Protein AF-A0A1R4HNB0-F1 (afdb_monomer_lite)

pLDDT: mean 75.81, std 29.23, range [21.28, 98.75]

Organism: NCBI:txid2742612

Structure (mmCIF, N/CA/C/O backbone):
data_AF-A0A1R4HNB0-F1
#
_entry.id   AF-A0A1R4HNB0-F1
#
loop_
_atom_site.group_PDB
_atom_site.id
_atom_site.type_symbol
_atom_site.label_atom_id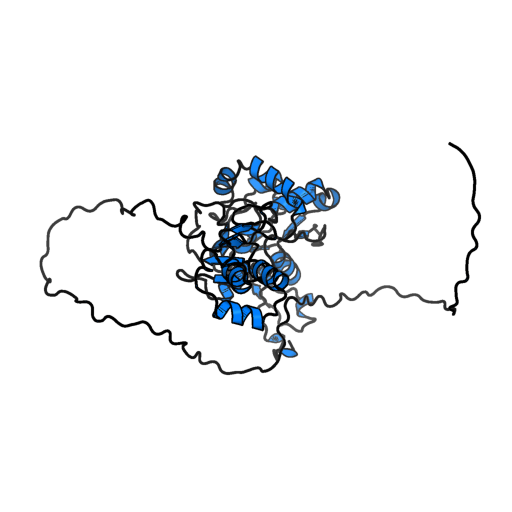
_atom_site.label_alt_id
_atom_site.label_comp_id
_atom_site.label_asym_id
_atom_site.label_entity_id
_atom_site.label_seq_id
_atom_site.pdbx_PDB_ins_code
_atom_site.Cartn_x
_atom_site.Cartn_y
_atom_site.Cartn_z
_atom_site.occupancy
_atom_site.B_iso_or_equiv
_atom_site.auth_seq_id
_atom_site.auth_comp_id
_atom_site.auth_asym_id
_atom_site.auth_atom_id
_atom_site.pdbx_PDB_model_num
ATOM 1 N N . MET A 1 1 ? 11.120 3.839 24.751 1.00 61.69 1 MET A N 1
ATOM 2 C CA . MET A 1 1 ? 10.822 5.078 25.508 1.00 61.69 1 MET A CA 1
ATOM 3 C C . MET A 1 1 ? 11.984 5.432 26.417 1.00 61.69 1 MET A C 1
ATOM 5 O O . MET A 1 1 ? 12.473 6.545 26.306 1.00 61.69 1 MET A O 1
ATOM 9 N N . THR A 1 2 ? 12.509 4.471 27.183 1.00 67.50 2 THR A N 1
ATOM 10 C CA . THR A 1 2 ? 13.744 4.619 27.975 1.00 67.50 2 THR A CA 1
ATOM 11 C C . THR A 1 2 ? 14.937 5.088 27.136 1.00 67.50 2 THR A C 1
ATOM 13 O O . THR A 1 2 ? 15.547 6.092 27.473 1.00 67.50 2 THR A O 1
ATOM 16 N N . ASP A 1 3 ? 15.181 4.464 25.978 1.00 80.00 3 ASP A N 1
ATOM 17 C CA . ASP A 1 3 ? 16.282 4.857 25.077 1.00 80.00 3 ASP A CA 1
ATOM 18 C C . ASP A 1 3 ? 16.096 6.244 24.438 1.00 80.00 3 ASP A C 1
ATOM 20 O O . ASP A 1 3 ? 17.059 6.867 24.006 1.00 80.00 3 ASP A O 1
ATOM 24 N N . ALA A 1 4 ? 14.851 6.726 24.369 1.00 82.12 4 ALA A N 1
ATOM 25 C CA . ALA A 1 4 ? 14.519 8.047 23.840 1.00 82.12 4 ALA A CA 1
ATOM 26 C C . ALA A 1 4 ? 14.456 9.122 24.940 1.00 82.12 4 ALA A C 1
ATOM 28 O O . ALA A 1 4 ? 14.233 10.285 24.620 1.00 82.12 4 ALA A O 1
ATOM 29 N N . CYS A 1 5 ? 14.618 8.745 26.216 1.00 88.38 5 CYS A N 1
ATOM 30 C CA . CYS A 1 5 ? 14.458 9.621 27.380 1.00 88.38 5 CYS A CA 1
ATOM 31 C C . CYS A 1 5 ? 13.115 10.381 27.405 1.00 88.38 5 CYS A C 1
ATOM 33 O O . CYS A 1 5 ? 13.056 11.530 27.839 1.00 88.38 5 CYS A O 1
ATOM 35 N N . ILE A 1 6 ? 12.034 9.749 26.928 1.00 89.19 6 ILE A N 1
ATOM 36 C CA . ILE A 1 6 ? 10.679 10.320 26.934 1.00 89.19 6 ILE A CA 1
ATOM 37 C C . ILE A 1 6 ? 9.827 9.574 27.956 1.00 89.19 6 ILE A C 1
ATOM 39 O O . ILE A 1 6 ? 9.675 8.353 27.870 1.00 89.19 6 ILE A O 1
ATOM 43 N N . GLU A 1 7 ? 9.230 10.328 28.879 1.00 92.44 7 GLU A N 1
ATOM 44 C CA . GLU A 1 7 ? 8.215 9.828 29.805 1.00 92.44 7 GLU A CA 1
ATOM 45 C C . GLU A 1 7 ? 7.006 9.288 29.022 1.00 92.44 7 GLU A C 1
ATOM 47 O O . GLU A 1 7 ? 6.399 10.046 28.259 1.00 92.44 7 GLU A O 1
ATOM 52 N N . PRO A 1 8 ? 6.591 8.021 29.207 1.00 92.62 8 PRO A N 1
ATOM 53 C CA . PRO A 1 8 ? 5.463 7.449 28.466 1.00 92.62 8 PRO A CA 1
ATOM 54 C C . PRO A 1 8 ? 4.173 8.272 28.574 1.00 92.62 8 PRO A C 1
ATOM 56 O O . PRO A 1 8 ? 3.439 8.431 27.601 1.00 92.62 8 PRO A O 1
ATOM 59 N N . ARG A 1 9 ? 3.932 8.881 29.741 1.00 93.94 9 ARG A N 1
ATOM 60 C CA . ARG A 1 9 ? 2.780 9.763 29.997 1.00 93.94 9 ARG A CA 1
ATOM 61 C C . ARG A 1 9 ? 2.804 11.074 29.206 1.00 93.94 9 ARG A C 1
ATOM 63 O O . ARG A 1 9 ? 1.772 11.732 29.104 1.00 93.94 9 ARG A O 1
ATOM 70 N N . ALA A 1 10 ? 3.955 11.476 28.669 1.00 94.50 10 ALA A N 1
ATOM 71 C CA . ALA A 1 10 ? 4.073 12.669 27.836 1.00 94.50 10 ALA A CA 1
ATOM 72 C C . ALA A 1 10 ? 3.599 12.429 26.392 1.00 94.50 10 ALA A C 1
ATOM 74 O O . ALA A 1 10 ? 3.344 13.388 25.664 1.00 94.50 10 ALA A O 1
ATOM 75 N N . ILE A 1 11 ? 3.453 11.170 25.969 1.00 95.12 11 ILE A N 1
ATOM 76 C CA . ILE A 1 11 ? 2.958 10.828 24.635 1.00 95.12 11 ILE A CA 1
ATOM 77 C C . ILE A 1 11 ? 1.474 11.185 24.558 1.00 95.12 11 ILE A C 1
ATOM 79 O O . ILE A 1 11 ? 0.675 10.738 25.375 1.00 95.12 11 ILE A O 1
ATOM 83 N N . ARG A 1 12 ? 1.111 12.009 23.569 1.00 95.94 12 ARG A N 1
ATOM 84 C CA . ARG A 1 12 ? -0.274 12.453 23.324 1.00 95.94 12 ARG A CA 1
ATOM 85 C C . ARG A 1 12 ? -0.925 11.770 22.131 1.00 95.94 12 ARG A C 1
ATOM 87 O O . ARG A 1 12 ? -2.146 11.653 22.099 1.00 95.94 12 ARG A O 1
ATOM 94 N N . ALA A 1 13 ? -0.119 11.325 21.172 1.00 97.19 13 ALA A N 1
ATOM 95 C CA . ALA A 1 13 ? -0.605 10.666 19.977 1.00 97.19 13 ALA A CA 1
ATOM 96 C C . ALA A 1 13 ? 0.380 9.617 19.450 1.00 97.19 13 ALA A C 1
ATOM 98 O O . ALA A 1 13 ? 1.585 9.701 19.699 1.00 97.19 13 ALA A O 1
ATOM 99 N N . ILE A 1 14 ? -0.149 8.657 18.698 1.00 97.62 14 ILE A N 1
ATOM 100 C CA . ILE A 1 14 ? 0.594 7.643 17.948 1.00 97.62 14 ILE A CA 1
ATOM 101 C C . ILE A 1 14 ? 0.168 7.735 16.482 1.00 97.62 14 ILE A C 1
ATOM 103 O O . ILE A 1 14 ? -1.021 7.831 16.185 1.00 97.62 14 ILE A O 1
ATOM 107 N N . GLY A 1 15 ? 1.137 7.698 15.568 1.00 97.38 15 GLY A N 1
ATOM 108 C CA . GLY A 1 15 ? 0.893 7.553 14.135 1.00 97.38 15 GLY A CA 1
ATOM 109 C C . GLY A 1 15 ? 1.533 6.273 13.618 1.00 97.38 15 GLY A C 1
ATOM 110 O O . GLY A 1 15 ? 2.655 5.943 14.006 1.00 97.38 15 GLY A O 1
ATOM 111 N N . VAL A 1 16 ? 0.819 5.555 12.754 1.00 98.06 16 VAL A N 1
ATOM 112 C CA . VAL A 1 16 ? 1.284 4.297 12.167 1.00 98.06 16 VAL A CA 1
ATOM 113 C C . VAL A 1 16 ? 1.514 4.486 10.674 1.00 98.06 16 VAL A C 1
ATOM 115 O O . VAL A 1 16 ? 0.615 4.911 9.955 1.00 98.06 16 VAL A O 1
ATOM 118 N N . SER A 1 17 ? 2.719 4.132 10.224 1.00 97.81 17 SER A N 1
ATOM 119 C CA . SER A 1 17 ? 3.034 3.937 8.810 1.00 97.81 17 SER A CA 1
ATOM 120 C C . SER A 1 17 ? 3.172 2.454 8.513 1.00 97.81 17 SER A C 1
ATOM 122 O O . SER A 1 17 ? 3.839 1.735 9.261 1.00 97.81 17 SER A O 1
ATOM 124 N N . GLY A 1 18 ? 2.541 1.994 7.436 1.00 95.62 18 GLY A N 1
ATOM 125 C CA . GLY A 1 18 ? 2.620 0.607 6.990 1.00 95.62 18 GLY A CA 1
ATOM 126 C C . GLY A 1 18 ? 2.824 0.496 5.486 1.00 95.62 18 GLY A C 1
ATOM 127 O O . GLY A 1 18 ? 2.590 1.434 4.739 1.00 95.62 18 GLY A O 1
ATOM 128 N N . GLN A 1 19 ? 3.265 -0.673 5.033 1.00 94.44 19 GLN A N 1
ATOM 129 C CA . GLN A 1 19 ? 3.355 -0.950 3.598 1.00 94.44 19 GLN A CA 1
ATOM 130 C C . GLN A 1 19 ? 1.966 -0.880 2.933 1.00 94.44 19 GLN A C 1
ATOM 132 O O . GLN A 1 19 ? 0.991 -1.387 3.500 1.00 94.44 19 GLN A O 1
ATOM 137 N N . GLN A 1 20 ? 1.903 -0.348 1.708 1.00 93.00 20 GLN A N 1
ATOM 138 C CA . GLN A 1 20 ? 0.659 -0.296 0.927 1.00 93.00 20 GLN A CA 1
ATOM 139 C C . GLN A 1 20 ? 0.127 -1.698 0.572 1.00 93.00 20 GLN A C 1
ATOM 141 O O . GLN A 1 20 ? 0.850 -2.700 0.609 1.00 93.00 20 GLN A O 1
ATOM 146 N N . HIS A 1 21 ? -1.127 -1.758 0.118 1.00 96.31 21 HIS A N 1
ATOM 147 C CA . HIS A 1 21 ? -1.740 -2.873 -0.629 1.00 96.31 21 HIS A CA 1
ATOM 148 C C . HIS A 1 21 ? -1.897 -4.217 0.101 1.00 96.31 21 HIS A C 1
ATOM 150 O O . HIS A 1 21 ? -2.462 -5.159 -0.464 1.00 96.31 21 HIS A O 1
ATOM 156 N N . GLY A 1 22 ? -1.338 -4.389 1.299 1.00 97.19 22 GLY A N 1
ATOM 157 C CA . GLY A 1 22 ? -1.426 -5.651 2.032 1.00 97.19 22 GLY A CA 1
ATOM 158 C C . GLY A 1 22 ? -2.880 -6.030 2.323 1.00 97.19 22 GLY A C 1
ATOM 159 O O . GLY A 1 22 ? -3.684 -5.171 2.657 1.00 97.19 22 GLY A O 1
ATOM 160 N N . LEU A 1 23 ? -3.222 -7.313 2.210 1.00 98.38 23 LEU A N 1
ATOM 161 C CA . LEU A 1 23 ? -4.549 -7.803 2.590 1.00 98.38 23 LEU A CA 1
ATOM 162 C C . LEU A 1 23 ? -4.498 -8.374 4.007 1.00 98.38 23 LEU A C 1
ATOM 164 O O . LEU A 1 23 ? -3.900 -9.434 4.206 1.00 98.38 23 LEU A O 1
ATOM 168 N N . VAL A 1 24 ? -5.158 -7.710 4.958 1.00 98.56 24 VAL A N 1
ATOM 169 C CA . VAL A 1 24 ? -5.474 -8.266 6.278 1.00 98.56 24 VAL A CA 1
ATOM 170 C C . VAL A 1 24 ? -6.984 -8.466 6.359 1.00 98.56 24 VAL A C 1
ATOM 172 O O . VAL A 1 24 ? -7.748 -7.513 6.476 1.00 98.56 24 VAL A O 1
ATOM 175 N N . ALA A 1 25 ? -7.424 -9.717 6.254 1.00 98.56 25 ALA A N 1
ATOM 176 C CA . ALA A 1 25 ? -8.832 -10.073 6.365 1.00 98.56 25 ALA A CA 1
ATOM 177 C C . ALA A 1 25 ? -9.106 -10.631 7.765 1.00 98.56 25 ALA A C 1
ATOM 179 O O . ALA A 1 25 ? -8.431 -11.569 8.197 1.00 98.56 25 ALA A O 1
ATOM 180 N N . LEU A 1 26 ? -10.068 -10.041 8.466 1.00 98.75 26 LEU A N 1
ATOM 181 C CA . LEU A 1 26 ? -10.419 -10.374 9.844 1.00 98.75 26 LEU A CA 1
ATOM 182 C C . LEU A 1 26 ? -11.778 -11.061 9.907 1.00 98.75 26 LEU A C 1
ATOM 184 O O . LEU A 1 26 ? -12.659 -10.762 9.099 1.00 98.75 26 LEU A O 1
ATOM 188 N N . ASP A 1 27 ? -11.952 -11.940 10.887 1.00 98.62 27 ASP A N 1
ATOM 189 C CA . ASP A 1 27 ? -13.269 -12.436 11.272 1.00 98.62 27 ASP A CA 1
ATOM 190 C C . ASP A 1 27 ? -13.988 -11.497 12.255 1.00 98.62 27 ASP A C 1
ATOM 192 O O . ASP A 1 27 ? -13.482 -10.437 12.636 1.00 98.62 27 ASP A O 1
ATOM 196 N N . ALA A 1 28 ? -15.194 -11.894 12.667 1.00 97.62 28 ALA A N 1
ATOM 197 C CA . ALA A 1 28 ? -16.034 -11.118 13.577 1.00 97.62 28 ALA A CA 1
ATOM 198 C C . ALA A 1 28 ? -15.385 -10.881 14.956 1.00 97.62 28 ALA A C 1
ATOM 200 O O . ALA A 1 28 ? -15.684 -9.883 15.613 1.00 97.62 28 ALA A O 1
ATOM 201 N N . ALA A 1 29 ? -14.466 -11.754 15.387 1.00 97.88 29 ALA A N 1
ATOM 202 C CA . ALA A 1 29 ? -13.709 -11.576 16.625 1.00 97.88 29 ALA A CA 1
ATOM 203 C C . ALA A 1 29 ? -12.527 -10.602 16.461 1.00 97.88 29 ALA A C 1
ATOM 205 O O . ALA A 1 29 ? -11.929 -10.191 17.454 1.00 97.88 29 ALA A O 1
ATOM 206 N N . GLY A 1 30 ? -12.221 -10.181 15.230 1.00 97.75 30 GLY A N 1
ATOM 207 C CA . GLY A 1 30 ? -11.072 -9.337 14.913 1.00 97.75 30 GLY A CA 1
ATOM 208 C C . GLY A 1 30 ? -9.782 -10.124 14.690 1.00 97.75 30 GLY A C 1
ATOM 209 O O . GLY A 1 30 ? -8.714 -9.515 14.649 1.00 97.75 30 GLY A O 1
ATOM 210 N N . GLU A 1 31 ? -9.863 -11.448 14.531 1.00 98.31 31 GLU A N 1
ATOM 211 C CA . GLU A 1 31 ? -8.701 -12.304 14.313 1.00 98.31 31 GLU A CA 1
ATOM 212 C C . GLU A 1 31 ? -8.437 -12.500 12.810 1.00 98.31 31 GLU A C 1
ATOM 214 O O . GLU A 1 31 ? -9.381 -12.711 12.037 1.00 98.31 31 GLU A O 1
ATOM 219 N N . PRO A 1 32 ? -7.170 -12.459 12.351 1.00 98.31 32 PRO A N 1
ATOM 220 C CA . PRO A 1 32 ? -6.842 -12.734 10.958 1.00 98.31 32 PRO A CA 1
ATOM 221 C C . PRO A 1 32 ? -7.292 -14.131 10.510 1.00 98.31 32 PRO A C 1
ATOM 223 O O . PRO A 1 32 ? -6.900 -15.146 11.087 1.00 98.31 32 PRO A O 1
ATOM 226 N N . VAL A 1 33 ? -8.061 -14.208 9.420 1.00 98.44 33 VAL A N 1
ATOM 227 C CA . VAL A 1 33 ? -8.538 -15.496 8.868 1.00 98.44 33 VAL A CA 1
ATOM 228 C C . VAL A 1 33 ? -7.461 -16.239 8.076 1.00 98.44 33 VAL A C 1
ATOM 230 O O . VAL A 1 33 ? -7.586 -17.433 7.805 1.00 98.44 33 VAL A O 1
ATOM 233 N N . HIS A 1 34 ? -6.412 -15.523 7.672 1.00 98.12 34 HIS A N 1
ATOM 234 C CA . HIS A 1 34 ? -5.297 -16.017 6.875 1.00 98.12 34 HIS A CA 1
ATOM 235 C C . HIS A 1 34 ? -4.069 -15.108 7.079 1.00 98.12 34 HIS A C 1
ATOM 237 O O . HIS A 1 34 ? -4.248 -13.905 7.290 1.00 98.12 34 HIS A O 1
ATOM 243 N N . PRO A 1 35 ? -2.825 -15.623 6.972 1.00 98.06 35 PRO A N 1
ATOM 244 C CA . PRO A 1 35 ? -1.634 -14.776 6.916 1.00 98.06 35 PRO A CA 1
ATOM 245 C C . PRO A 1 35 ? -1.753 -13.670 5.861 1.00 98.06 35 PRO A C 1
ATOM 247 O O . PRO A 1 35 ? -2.224 -13.909 4.745 1.00 98.06 35 PRO A O 1
ATOM 250 N N . ALA A 1 36 ? -1.313 -12.460 6.199 1.00 96.56 36 ALA A N 1
ATOM 251 C CA . ALA A 1 36 ? -1.445 -11.317 5.306 1.00 96.56 36 ALA A CA 1
ATOM 252 C C . ALA A 1 36 ? -0.669 -11.530 3.995 1.00 96.56 36 ALA A C 1
ATOM 254 O O . ALA A 1 36 ? 0.520 -11.856 4.014 1.00 96.56 36 ALA A O 1
ATOM 255 N N . LYS A 1 37 ? -1.320 -11.292 2.849 1.00 95.44 37 LYS A N 1
ATOM 256 C CA . LYS A 1 37 ? -0.637 -11.256 1.544 1.00 95.44 37 LYS A CA 1
ATOM 257 C C . LYS A 1 37 ? -0.089 -9.853 1.300 1.00 95.44 37 LYS A C 1
ATOM 259 O O . LYS A 1 37 ? -0.845 -8.884 1.194 1.00 95.44 37 LYS A O 1
ATOM 264 N N . LEU A 1 38 ? 1.235 -9.736 1.232 1.00 94.19 38 LEU A N 1
ATOM 265 C CA . LEU A 1 38 ? 1.944 -8.452 1.158 1.00 94.19 38 LEU A CA 1
ATOM 266 C C . LEU A 1 38 ? 1.923 -7.872 -0.265 1.00 94.19 38 LEU A C 1
ATOM 268 O O . LEU A 1 38 ? 1.497 -8.532 -1.208 1.00 94.19 38 LEU A O 1
ATOM 272 N N . TRP A 1 39 ? 2.344 -6.619 -0.438 1.00 90.56 39 TRP A N 1
ATOM 273 C CA . TRP A 1 39 ? 2.370 -5.931 -1.743 1.00 90.56 39 TRP A CA 1
ATOM 274 C C . TRP A 1 39 ? 3.256 -6.611 -2.795 1.00 90.56 39 TRP A C 1
ATOM 276 O O . TRP A 1 39 ? 3.005 -6.480 -3.989 1.00 90.56 39 TRP A O 1
ATOM 286 N N . CYS A 1 40 ? 4.299 -7.320 -2.359 1.00 85.69 40 CYS A N 1
ATOM 287 C CA . CYS A 1 40 ? 5.243 -8.016 -3.229 1.00 85.69 40 CYS A CA 1
ATOM 288 C C . CYS A 1 40 ? 4.773 -9.420 -3.640 1.00 85.69 40 CYS A C 1
ATOM 290 O O . CYS A 1 40 ? 5.471 -10.102 -4.388 1.00 85.69 40 CYS A O 1
ATOM 292 N N . ASP A 1 41 ? 3.605 -9.857 -3.163 1.00 86.19 41 ASP A N 1
ATOM 293 C CA . ASP A 1 41 ? 3.020 -11.145 -3.517 1.00 86.19 41 ASP A CA 1
ATOM 294 C C . ASP A 1 41 ? 2.434 -11.104 -4.938 1.00 86.19 41 ASP A C 1
ATOM 296 O O . ASP A 1 41 ? 1.479 -10.374 -5.223 1.00 86.19 41 ASP A O 1
ATOM 300 N N . THR A 1 42 ? 3.022 -11.897 -5.835 1.00 89.00 42 THR A N 1
ATOM 301 C CA . THR A 1 42 ? 2.675 -11.943 -7.265 1.00 89.00 42 THR A CA 1
ATOM 302 C C . THR A 1 42 ? 1.871 -13.177 -7.667 1.00 89.00 42 THR A C 1
ATOM 304 O O . THR A 1 42 ? 1.450 -13.276 -8.818 1.00 89.00 42 THR A O 1
ATOM 307 N N . GLU A 1 43 ? 1.562 -14.078 -6.729 1.00 90.56 43 GLU A N 1
ATOM 308 C CA . GLU A 1 43 ? 0.758 -15.290 -6.972 1.00 90.56 43 GLU A CA 1
ATOM 309 C C . GLU A 1 43 ? -0.640 -14.951 -7.524 1.00 90.56 43 GLU A C 1
ATOM 311 O O . GLU A 1 43 ? -1.300 -15.733 -8.205 1.00 90.56 43 GLU A O 1
ATOM 316 N N . THR A 1 44 ? -1.087 -13.726 -7.258 1.00 93.88 44 THR A N 1
ATOM 317 C CA . THR A 1 44 ? -2.403 -13.210 -7.629 1.00 93.88 44 THR A CA 1
ATOM 318 C C . THR A 1 44 ? -2.472 -12.645 -9.052 1.00 93.88 44 THR A C 1
ATOM 320 O O . THR A 1 44 ? -3.507 -12.097 -9.424 1.00 93.88 44 THR A O 1
ATOM 323 N N . ALA A 1 45 ? -1.417 -12.787 -9.867 1.00 93.00 45 ALA A N 1
ATOM 324 C CA . ALA A 1 45 ? -1.338 -12.210 -11.213 1.00 93.00 45 ALA A CA 1
ATOM 325 C C . ALA A 1 45 ? -2.530 -12.587 -12.108 1.00 93.00 45 ALA A C 1
ATOM 327 O O . ALA A 1 45 ? -3.186 -11.702 -12.651 1.00 93.00 45 ALA A O 1
ATOM 328 N N . ASN A 1 46 ? -2.881 -13.875 -12.182 1.00 95.75 46 ASN A N 1
ATOM 329 C CA . ASN A 1 46 ? -4.014 -14.335 -12.997 1.00 95.75 46 ASN A CA 1
ATOM 330 C C . ASN A 1 46 ? -5.356 -13.759 -12.507 1.00 95.75 46 ASN A C 1
ATOM 332 O O . ASN A 1 46 ? -6.221 -13.422 -13.313 1.00 95.75 46 ASN A O 1
ATOM 336 N N . HIS A 1 47 ? -5.514 -13.595 -11.189 1.00 97.50 47 HIS A N 1
ATOM 337 C CA . HIS A 1 47 ? -6.708 -12.988 -10.598 1.00 97.50 47 HIS A CA 1
ATOM 338 C C . HIS A 1 47 ? -6.786 -11.489 -10.917 1.00 97.50 47 HIS A C 1
ATOM 340 O O . HIS A 1 47 ? -7.878 -10.980 -11.171 1.00 97.50 47 HIS A O 1
ATOM 346 N N . ASN A 1 48 ? -5.640 -10.793 -10.938 1.00 95.88 48 ASN A N 1
ATOM 347 C CA . ASN A 1 48 ? -5.561 -9.395 -11.356 1.00 95.88 48 ASN A CA 1
ATOM 348 C C . ASN A 1 48 ? -5.950 -9.237 -12.829 1.00 95.88 48 ASN A C 1
ATOM 350 O O . ASN A 1 48 ? -6.824 -8.432 -13.123 1.00 95.88 48 ASN A O 1
ATOM 354 N N . THR A 1 4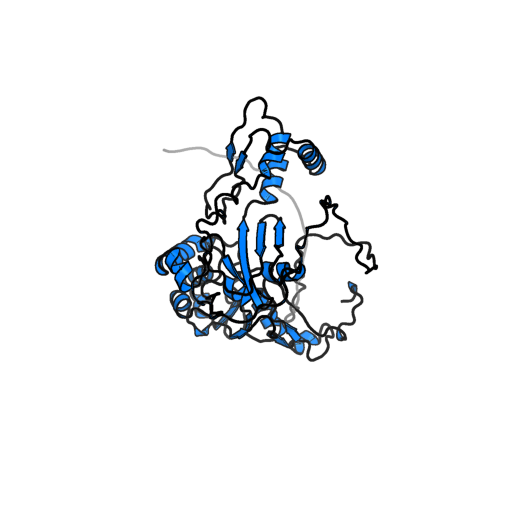9 ? -5.363 -10.034 -13.731 1.00 95.75 49 THR A N 1
ATOM 355 C CA . THR A 1 49 ? -5.699 -10.013 -15.165 1.00 95.75 49 THR A CA 1
ATOM 356 C C . THR A 1 49 ? -7.193 -10.226 -15.381 1.00 95.75 49 THR A C 1
ATOM 358 O O . THR A 1 49 ? -7.846 -9.383 -15.985 1.00 95.75 49 THR A O 1
ATOM 361 N N . ALA A 1 50 ? -7.769 -11.272 -14.781 1.00 97.31 50 ALA A N 1
ATOM 362 C CA . ALA A 1 50 ? -9.194 -11.551 -14.922 1.00 97.31 50 ALA A CA 1
ATOM 363 C C . ALA A 1 50 ? -10.087 -10.422 -14.371 1.00 97.31 50 ALA A C 1
ATOM 365 O O . ALA A 1 50 ? -11.170 -10.179 -14.897 1.00 97.31 50 ALA A O 1
ATOM 366 N N . LEU A 1 51 ? -9.665 -9.738 -13.300 1.00 96.88 51 LEU A N 1
ATOM 367 C CA . LEU A 1 51 ? -10.402 -8.597 -12.755 1.00 96.88 51 LEU A CA 1
ATOM 368 C C . LEU A 1 51 ? -10.301 -7.366 -13.664 1.00 96.88 51 LEU A C 1
ATOM 370 O O . LEU A 1 51 ? -11.317 -6.728 -13.913 1.00 96.88 51 LEU A O 1
ATOM 374 N N . VAL A 1 52 ? -9.114 -7.062 -14.191 1.00 96.25 52 VAL A N 1
ATOM 375 C CA . VAL A 1 52 ? -8.907 -5.980 -15.167 1.00 96.25 52 VAL A CA 1
ATOM 376 C C . VAL A 1 52 ? -9.759 -6.213 -16.417 1.00 96.25 52 VAL A C 1
ATOM 378 O O . VAL A 1 52 ? -10.462 -5.301 -16.848 1.00 96.25 52 VAL A O 1
ATOM 381 N N . ASP A 1 53 ? -9.794 -7.440 -16.941 1.00 97.31 53 ASP A N 1
ATOM 382 C CA . ASP A 1 53 ? -10.614 -7.792 -18.105 1.00 97.31 53 ASP A CA 1
ATOM 383 C C . ASP A 1 53 ? -12.108 -7.562 -17.833 1.00 97.31 53 ASP A C 1
ATOM 385 O O . ASP A 1 53 ? -12.783 -6.885 -18.610 1.00 97.31 53 ASP A O 1
ATOM 389 N N . ARG A 1 54 ? -12.621 -8.025 -16.680 1.00 96.88 54 ARG A N 1
ATOM 390 C CA . ARG A 1 54 ? -14.014 -7.771 -16.255 1.00 96.88 54 ARG A CA 1
ATOM 391 C C . ARG A 1 54 ? -14.325 -6.285 -16.084 1.00 96.88 54 ARG A C 1
ATOM 393 O O . ARG A 1 54 ? -15.451 -5.853 -16.325 1.00 96.88 54 ARG A O 1
ATOM 400 N N . LEU A 1 55 ? -13.342 -5.480 -15.681 1.00 96.12 55 LEU A N 1
ATOM 401 C CA . LEU A 1 55 ? -13.518 -4.037 -15.554 1.00 96.12 55 LEU A CA 1
ATOM 402 C C . LEU A 1 55 ? -13.554 -3.314 -16.904 1.00 96.12 55 LEU A C 1
ATOM 404 O O . LEU A 1 55 ? -14.021 -2.175 -16.923 1.00 96.12 55 LEU A O 1
ATOM 408 N N . GLY A 1 56 ? -13.191 -3.971 -18.008 1.00 96.19 56 GLY A N 1
ATOM 409 C CA . GLY A 1 56 ? -13.120 -3.380 -19.346 1.00 96.19 56 GLY A CA 1
ATOM 410 C C . GLY A 1 56 ? -11.693 -3.022 -19.767 1.00 96.19 56 GLY A C 1
ATOM 411 O O . GLY A 1 56 ? -11.493 -2.056 -20.503 1.00 96.19 56 GLY A O 1
ATOM 412 N N . GLY A 1 57 ? -10.699 -3.759 -19.267 1.00 94.44 57 GLY A N 1
ATOM 413 C CA . GLY A 1 57 ? -9.289 -3.515 -19.544 1.00 94.44 57 GLY A CA 1
ATOM 414 C C . GLY A 1 57 ? -8.771 -2.221 -18.912 1.00 94.44 57 GLY A C 1
ATOM 415 O O . GLY A 1 57 ? -9.349 -1.679 -17.969 1.00 94.44 57 GLY A O 1
ATOM 416 N N . GLU A 1 58 ? -7.671 -1.707 -19.462 1.00 91.69 58 GLU A N 1
ATOM 417 C CA . GLU A 1 58 ? -7.004 -0.492 -18.980 1.00 91.69 58 GLU A CA 1
ATOM 418 C C . GLU A 1 58 ? -7.951 0.717 -18.917 1.00 91.69 58 GLU A C 1
ATOM 420 O O . GLU A 1 58 ? -8.044 1.379 -17.884 1.00 91.69 58 GLU A O 1
ATOM 425 N N . THR A 1 59 ? -8.706 0.963 -19.993 1.00 92.25 59 THR A N 1
ATOM 426 C CA . THR A 1 59 ? -9.681 2.060 -20.075 1.00 92.25 59 THR A CA 1
ATOM 427 C C . THR A 1 59 ? -10.759 1.922 -19.008 1.00 92.25 59 THR A C 1
ATOM 429 O O . THR A 1 59 ? -11.019 2.870 -18.276 1.00 92.25 59 THR A O 1
ATOM 432 N N . GLY A 1 60 ? -11.323 0.723 -18.839 1.00 93.94 60 GLY A N 1
ATOM 433 C CA . GLY A 1 60 ? -12.326 0.472 -17.809 1.00 93.94 60 GLY A CA 1
ATOM 434 C C . GLY A 1 60 ? -11.810 0.710 -16.387 1.00 93.94 60 GLY A C 1
ATOM 435 O O . GLY A 1 60 ? -12.538 1.235 -15.543 1.00 93.94 60 GLY A O 1
ATOM 436 N N . CYS A 1 61 ? -10.543 0.388 -16.114 1.00 93.62 61 CYS A N 1
ATOM 437 C CA . CYS A 1 61 ? -9.903 0.698 -14.837 1.00 93.62 61 CYS A CA 1
ATOM 438 C C . CYS A 1 61 ? -9.666 2.212 -14.639 1.00 93.62 61 CYS A C 1
ATOM 440 O O . CYS A 1 61 ? -9.910 2.753 -13.560 1.00 93.62 61 CYS A O 1
ATOM 442 N N . LEU A 1 62 ? -9.247 2.939 -15.674 1.00 91.81 62 LEU A N 1
ATOM 443 C CA . LEU A 1 62 ? -9.111 4.398 -15.588 1.00 91.81 62 LEU A CA 1
ATOM 444 C C . LEU A 1 62 ? -10.473 5.092 -15.410 1.00 91.81 62 LEU A C 1
ATOM 446 O O . LEU A 1 62 ? -10.582 6.059 -14.655 1.00 91.81 62 LEU A O 1
ATOM 450 N N . ASP A 1 63 ? -11.526 4.567 -16.031 1.00 91.06 63 ASP A N 1
ATOM 451 C CA . ASP A 1 63 ? -12.869 5.140 -15.957 1.00 91.06 63 ASP A CA 1
ATOM 452 C C . ASP A 1 63 ? -13.557 4.848 -14.623 1.00 91.06 63 ASP A C 1
ATOM 454 O O . ASP A 1 63 ? -14.198 5.737 -14.053 1.00 91.06 63 ASP A O 1
ATOM 458 N N . LYS A 1 64 ? -13.427 3.622 -14.098 1.00 92.12 64 LYS A N 1
ATOM 459 C CA . LYS A 1 64 ? -14.154 3.175 -12.903 1.00 92.12 64 LYS A CA 1
ATOM 460 C C . LYS A 1 64 ? -13.402 3.541 -11.605 1.00 92.12 64 LYS A C 1
ATOM 462 O O . LYS A 1 64 ? -13.826 4.489 -10.954 1.00 92.12 64 LYS A O 1
ATOM 467 N N . PRO A 1 65 ? -12.316 2.868 -11.185 1.00 91.88 65 PRO A N 1
ATOM 468 C CA . PRO A 1 65 ? -11.581 3.245 -9.972 1.00 91.88 65 PRO A CA 1
ATOM 469 C C . PRO A 1 65 ? -10.609 4.428 -10.147 1.00 91.88 65 PRO A C 1
ATOM 471 O O . PRO A 1 65 ? -10.048 4.895 -9.159 1.00 91.88 65 PRO A O 1
ATOM 474 N N . GLY A 1 66 ? -10.386 4.938 -11.365 1.00 91.06 66 GLY A N 1
ATOM 475 C CA . GLY A 1 66 ? -9.485 6.080 -11.581 1.00 91.06 66 GLY A CA 1
ATOM 476 C C . GLY A 1 66 ? -8.000 5.711 -11.649 1.00 91.06 66 GLY A C 1
ATOM 477 O O . GLY A 1 66 ? -7.148 6.598 -11.614 1.00 91.06 66 GLY A O 1
ATOM 478 N N . LEU A 1 67 ? -7.682 4.416 -11.725 1.00 92.62 67 LEU A N 1
ATOM 479 C CA . LEU A 1 67 ? -6.325 3.881 -11.834 1.00 92.62 67 LEU A CA 1
ATOM 480 C C . LEU A 1 67 ? -6.352 2.467 -12.414 1.00 92.62 67 LEU A C 1
ATOM 482 O O . LEU A 1 67 ? -7.365 1.778 -12.338 1.00 92.62 67 LEU A O 1
ATOM 486 N N . VAL A 1 68 ? -5.225 2.007 -12.951 1.00 92.00 68 VAL A N 1
ATOM 487 C CA . VAL A 1 68 ? -5.091 0.642 -13.477 1.00 92.00 68 VAL A CA 1
ATOM 488 C C . VAL A 1 68 ? -4.671 -0.307 -12.365 1.00 92.00 68 VAL A C 1
ATOM 490 O O . VAL A 1 68 ? -3.639 -0.098 -11.728 1.00 92.00 68 VAL A O 1
ATOM 493 N N . LEU A 1 69 ? -5.463 -1.357 -12.134 1.00 92.56 69 LEU A N 1
ATOM 494 C CA . LEU A 1 69 ? -5.169 -2.358 -11.111 1.00 92.56 69 LEU A CA 1
ATOM 495 C C . LEU A 1 69 ? -3.890 -3.124 -11.465 1.00 92.56 69 LEU A C 1
ATOM 497 O O . LEU A 1 69 ? -3.754 -3.685 -12.554 1.00 92.56 69 LEU A O 1
ATOM 501 N N . GLN A 1 70 ? -2.966 -3.176 -10.511 1.00 90.94 70 GLN A N 1
ATOM 502 C CA . GLN A 1 70 ? -1.699 -3.884 -10.651 1.00 90.94 70 GLN A CA 1
ATOM 503 C C . GLN A 1 70 ? -1.686 -5.145 -9.790 1.00 90.94 70 GLN A C 1
ATOM 505 O O . GLN A 1 70 ? -2.223 -5.173 -8.679 1.00 90.94 70 GLN A O 1
ATOM 510 N N . THR A 1 71 ? -0.983 -6.176 -10.264 1.00 89.69 71 THR A N 1
ATOM 511 C CA . THR A 1 71 ? -0.672 -7.348 -9.441 1.00 89.69 71 THR A CA 1
ATOM 512 C C . THR A 1 71 ? 0.017 -6.903 -8.151 1.00 89.69 71 THR A C 1
ATOM 514 O O . THR A 1 71 ? 1.006 -6.169 -8.183 1.00 89.69 71 THR A O 1
ATOM 517 N N . GLY A 1 72 ? -0.508 -7.364 -7.016 1.00 89.25 72 GLY A N 1
ATOM 518 C CA . GLY A 1 72 ? -0.046 -6.963 -5.689 1.00 89.25 72 GLY A CA 1
ATOM 519 C C . GLY A 1 72 ? -0.968 -5.962 -4.992 1.00 89.25 72 GLY A C 1
ATOM 520 O O . GLY A 1 72 ? -0.772 -5.734 -3.799 1.00 89.25 72 GLY A O 1
ATOM 521 N N . TYR A 1 73 ? -1.991 -5.425 -5.669 1.00 95.62 73 TYR A N 1
ATOM 522 C CA . TYR A 1 73 ? -3.075 -4.668 -5.028 1.00 95.62 73 TYR A CA 1
ATOM 523 C C . TYR A 1 73 ? -3.992 -5.584 -4.206 1.00 95.62 73 TYR A C 1
ATOM 525 O O . TYR A 1 73 ? -3.998 -6.808 -4.369 1.00 95.62 73 TYR A O 1
ATOM 533 N N . THR A 1 74 ? -4.761 -4.998 -3.287 1.00 98.12 74 THR A N 1
ATOM 534 C CA . THR A 1 74 ? -5.610 -5.748 -2.347 1.00 98.12 74 THR A CA 1
ATOM 535 C C . THR A 1 74 ? -6.691 -6.564 -3.065 1.00 98.12 74 THR A C 1
ATOM 537 O O . THR A 1 74 ? -6.933 -7.717 -2.705 1.00 98.12 74 THR A O 1
ATOM 540 N N . ALA A 1 75 ? -7.291 -6.010 -4.123 1.00 97.75 75 ALA A N 1
ATOM 541 C CA . ALA A 1 75 ? -8.383 -6.624 -4.876 1.00 97.75 75 ALA A CA 1
ATOM 542 C C . ALA A 1 75 ? -8.046 -8.025 -5.424 1.00 97.75 75 ALA A C 1
ATOM 544 O O . ALA A 1 75 ? -8.808 -8.973 -5.222 1.00 97.75 75 ALA A O 1
ATOM 545 N N . SER A 1 76 ? -6.883 -8.198 -6.064 1.00 96.81 76 SER A N 1
ATOM 546 C CA . SER A 1 76 ? -6.493 -9.497 -6.636 1.00 96.81 76 SER A CA 1
ATOM 547 C C . SER A 1 76 ? -6.213 -10.549 -5.558 1.00 96.81 76 SER A C 1
ATOM 549 O O . SER A 1 76 ? -6.467 -11.735 -5.768 1.00 96.81 76 SER A O 1
ATOM 551 N N . LYS A 1 77 ? -5.739 -10.131 -4.378 1.00 98.25 77 LYS A N 1
ATOM 552 C CA . LYS A 1 77 ? -5.507 -11.017 -3.223 1.00 98.25 77 LYS A CA 1
ATOM 553 C C . LYS A 1 77 ? -6.802 -11.517 -2.617 1.00 98.25 77 LYS A C 1
ATOM 555 O O . LYS A 1 77 ? -6.851 -12.656 -2.167 1.00 98.25 77 LYS A O 1
ATOM 560 N N . LEU A 1 78 ? -7.836 -10.685 -2.621 1.00 98.06 78 LEU A N 1
ATOM 561 C CA . LEU A 1 78 ? -9.146 -11.067 -2.121 1.00 98.06 78 LEU A CA 1
ATOM 562 C C . LEU A 1 78 ? -9.824 -12.074 -3.056 1.00 98.06 78 LEU A C 1
ATOM 564 O O . LEU A 1 78 ? -10.352 -13.076 -2.580 1.00 98.06 78 LEU A O 1
ATOM 568 N N . ALA A 1 79 ? -9.712 -11.867 -4.373 1.00 97.81 79 ALA A N 1
ATOM 569 C CA . ALA A 1 79 ? -10.126 -12.856 -5.369 1.00 97.81 79 ALA A CA 1
ATOM 570 C C . ALA A 1 79 ? -9.365 -14.184 -5.204 1.00 97.81 79 ALA A C 1
ATOM 572 O O . ALA A 1 79 ? -9.981 -15.243 -5.146 1.00 97.81 79 ALA A O 1
ATOM 573 N N . TRP A 1 80 ? -8.041 -14.133 -5.025 1.00 98.25 80 TRP A N 1
ATOM 574 C CA . TRP A 1 80 ? -7.247 -15.330 -4.732 1.00 98.25 80 TRP A CA 1
ATOM 575 C C . TRP A 1 80 ? -7.688 -16.022 -3.441 1.00 98.25 80 TRP A C 1
ATOM 577 O O . TRP A 1 80 ? -7.766 -17.247 -3.404 1.00 98.25 80 TRP A O 1
ATOM 587 N N . LEU A 1 81 ? -7.997 -15.268 -2.380 1.00 98.12 81 LEU A N 1
ATOM 588 C CA . LEU A 1 81 ? -8.409 -15.840 -1.098 1.00 98.12 81 LEU A CA 1
ATOM 589 C C . LEU A 1 81 ? -9.750 -16.571 -1.228 1.00 98.12 81 LEU A C 1
ATOM 591 O O . LEU A 1 81 ? -9.890 -17.661 -0.676 1.00 98.12 81 LEU A O 1
ATOM 595 N N . ARG A 1 82 ? -10.694 -16.010 -1.995 1.00 97.81 82 ARG A N 1
ATOM 596 C CA . ARG A 1 82 ? -11.968 -16.655 -2.343 1.00 97.81 82 ARG A CA 1
ATOM 597 C C . ARG A 1 82 ? -11.749 -18.009 -3.009 1.00 97.81 82 ARG A C 1
ATOM 599 O O . ARG A 1 82 ? -12.336 -18.997 -2.577 1.00 97.81 82 ARG A O 1
ATOM 606 N N . ASP A 1 83 ? -10.887 -18.041 -4.021 1.00 97.69 83 ASP A N 1
ATOM 607 C CA . ASP A 1 83 ? -10.742 -19.199 -4.906 1.00 97.69 83 ASP A CA 1
ATOM 608 C C . ASP A 1 83 ? -9.806 -20.266 -4.306 1.00 97.69 83 ASP A C 1
ATOM 610 O O . ASP A 1 83 ? -10.035 -21.464 -4.453 1.00 97.69 83 ASP A O 1
ATOM 614 N N . SER A 1 84 ? -8.777 -19.841 -3.567 1.00 97.94 84 SER A N 1
ATOM 615 C CA . SER A 1 84 ? -7.729 -20.725 -3.038 1.00 97.94 84 SER A CA 1
ATOM 616 C C . SER A 1 84 ? -7.942 -21.130 -1.580 1.00 97.94 84 SER A C 1
ATOM 618 O O . SER A 1 84 ? -7.406 -22.149 -1.148 1.00 97.94 84 SER A O 1
ATOM 620 N N . ARG A 1 85 ? -8.667 -20.325 -0.78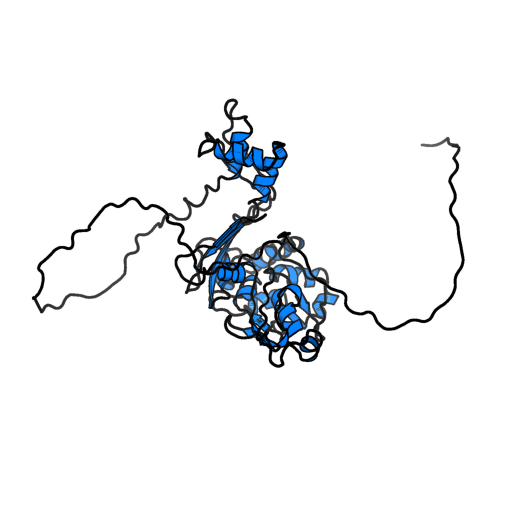8 1.00 97.88 85 ARG A N 1
ATOM 621 C CA . ARG A 1 85 ? -8.890 -20.531 0.659 1.00 97.88 85 ARG A CA 1
ATOM 622 C C . ARG A 1 85 ? -10.348 -20.229 1.050 1.00 97.88 85 ARG A C 1
ATOM 624 O O . ARG A 1 85 ? -10.589 -19.373 1.909 1.00 97.88 85 ARG A O 1
ATOM 631 N N . PRO A 1 86 ? -11.330 -20.948 0.480 1.00 97.94 86 PRO A N 1
ATOM 632 C CA . PRO A 1 86 ? -12.753 -20.639 0.639 1.00 97.94 86 PRO A CA 1
ATOM 633 C C . PRO A 1 86 ? -13.226 -20.640 2.101 1.00 97.94 86 PRO A C 1
ATOM 635 O O . PRO A 1 86 ? -14.094 -19.852 2.471 1.00 97.94 86 PRO A O 1
ATOM 638 N N . ASP A 1 87 ? -12.645 -21.477 2.962 1.00 98.19 87 ASP A N 1
ATOM 639 C CA . ASP A 1 87 ? -12.995 -21.537 4.388 1.00 98.19 87 ASP A CA 1
ATOM 640 C C . ASP A 1 87 ? -12.586 -20.269 5.143 1.00 98.19 87 ASP A C 1
ATOM 642 O O . ASP A 1 87 ? -13.353 -19.750 5.955 1.00 98.19 87 ASP A O 1
ATOM 646 N N . ALA A 1 88 ? -11.396 -19.740 4.845 1.00 98.31 88 ALA A N 1
ATOM 647 C CA . ALA A 1 88 ? -10.938 -18.468 5.391 1.00 98.31 88 ALA A CA 1
ATOM 648 C C . ALA A 1 88 ? -11.774 -17.312 4.826 1.00 98.31 88 ALA A C 1
ATOM 650 O O . ALA A 1 88 ? -12.223 -16.450 5.575 1.00 98.31 88 ALA A O 1
ATOM 651 N N . TYR A 1 89 ? -12.046 -17.334 3.518 1.00 98.62 89 TYR A N 1
ATOM 652 C CA . TYR A 1 89 ? -12.841 -16.310 2.847 1.00 98.62 89 TYR A CA 1
ATOM 653 C C . TYR A 1 89 ? -14.265 -16.182 3.410 1.00 98.62 89 TYR A C 1
ATOM 655 O O . TYR A 1 89 ? -14.753 -15.076 3.633 1.00 98.62 89 TYR A O 1
ATOM 663 N N . ARG A 1 90 ? -14.933 -17.303 3.708 1.00 98.31 90 ARG A N 1
ATOM 664 C CA . ARG A 1 90 ? -16.290 -17.293 4.283 1.00 98.31 90 ARG A CA 1
ATOM 665 C C . ARG A 1 90 ? -16.363 -16.659 5.673 1.00 98.31 90 ARG A C 1
ATOM 667 O O . ARG A 1 90 ? -17.438 -16.221 6.069 1.00 98.31 90 ARG A O 1
ATOM 674 N N . ARG A 1 91 ? -15.247 -16.609 6.405 1.00 98.38 91 ARG A N 1
ATOM 675 C CA . ARG A 1 91 ? -15.164 -16.025 7.751 1.00 98.38 91 ARG A CA 1
ATOM 676 C C . ARG A 1 91 ? -14.917 -14.519 7.754 1.00 98.38 91 ARG A C 1
ATOM 678 O O . ARG A 1 91 ? -14.929 -13.937 8.831 1.00 98.38 91 ARG A O 1
ATOM 685 N N . ILE A 1 92 ? -14.672 -13.901 6.596 1.00 98.56 92 ILE A N 1
ATOM 686 C CA . ILE A 1 92 ? -14.345 -12.476 6.528 1.00 98.56 92 ILE A CA 1
ATOM 687 C C . ILE A 1 92 ? -15.530 -11.639 7.011 1.00 98.56 92 ILE A C 1
ATOM 689 O O . ILE A 1 92 ? -16.640 -11.716 6.474 1.00 98.56 92 ILE A O 1
ATOM 693 N N . ASP A 1 93 ? -15.236 -10.797 7.991 1.00 98.44 93 ASP A N 1
ATOM 694 C CA . ASP A 1 93 ? -16.119 -9.784 8.554 1.00 98.44 93 ASP A CA 1
ATOM 695 C C . ASP A 1 93 ? -15.605 -8.367 8.270 1.00 98.44 93 ASP A C 1
ATOM 697 O O . ASP A 1 93 ? -16.399 -7.465 8.042 1.00 98.44 93 ASP A O 1
ATOM 701 N N . SER A 1 94 ? -14.283 -8.172 8.197 1.00 98.50 94 SER A N 1
ATOM 702 C CA . SER A 1 94 ? -13.674 -6.872 7.898 1.00 98.50 94 SER A CA 1
ATOM 703 C C . SER A 1 94 ? -12.396 -7.023 7.081 1.00 98.50 94 SER A C 1
ATOM 705 O O . SER A 1 94 ? -11.607 -7.945 7.296 1.00 98.50 94 SER A O 1
ATOM 707 N N . LEU A 1 95 ? -12.153 -6.074 6.181 1.00 98.56 95 LEU A N 1
ATOM 708 C CA . LEU A 1 95 ? -10.897 -5.928 5.448 1.00 98.56 95 LEU A CA 1
ATOM 709 C C . LEU A 1 95 ? -10.132 -4.717 5.963 1.00 98.56 95 LEU A C 1
ATOM 711 O O . LEU A 1 95 ? -10.709 -3.644 6.091 1.00 98.56 95 LEU A O 1
ATOM 715 N N . LEU A 1 96 ? -8.840 -4.880 6.222 1.00 98.50 96 LEU A N 1
ATOM 716 C CA . LEU A 1 96 ? -7.940 -3.804 6.620 1.00 98.50 96 LEU A CA 1
ATOM 717 C C . LEU A 1 96 ? -6.630 -3.906 5.832 1.00 98.50 96 LEU A C 1
ATOM 719 O O . LEU A 1 96 ? -6.197 -4.994 5.432 1.00 98.50 96 LEU A O 1
ATOM 723 N N . LEU A 1 97 ? -5.988 -2.762 5.619 1.00 98.50 97 LEU A N 1
ATOM 724 C CA . LEU A 1 97 ? -4.600 -2.693 5.173 1.00 98.50 97 LEU A CA 1
ATOM 725 C C . LEU A 1 97 ? -3.655 -2.894 6.376 1.00 98.50 97 LEU A C 1
ATOM 727 O O . LEU A 1 97 ? -4.102 -2.886 7.526 1.00 98.50 97 LEU A O 1
ATOM 731 N N . PRO A 1 98 ? -2.342 -3.114 6.176 1.00 98.06 98 PRO A N 1
ATOM 732 C CA . PRO A 1 98 ? -1.434 -3.411 7.284 1.00 98.06 98 PRO A CA 1
ATOM 733 C C . PRO A 1 98 ? -1.384 -2.320 8.359 1.00 98.06 98 PRO A C 1
ATOM 735 O O . PRO A 1 98 ? -1.334 -2.644 9.544 1.00 98.06 98 PRO A O 1
ATOM 738 N N . HIS A 1 99 ? -1.416 -1.043 7.965 1.00 98.06 99 HIS A N 1
ATOM 739 C CA . HIS A 1 99 ? -1.436 0.057 8.929 1.00 98.06 99 HIS A CA 1
ATOM 740 C C . HIS A 1 99 ? -2.806 0.155 9.627 1.00 98.06 99 HIS A C 1
ATOM 742 O O . HIS A 1 99 ? -2.853 0.298 10.848 1.00 98.06 99 HIS A O 1
ATOM 748 N N . ASP A 1 100 ? -3.902 -0.027 8.882 1.00 98.38 100 ASP A N 1
ATOM 749 C CA . ASP A 1 100 ? -5.267 -0.062 9.418 1.00 98.38 100 ASP A CA 1
ATOM 750 C C . ASP A 1 100 ? -5.431 -1.172 10.465 1.00 98.38 100 ASP A C 1
ATOM 752 O O . ASP A 1 100 ? -6.053 -0.964 11.502 1.00 98.38 100 ASP A O 1
ATOM 756 N N . TYR A 1 101 ? -4.832 -2.347 10.244 1.00 98.56 101 TYR A N 1
ATOM 757 C CA . TYR A 1 101 ? -4.845 -3.443 11.215 1.00 98.56 101 TYR A CA 1
ATOM 758 C C . TYR A 1 101 ? -4.130 -3.074 12.518 1.00 98.56 101 TYR A C 1
ATOM 760 O O . TYR A 1 101 ? -4.609 -3.404 13.601 1.00 98.56 101 TYR A O 1
ATOM 768 N N . LEU A 1 102 ? -2.998 -2.372 12.438 1.00 98.44 102 LEU A N 1
ATOM 769 C CA . LEU A 1 102 ? -2.296 -1.891 13.627 1.00 98.44 102 LEU A CA 1
ATOM 770 C C . LEU A 1 102 ? -3.089 -0.791 14.340 1.00 98.44 102 LEU A C 1
ATOM 772 O O . LEU A 1 102 ? -3.142 -0.792 15.569 1.00 98.44 102 LEU A O 1
ATOM 776 N N . ASN A 1 103 ? -3.754 0.094 13.595 1.00 98.50 103 ASN A N 1
ATOM 777 C CA . ASN A 1 103 ? -4.683 1.067 14.163 1.00 98.50 103 ASN A CA 1
ATOM 778 C C . ASN A 1 103 ? -5.844 0.363 14.874 1.00 98.50 103 ASN A C 1
ATOM 780 O O . ASN A 1 103 ? -6.091 0.649 16.040 1.00 98.50 103 ASN A O 1
ATOM 784 N N . PHE A 1 104 ? -6.484 -0.619 14.235 1.00 98.62 104 PHE A N 1
ATOM 785 C CA . PHE A 1 104 ? -7.519 -1.461 14.837 1.00 98.62 104 PHE A CA 1
ATOM 786 C C . PHE A 1 104 ? -7.011 -2.185 16.088 1.00 98.62 104 PHE A C 1
ATOM 788 O O . PHE A 1 104 ? -7.693 -2.222 17.110 1.00 98.62 104 PHE A O 1
ATOM 795 N N . TRP A 1 105 ? -5.793 -2.724 16.061 1.00 98.12 105 TRP A N 1
ATOM 796 C CA . TRP A 1 105 ? -5.194 -3.324 17.246 1.00 98.12 105 TRP A CA 1
ATOM 797 C C . TRP A 1 105 ? -4.979 -2.284 18.353 1.00 98.12 105 TRP A C 1
ATOM 799 O O . TRP A 1 105 ? -5.217 -2.579 19.520 1.00 98.12 105 TRP A O 1
ATOM 809 N N . LEU A 1 106 ? -4.595 -1.051 18.036 1.00 98.25 106 LEU A N 1
ATOM 810 C CA . LEU A 1 106 ? -4.443 -0.003 19.043 1.00 98.25 106 LEU A CA 1
ATOM 811 C C . LEU A 1 106 ? -5.783 0.489 19.595 1.00 98.25 106 LEU A C 1
ATOM 813 O O . LEU A 1 106 ? -5.859 0.730 20.797 1.00 98.25 106 LEU A O 1
ATOM 817 N N . THR A 1 107 ? -6.820 0.630 18.766 1.00 98.44 107 THR A N 1
ATOM 818 C CA . THR A 1 107 ? -8.044 1.387 19.097 1.00 98.44 107 THR A CA 1
ATOM 819 C C . THR A 1 107 ? -9.309 0.540 19.216 1.00 98.44 107 THR A C 1
ATOM 821 O O . THR A 1 107 ? -10.229 0.914 19.934 1.00 98.44 107 THR A O 1
ATOM 824 N N . GLY A 1 108 ? -9.361 -0.615 18.555 1.00 97.94 108 GLY A N 1
ATOM 825 C CA . GLY A 1 108 ? -10.575 -1.411 18.341 1.00 97.94 108 GLY A CA 1
ATOM 826 C C . GLY A 1 108 ? -11.443 -0.934 17.168 1.00 97.94 108 GLY A C 1
ATOM 827 O O . GLY A 1 108 ? -12.426 -1.596 16.832 1.00 97.94 108 GLY A O 1
ATOM 828 N N . GLU A 1 109 ? -11.080 0.172 16.516 1.00 98.31 109 GLU A N 1
ATOM 829 C CA . GLU A 1 109 ? -11.857 0.785 15.437 1.00 98.31 109 GLU A CA 1
ATOM 830 C C . GLU A 1 109 ? -11.505 0.177 14.074 1.00 98.31 109 GLU A C 1
ATOM 832 O O . GLU A 1 109 ? -10.338 0.096 13.694 1.00 98.31 109 GLU A O 1
ATOM 837 N N . ARG A 1 110 ? -12.527 -0.224 13.307 1.00 98.25 110 ARG A N 1
ATOM 838 C CA . ARG A 1 110 ? -12.383 -0.718 11.926 1.00 98.25 110 ARG A CA 1
ATOM 839 C C . ARG A 1 110 ? -12.549 0.439 10.948 1.00 98.25 110 ARG A C 1
ATOM 841 O O . ARG A 1 110 ? -13.639 0.684 10.422 1.00 98.25 110 ARG A O 1
ATOM 848 N N . VAL A 1 111 ? -11.467 1.177 10.750 1.00 98.44 111 VAL A N 1
ATOM 849 C CA . VAL A 1 111 ? -11.415 2.334 9.853 1.00 98.44 111 VAL A CA 1
ATOM 850 C C . VAL A 1 111 ? -10.318 2.166 8.814 1.00 98.44 111 VAL A C 1
ATOM 852 O O . VAL A 1 111 ? -9.368 1.424 9.045 1.00 98.44 111 VAL A O 1
ATOM 855 N N . SER A 1 112 ? -10.467 2.853 7.684 1.00 98.12 112 SER A N 1
ATOM 856 C CA . SER A 1 112 ? -9.416 2.965 6.672 1.00 98.12 112 SER A CA 1
ATOM 857 C C . SER A 1 112 ? -9.279 4.409 6.206 1.00 98.12 112 SER A C 1
ATOM 859 O O . SER A 1 112 ? -10.279 5.104 5.997 1.00 98.12 112 SER A O 1
ATOM 861 N N . GLU A 1 113 ? -8.043 4.880 6.098 1.00 97.69 113 GLU A N 1
ATOM 862 C CA . GLU A 1 113 ? -7.719 6.228 5.630 1.00 97.69 113 GLU A CA 1
ATOM 863 C C . GLU A 1 113 ? -7.783 6.304 4.096 1.00 97.69 113 GLU A C 1
ATOM 865 O O . GLU A 1 113 ? -7.314 5.403 3.401 1.00 97.69 113 GLU A O 1
ATOM 870 N N . VAL A 1 114 ? -8.372 7.380 3.555 1.00 97.38 114 VAL A N 1
ATOM 871 C CA . VAL A 1 114 ? -8.619 7.550 2.104 1.00 97.38 114 VAL A CA 1
ATOM 872 C C . VAL A 1 114 ? -7.364 7.420 1.235 1.00 97.38 114 VAL A C 1
ATOM 874 O O . VAL A 1 114 ? -7.454 6.929 0.109 1.00 97.38 114 VAL A O 1
ATOM 877 N N . GLY A 1 115 ? -6.207 7.842 1.747 1.00 96.19 115 GLY A N 1
ATOM 878 C CA . GLY A 1 115 ? -4.895 7.617 1.163 1.00 96.19 115 GLY A CA 1
ATOM 879 C C . GLY A 1 115 ? -4.637 6.143 0.881 1.00 96.19 115 GLY A C 1
ATOM 880 O O . GLY A 1 115 ? -4.731 5.718 -0.271 1.00 96.19 115 GLY A O 1
ATOM 881 N N . ASP A 1 116 ? -4.354 5.336 1.898 1.00 96.12 116 ASP A N 1
ATOM 882 C CA . ASP A 1 116 ? -3.989 3.927 1.675 1.00 96.12 116 ASP A CA 1
ATOM 883 C C . ASP A 1 116 ? -5.148 3.122 1.042 1.00 96.12 116 ASP A C 1
ATOM 885 O O . ASP A 1 116 ? -4.927 2.267 0.178 1.00 96.12 116 ASP A O 1
ATOM 889 N N . ALA A 1 117 ? -6.407 3.468 1.356 1.00 97.81 117 ALA A N 1
ATOM 890 C CA . ALA A 1 117 ? -7.597 2.896 0.717 1.00 97.81 117 ALA A CA 1
ATOM 891 C C . ALA A 1 117 ? -7.569 3.022 -0.817 1.00 97.81 117 ALA A C 1
ATOM 893 O O . ALA A 1 117 ? -8.025 2.117 -1.525 1.00 97.81 117 ALA A O 1
ATOM 894 N N . SER A 1 118 ? -6.981 4.096 -1.354 1.00 96.69 118 SER A N 1
ATOM 895 C CA . SER A 1 118 ? -6.828 4.282 -2.800 1.00 96.69 118 SER A CA 1
ATOM 896 C C . SER A 1 118 ? -5.897 3.259 -3.464 1.00 96.69 118 SER A C 1
ATOM 898 O O . SER A 1 118 ? -5.995 3.035 -4.668 1.00 96.69 118 SER A O 1
ATOM 900 N N . GLY A 1 119 ? -5.068 2.554 -2.689 1.00 95.69 119 GLY A N 1
ATOM 901 C CA . GLY A 1 119 ? -4.232 1.440 -3.138 1.00 95.69 119 GLY A CA 1
ATOM 902 C C . GLY A 1 119 ? -4.923 0.070 -3.152 1.00 95.69 119 GLY A C 1
ATOM 903 O O . GLY A 1 119 ? -4.263 -0.936 -3.419 1.00 95.69 119 GLY A O 1
ATOM 904 N N . THR A 1 120 ? -6.221 -0.015 -2.841 1.00 97.69 120 THR A N 1
ATOM 905 C CA . THR A 1 120 ? -6.926 -1.305 -2.692 1.00 97.69 120 THR A CA 1
ATOM 906 C C . THR A 1 120 ? -7.378 -1.931 -4.012 1.00 97.69 120 THR A C 1
ATOM 908 O O . THR A 1 120 ? -7.463 -3.156 -4.109 1.00 97.69 120 THR A O 1
ATOM 911 N N . GLY A 1 121 ? -7.652 -1.119 -5.037 1.00 96.38 121 GLY A N 1
ATOM 912 C CA . GLY A 1 121 ? -8.213 -1.563 -6.321 1.00 96.38 121 GLY A CA 1
ATOM 913 C C . GLY A 1 121 ? -9.748 -1.645 -6.370 1.00 96.38 121 GLY A C 1
ATOM 914 O O . GLY A 1 121 ? -10.294 -1.975 -7.416 1.00 96.38 121 GLY A O 1
ATOM 915 N N . TYR A 1 122 ? -10.446 -1.313 -5.280 1.00 97.50 122 TYR A N 1
ATOM 916 C CA . TYR A 1 122 ? -11.913 -1.167 -5.216 1.00 97.50 122 TYR A CA 1
ATOM 917 C C . TYR A 1 122 ? -12.313 0.169 -4.562 1.00 97.50 122 TYR A C 1
ATOM 919 O O . TYR A 1 122 ? -13.305 0.281 -3.845 1.00 97.50 122 TYR A O 1
ATOM 927 N N . PHE A 1 123 ? -11.527 1.210 -4.821 1.00 97.81 123 PHE A N 1
ATOM 928 C CA . PHE A 1 123 ? -11.733 2.579 -4.357 1.00 97.81 123 PHE A CA 1
ATOM 929 C C . PHE A 1 123 ? -11.568 3.527 -5.544 1.00 97.81 123 PHE A C 1
ATOM 931 O O . PHE A 1 123 ? -10.677 3.324 -6.365 1.00 97.81 123 PHE A O 1
ATOM 938 N N . ASP A 1 124 ? -12.417 4.546 -5.635 1.00 95.94 124 ASP A N 1
ATOM 939 C CA . ASP A 1 124 ? -12.282 5.621 -6.616 1.00 95.94 124 ASP A CA 1
ATOM 940 C C . ASP A 1 124 ? -11.552 6.794 -5.973 1.00 95.94 124 ASP A C 1
ATOM 942 O O . ASP A 1 124 ? -12.114 7.518 -5.142 1.00 95.94 124 ASP A O 1
ATOM 946 N N . SER A 1 125 ? -10.291 6.984 -6.365 1.00 93.31 125 SER A N 1
ATOM 947 C CA . SER A 1 125 ? -9.446 8.034 -5.800 1.00 93.31 125 SER A CA 1
ATOM 948 C C . SER A 1 125 ? -9.950 9.433 -6.121 1.00 93.31 125 SER A C 1
ATOM 950 O O . SER A 1 125 ? -9.720 10.357 -5.345 1.00 93.31 125 SER A O 1
ATOM 952 N N . ARG A 1 126 ? -10.694 9.616 -7.215 1.00 93.44 126 ARG A N 1
ATOM 953 C CA . ARG A 1 126 ? -11.184 10.931 -7.648 1.00 93.44 126 ARG A CA 1
ATOM 954 C C . ARG A 1 126 ? -12.314 11.413 -6.753 1.00 93.44 126 ARG A C 1
ATOM 956 O O . ARG A 1 126 ? -12.357 12.585 -6.394 1.00 93.44 126 ARG A O 1
ATOM 963 N N . THR A 1 127 ? -13.202 10.496 -6.371 1.00 94.69 127 THR A N 1
ATOM 964 C CA . THR A 1 127 ? -14.350 10.790 -5.503 1.00 94.69 127 THR A CA 1
ATOM 965 C C . THR A 1 127 ? -14.109 10.458 -4.033 1.00 94.69 127 THR A C 1
ATOM 967 O O . THR A 1 127 ? -14.969 10.764 -3.212 1.00 94.69 127 THR A O 1
ATOM 970 N N . ARG A 1 128 ? -12.982 9.811 -3.706 1.00 95.56 128 ARG A N 1
ATOM 971 C CA . ARG A 1 128 ? -12.625 9.297 -2.373 1.00 95.56 128 ARG A CA 1
ATOM 972 C C . ARG A 1 128 ? -13.678 8.370 -1.768 1.00 95.56 128 ARG A C 1
ATOM 974 O O . ARG A 1 128 ? -14.081 8.518 -0.616 1.00 95.56 128 ARG A O 1
ATOM 981 N N . ARG A 1 129 ? -14.180 7.431 -2.569 1.00 97.12 129 ARG A N 1
ATOM 982 C CA . ARG A 1 129 ? -15.259 6.522 -2.160 1.00 97.12 129 ARG A CA 1
ATOM 983 C C . ARG A 1 129 ? -14.926 5.090 -2.513 1.00 97.12 129 ARG A C 1
ATOM 985 O O . ARG A 1 129 ? -14.284 4.824 -3.527 1.00 97.12 129 ARG A O 1
ATOM 992 N N . TRP A 1 130 ? -15.431 4.168 -1.703 1.00 98.19 130 TRP A N 1
ATOM 993 C CA . TRP A 1 130 ? -15.457 2.764 -2.075 1.00 98.19 130 TRP A CA 1
ATOM 994 C C . TRP A 1 130 ? -16.227 2.568 -3.380 1.00 98.19 130 TRP A C 1
ATOM 996 O O . TRP A 1 130 ? -17.281 3.163 -3.602 1.00 98.19 130 TRP A O 1
ATOM 1006 N N . ARG A 1 131 ? -15.694 1.698 -4.232 1.00 97.69 131 ARG A N 1
ATOM 1007 C CA . ARG A 1 131 ? -16.377 1.154 -5.399 1.00 97.69 131 ARG A CA 1
ATOM 1008 C C . ARG A 1 131 ? -16.964 -0.186 -5.014 1.00 97.69 131 ARG A C 1
ATOM 1010 O O . ARG A 1 131 ? -16.403 -1.240 -5.293 1.00 97.69 131 ARG A O 1
ATOM 1017 N N . GLU A 1 132 ? -18.082 -0.109 -4.302 1.00 97.69 132 GLU A N 1
ATOM 1018 C CA . GLU A 1 132 ? -18.846 -1.269 -3.843 1.00 97.69 132 GLU A CA 1
ATOM 1019 C C . GLU A 1 132 ? -19.257 -2.192 -4.995 1.00 97.69 132 GLU A C 1
ATOM 1021 O O . GLU A 1 132 ? -19.254 -3.406 -4.830 1.00 97.69 132 GLU A O 1
ATOM 1026 N N . ASP A 1 133 ? -19.521 -1.627 -6.173 1.00 96.75 133 ASP A N 1
ATOM 1027 C CA . ASP A 1 133 ? -19.780 -2.366 -7.407 1.00 96.75 133 ASP A CA 1
ATOM 1028 C C . ASP A 1 133 ? -18.567 -3.192 -7.865 1.00 96.75 133 ASP A C 1
ATOM 1030 O O . ASP A 1 133 ? -18.719 -4.349 -8.239 1.00 96.75 133 ASP A O 1
ATOM 1034 N N . ILE A 1 134 ? -17.353 -2.639 -7.772 1.00 97.00 134 ILE A N 1
ATOM 1035 C CA . ILE A 1 134 ? -16.112 -3.370 -8.077 1.00 97.00 134 ILE A CA 1
ATOM 1036 C C . ILE A 1 134 ? -15.829 -4.415 -7.001 1.00 97.00 134 ILE A C 1
ATOM 1038 O O . ILE A 1 134 ? -15.420 -5.532 -7.314 1.00 97.00 134 ILE A O 1
ATOM 1042 N N . LEU A 1 135 ? -16.032 -4.067 -5.728 1.00 98.06 135 LEU A N 1
ATOM 1043 C CA . LEU A 1 135 ? -15.831 -5.008 -4.636 1.00 98.06 135 LEU A CA 1
ATOM 1044 C C . LEU A 1 135 ? -16.792 -6.195 -4.749 1.00 98.06 135 LEU A C 1
ATOM 1046 O O . LEU A 1 135 ? -16.351 -7.318 -4.533 1.00 98.06 135 LEU A O 1
ATOM 1050 N N . ALA A 1 136 ? -18.053 -5.976 -5.132 1.00 97.12 136 ALA A N 1
ATOM 1051 C CA . ALA A 1 136 ? -19.073 -7.019 -5.253 1.00 97.12 136 ALA A CA 1
ATOM 1052 C C . ALA A 1 136 ? -18.679 -8.169 -6.203 1.00 97.12 136 ALA A C 1
ATOM 1054 O O . ALA A 1 136 ? -19.122 -9.299 -6.004 1.00 97.12 136 ALA A O 1
ATOM 1055 N N . GLU A 1 137 ? -17.785 -7.926 -7.167 1.00 94.94 137 GLU A N 1
ATOM 1056 C CA . GLU A 1 137 ? -17.206 -8.952 -8.055 1.00 94.94 137 GLU A CA 1
ATOM 1057 C C . GLU A 1 137 ? -16.296 -9.962 -7.322 1.00 94.94 137 GLU A C 1
ATOM 1059 O O . GLU A 1 137 ? -15.985 -11.044 -7.835 1.00 94.94 137 GLU A O 1
ATOM 1064 N N . ILE A 1 138 ? -15.802 -9.602 -6.133 1.00 96.25 138 ILE A N 1
ATOM 1065 C CA . ILE A 1 138 ? -14.775 -10.351 -5.393 1.00 96.25 138 ILE A CA 1
ATOM 1066 C C . ILE A 1 138 ? -15.114 -10.578 -3.915 1.00 96.25 138 ILE A C 1
ATOM 1068 O O . ILE A 1 138 ? -14.597 -11.531 -3.331 1.00 96.25 138 ILE A O 1
ATOM 1072 N N . ALA A 1 139 ? -15.967 -9.756 -3.301 1.00 97.31 139 ALA A N 1
ATOM 1073 C CA . ALA A 1 139 ? -16.382 -9.849 -1.905 1.00 97.31 139 ALA A CA 1
ATOM 1074 C C . ALA A 1 139 ? -17.663 -9.056 -1.596 1.00 97.31 139 ALA A C 1
ATOM 1076 O O . ALA A 1 139 ? -17.988 -8.087 -2.272 1.00 97.31 139 ALA A O 1
ATOM 1077 N N . PRO A 1 140 ? -18.402 -9.437 -0.542 1.00 96.69 140 PRO A N 1
ATOM 1078 C CA . PRO A 1 140 ? -19.588 -8.701 -0.121 1.00 96.69 140 PRO A CA 1
ATOM 1079 C C . PRO A 1 140 ? -19.224 -7.350 0.505 1.00 96.69 140 PRO A C 1
ATOM 1081 O O . PRO A 1 140 ? -18.320 -7.281 1.327 1.00 96.69 140 PRO A O 1
ATOM 1084 N N . THR A 1 141 ? -19.981 -6.292 0.213 1.00 97.25 141 THR A N 1
ATOM 1085 C CA . THR A 1 141 ? -19.625 -4.908 0.593 1.00 97.25 141 THR A CA 1
ATOM 1086 C C . THR A 1 141 ? -19.600 -4.639 2.095 1.00 97.25 141 THR A C 1
ATOM 1088 O O . THR A 1 141 ? -18.845 -3.783 2.548 1.00 97.25 141 THR A O 1
ATOM 1091 N N . ARG A 1 142 ? -20.336 -5.427 2.892 1.00 97.19 142 ARG A N 1
ATOM 1092 C CA . ARG A 1 142 ? -20.368 -5.318 4.364 1.00 97.19 142 ARG A CA 1
ATOM 1093 C C . ARG A 1 142 ? -18.995 -5.429 5.044 1.00 97.19 142 ARG A C 1
ATOM 1095 O O . ARG A 1 142 ? -18.879 -5.041 6.196 1.00 97.19 142 ARG A O 1
ATOM 1102 N N . VAL A 1 143 ? -17.990 -5.992 4.364 1.00 98.31 143 VAL A N 1
ATOM 1103 C CA . VAL A 1 143 ? -16.636 -6.178 4.918 1.00 98.31 143 VAL A CA 1
ATOM 1104 C C . VAL A 1 143 ? -15.776 -4.916 4.833 1.00 98.31 143 VAL A C 1
ATOM 1106 O O . VAL A 1 143 ? -14.631 -4.914 5.289 1.00 98.31 143 VAL A O 1
ATOM 1109 N N . LEU A 1 144 ? -16.284 -3.859 4.194 1.00 98.50 144 LEU A N 1
ATOM 1110 C CA . LEU A 1 144 ? -15.577 -2.596 4.059 1.00 98.50 144 LEU A CA 1
ATOM 1111 C C . LEU A 1 144 ? -15.507 -1.867 5.406 1.00 98.50 144 LEU A C 1
ATOM 1113 O O . LEU A 1 144 ? -16.539 -1.673 6.053 1.00 98.50 144 LEU A O 1
ATOM 1117 N N . PRO A 1 145 ? -14.319 -1.395 5.812 1.00 97.94 145 PRO A N 1
ATOM 1118 C CA . PRO A 1 145 ? -14.200 -0.536 6.975 1.00 97.94 145 PRO A CA 1
ATOM 1119 C C . PRO A 1 145 ? -14.780 0.851 6.670 1.00 97.94 145 PRO A C 1
ATOM 1121 O O . PRO A 1 145 ? -14.887 1.289 5.515 1.00 97.94 145 PRO A O 1
ATOM 1124 N N . ARG A 1 146 ? -15.119 1.588 7.731 1.00 97.94 146 ARG A N 1
ATOM 1125 C CA . ARG A 1 146 ? -15.559 2.980 7.604 1.00 97.94 146 ARG A CA 1
ATOM 1126 C C . ARG A 1 146 ? -14.389 3.848 7.134 1.00 97.94 146 ARG A C 1
ATOM 1128 O O . ARG A 1 146 ? -13.332 3.851 7.761 1.00 97.94 146 ARG A O 1
ATOM 1135 N N . LEU A 1 147 ? -14.593 4.627 6.074 1.00 98.31 147 LEU A N 1
ATOM 1136 C CA . LEU A 1 147 ? -13.581 5.573 5.598 1.00 98.31 147 LEU A CA 1
ATOM 1137 C C . LEU A 1 147 ? -13.422 6.759 6.550 1.00 98.31 147 LEU A C 1
ATOM 1139 O O . LEU A 1 147 ? -14.403 7.268 7.104 1.00 98.31 147 LEU A O 1
ATOM 1143 N N . ILE A 1 148 ? -12.183 7.217 6.695 1.00 98.38 148 ILE A N 1
ATOM 1144 C CA . ILE A 1 148 ? -11.831 8.460 7.380 1.00 98.38 148 ILE A CA 1
ATOM 1145 C C . ILE A 1 148 ? -10.906 9.313 6.506 1.00 98.38 148 ILE A C 1
ATOM 1147 O O . ILE A 1 148 ? -10.057 8.799 5.782 1.00 98.38 148 ILE A O 1
ATOM 1151 N N . GLU A 1 149 ? -11.065 10.633 6.587 1.00 97.56 149 GLU A N 1
ATOM 1152 C CA . GLU A 1 149 ? -10.135 11.582 5.961 1.00 97.56 149 GLU A CA 1
ATOM 1153 C C . GLU A 1 149 ? -8.805 11.622 6.723 1.00 97.56 149 GLU A C 1
ATOM 1155 O O . GLU A 1 149 ? -8.766 11.395 7.935 1.00 97.56 149 GLU A O 1
ATOM 1160 N N . SER A 1 150 ? -7.726 12.019 6.048 1.00 95.00 150 SER A N 1
ATOM 1161 C CA . SER A 1 150 ? -6.362 11.942 6.588 1.00 95.00 150 SER A CA 1
ATOM 1162 C C . SER A 1 150 ? -6.128 12.767 7.861 1.00 95.00 150 SER A C 1
ATOM 1164 O O . SER A 1 150 ? -5.269 12.425 8.665 1.00 95.00 150 SER A O 1
ATOM 1166 N N . HIS A 1 151 ? -6.907 13.829 8.090 1.00 94.75 151 HIS A N 1
ATOM 1167 C CA . HIS A 1 151 ? -6.812 14.667 9.294 1.00 94.75 151 HIS A CA 1
ATOM 1168 C C . HIS A 1 151 ? -7.646 14.147 10.480 1.00 94.75 151 HIS A C 1
ATOM 1170 O O . HIS A 1 151 ? -7.625 14.742 11.559 1.00 94.75 151 HIS A O 1
ATOM 1176 N N . LYS A 1 152 ? -8.440 13.087 10.291 1.00 97.88 152 LYS A N 1
ATOM 1177 C CA . LYS A 1 152 ? -9.246 12.485 11.359 1.00 97.88 152 LYS A CA 1
ATOM 1178 C C . LYS A 1 152 ? -8.407 11.486 12.147 1.00 97.88 152 LYS A C 1
ATOM 1180 O O . LYS A 1 152 ? -7.499 10.857 11.619 1.00 97.88 152 LYS A O 1
ATOM 1185 N N . GLN A 1 153 ? -8.729 11.321 13.425 1.00 97.56 153 GLN A N 1
ATOM 1186 C CA . GLN A 1 153 ? -8.147 10.249 14.226 1.00 97.56 153 GLN A CA 1
ATOM 1187 C C . GLN A 1 153 ? -8.770 8.896 13.864 1.00 97.56 153 GLN A C 1
ATOM 1189 O O . GLN A 1 153 ? -9.976 8.823 13.612 1.00 97.56 153 GLN A O 1
ATOM 1194 N N . ALA A 1 154 ? -7.968 7.832 13.901 1.00 98.31 154 ALA A N 1
ATOM 1195 C CA . ALA A 1 154 ? -8.467 6.465 13.801 1.00 98.31 154 ALA A CA 1
ATOM 1196 C C . ALA A 1 154 ? -9.178 6.026 15.088 1.00 98.31 154 ALA A C 1
ATOM 1198 O O . ALA A 1 154 ? -10.090 5.209 15.041 1.00 98.31 154 ALA A O 1
ATOM 1199 N N . GLY A 1 155 ? -8.787 6.585 16.237 1.00 98.25 155 GLY A N 1
ATOM 1200 C CA . GLY A 1 155 ? -9.412 6.318 17.528 1.00 98.25 155 GLY A CA 1
ATOM 1201 C C . GLY A 1 155 ? -8.515 6.726 18.691 1.00 98.25 155 GLY A C 1
ATOM 1202 O O . GLY A 1 155 ? -7.618 7.554 18.540 1.00 98.25 155 GLY A O 1
ATOM 1203 N N . VAL A 1 156 ? -8.758 6.131 19.854 1.00 98.44 156 VAL A N 1
ATOM 1204 C CA . VAL A 1 156 ? -7.953 6.308 21.070 1.00 98.44 156 VAL A CA 1
ATOM 1205 C C . VAL A 1 156 ? -7.378 4.953 21.462 1.00 98.44 156 VAL A C 1
ATOM 1207 O O . VAL A 1 156 ? -8.038 3.932 21.282 1.00 98.44 156 VAL A O 1
ATOM 1210 N N . VAL A 1 157 ? -6.151 4.930 21.984 1.00 98.44 157 VAL A N 1
ATOM 1211 C CA . VAL A 1 157 ? -5.507 3.693 22.441 1.00 98.44 157 VAL A CA 1
ATOM 1212 C C . VAL A 1 157 ? -6.382 2.998 23.490 1.00 98.44 157 VAL A C 1
ATOM 1214 O O . VAL A 1 157 ? -6.783 3.603 24.485 1.00 98.44 157 VAL A O 1
ATOM 1217 N N . ARG A 1 158 ? -6.651 1.704 23.289 1.00 97.50 158 ARG A N 1
ATOM 1218 C CA . ARG A 1 158 ? -7.412 0.864 24.221 1.00 97.50 158 ARG A CA 1
ATOM 1219 C C . ARG A 1 158 ? -6.757 0.880 25.597 1.00 97.50 158 ARG A C 1
ATOM 1221 O O . ARG A 1 158 ? -5.551 0.669 25.721 1.00 97.50 158 ARG A O 1
ATOM 1228 N N . TYR A 1 159 ? -7.574 1.026 26.639 1.00 94.56 159 TYR A N 1
ATOM 1229 C CA . TYR A 1 159 ? -7.121 1.119 28.031 1.00 94.56 159 TYR A CA 1
ATOM 1230 C C . TYR A 1 159 ? -6.116 0.020 28.423 1.00 94.56 159 TYR A C 1
ATOM 1232 O O . TYR A 1 159 ? -5.062 0.303 28.991 1.00 94.56 159 TYR A O 1
ATOM 1240 N N . ALA A 1 160 ? -6.407 -1.234 28.057 1.00 94.00 160 ALA A N 1
ATOM 1241 C CA . ALA A 1 160 ? -5.539 -2.370 28.361 1.00 94.00 160 ALA A CA 1
ATOM 1242 C C . ALA A 1 160 ? -4.133 -2.239 27.742 1.00 94.00 160 ALA A C 1
ATOM 1244 O O . ALA A 1 160 ? -3.155 -2.606 28.389 1.00 94.00 160 ALA A O 1
ATOM 1245 N N . LEU A 1 161 ? -4.030 -1.676 26.531 1.00 95.06 161 LEU A N 1
ATOM 1246 C CA . LEU A 1 161 ? -2.765 -1.472 25.818 1.00 95.06 161 LEU A CA 1
ATOM 1247 C C . LEU A 1 161 ? -2.008 -0.230 26.291 1.00 95.06 161 LEU A C 1
ATOM 1249 O O . LEU A 1 161 ? -0.786 -0.200 26.213 1.00 95.06 161 LEU A O 1
ATOM 1253 N N . ALA A 1 162 ? -2.708 0.787 26.798 1.00 94.62 162 ALA A N 1
ATOM 1254 C CA . ALA A 1 162 ? -2.076 1.975 27.367 1.00 94.62 162 ALA A CA 1
ATOM 1255 C C . ALA A 1 162 ? -1.363 1.674 28.700 1.00 94.62 162 ALA A C 1
ATOM 1257 O O . ALA A 1 162 ? -0.334 2.275 29.011 1.00 94.62 162 ALA A O 1
ATOM 1258 N N . ARG A 1 163 ? -1.894 0.722 29.480 1.00 92.69 163 ARG A N 1
ATOM 1259 C CA . ARG A 1 163 ? -1.459 0.453 30.858 1.00 92.69 163 ARG A CA 1
ATOM 1260 C C . ARG A 1 163 ? -0.064 -0.157 30.963 1.00 92.69 163 ARG A C 1
ATOM 1262 O O . ARG A 1 163 ? 0.706 0.259 31.820 1.00 92.69 163 ARG A O 1
ATOM 1269 N N . GLU A 1 164 ? 0.256 -1.133 30.116 1.00 88.44 164 GLU A N 1
ATOM 1270 C CA . GLU A 1 164 ? 1.552 -1.827 30.131 1.00 88.44 164 GLU A CA 1
ATOM 1271 C C . GLU A 1 164 ? 2.751 -0.881 29.898 1.00 88.44 164 GLU A C 1
ATOM 1273 O O . GLU A 1 164 ? 3.674 -0.895 30.711 1.00 88.44 164 GLU A O 1
ATOM 1278 N N . PRO A 1 165 ? 2.748 -0.008 28.870 1.00 90.12 165 PRO A N 1
ATOM 1279 C CA . PRO A 1 165 ? 3.799 0.992 28.675 1.00 90.12 165 PRO A CA 1
ATOM 1280 C C . PRO A 1 165 ? 3.667 2.233 29.575 1.00 90.12 165 PRO A C 1
ATOM 1282 O O . PRO A 1 165 ? 4.568 3.068 29.570 1.00 90.12 165 PRO A O 1
ATOM 1285 N N . GLY A 1 166 ? 2.567 2.396 30.322 1.00 93.75 166 GLY A N 1
ATOM 1286 C CA . GLY A 1 166 ? 2.324 3.570 31.168 1.00 93.75 166 GLY A CA 1
ATOM 1287 C C . GLY A 1 166 ? 1.936 4.840 30.398 1.00 93.75 166 GLY A C 1
ATOM 1288 O O . GLY A 1 166 ? 2.247 5.945 30.846 1.00 93.75 166 GLY A O 1
ATOM 1289 N N . LEU A 1 167 ? 1.280 4.694 29.243 1.00 95.56 167 LEU A N 1
ATOM 1290 C CA . LEU A 1 167 ? 0.757 5.817 28.460 1.00 95.56 167 LEU A CA 1
ATOM 1291 C C . LEU A 1 167 ? -0.316 6.591 29.240 1.00 95.56 167 LEU A C 1
ATOM 1293 O O . LEU A 1 167 ? -0.993 6.044 30.113 1.00 95.56 167 LEU A O 1
ATOM 1297 N N . ALA A 1 168 ? -0.487 7.872 28.907 1.00 94.00 168 ALA A N 1
ATOM 1298 C CA . ALA A 1 168 ? -1.610 8.650 29.418 1.00 94.00 168 ALA A CA 1
ATOM 1299 C C . ALA A 1 168 ? -2.952 8.090 28.909 1.00 94.00 168 ALA A C 1
ATOM 1301 O O . ALA A 1 168 ? -3.029 7.471 27.846 1.00 94.00 168 ALA A O 1
ATOM 1302 N N . GLU A 1 169 ? -4.029 8.340 29.650 1.00 92.19 169 GLU A N 1
ATOM 1303 C CA . GLU A 1 169 ? -5.374 8.104 29.129 1.00 92.19 169 GLU A CA 1
ATOM 1304 C C . GLU A 1 169 ? -5.669 9.076 27.978 1.00 92.19 169 GLU A C 1
ATOM 1306 O O . GLU A 1 169 ? -5.191 10.213 27.966 1.00 92.19 169 GLU A O 1
ATOM 1311 N N . GLY A 1 170 ? -6.446 8.625 26.992 1.00 95.06 170 GLY A N 1
ATOM 1312 C CA . GLY A 1 170 ? -6.842 9.474 25.868 1.00 95.06 170 GLY A CA 1
ATOM 1313 C C . GLY A 1 170 ? -5.774 9.669 24.787 1.00 95.06 170 GLY A C 1
ATOM 1314 O O . GLY A 1 170 ? -5.937 10.564 23.962 1.00 95.06 170 GLY A O 1
ATOM 1315 N N . VAL A 1 171 ? -4.699 8.866 24.754 1.00 98.06 171 VAL A N 1
ATOM 1316 C CA . VAL A 1 171 ? -3.717 8.923 23.654 1.00 98.06 171 VAL A CA 1
ATOM 1317 C C . VAL A 1 171 ? -4.412 8.639 22.328 1.00 98.06 171 VAL A C 1
ATOM 1319 O O . VAL A 1 171 ? -4.963 7.558 22.116 1.00 98.06 171 VAL A O 1
ATOM 1322 N N . VAL A 1 172 ? -4.373 9.622 21.436 1.00 98.31 172 VAL A N 1
ATOM 1323 C CA . VAL A 1 172 ? -5.026 9.554 20.129 1.00 98.31 172 VAL A CA 1
ATOM 1324 C C . VAL A 1 172 ? -4.180 8.729 19.165 1.00 98.31 172 VAL A C 1
ATOM 1326 O O . VAL A 1 172 ? -2.958 8.844 19.134 1.00 98.31 172 VAL A O 1
ATOM 1329 N N . VAL A 1 173 ? -4.820 7.920 18.334 1.00 98.69 173 VAL A N 1
ATOM 1330 C CA . VAL A 1 173 ? -4.178 7.297 17.175 1.00 98.69 173 VAL A CA 1
ATOM 1331 C C . VAL A 1 173 ? -4.597 8.092 15.947 1.00 98.69 173 VAL A C 1
ATOM 1333 O O . VAL A 1 173 ? -5.795 8.245 15.693 1.00 98.69 173 VAL A O 1
ATOM 1336 N N . SER A 1 174 ? -3.633 8.654 15.213 1.00 98.19 174 SER A N 1
ATOM 1337 C CA . SER A 1 174 ? -3.932 9.359 13.962 1.00 98.19 174 SER A CA 1
ATOM 1338 C C . SER A 1 174 ? -4.541 8.398 12.937 1.00 98.19 174 SER A C 1
ATOM 1340 O O . SER A 1 174 ? -4.572 7.188 13.143 1.00 98.19 174 SER A O 1
ATOM 1342 N N . SER A 1 175 ? -5.038 8.925 11.822 1.00 97.56 175 SER A N 1
ATOM 1343 C CA . SER A 1 175 ? -5.452 8.102 10.681 1.00 97.56 175 SER A CA 1
ATOM 1344 C C . SER A 1 175 ? -4.364 7.118 10.234 1.00 97.56 175 SER A C 1
ATOM 1346 O O . SER A 1 175 ? -4.677 6.016 9.803 1.00 97.56 175 SER A O 1
ATOM 1348 N N . GLY A 1 176 ? -3.091 7.480 10.416 1.00 96.81 176 GLY A N 1
ATOM 1349 C CA . GLY A 1 176 ? -1.969 6.744 9.857 1.00 96.81 176 GLY A CA 1
ATOM 1350 C C . GLY A 1 176 ? -1.898 6.951 8.350 1.00 96.81 176 GLY A C 1
ATOM 1351 O O . GLY A 1 176 ? -2.353 7.963 7.820 1.00 96.81 176 GLY A O 1
ATOM 1352 N N . GLY A 1 177 ? -1.263 6.015 7.670 1.00 96.50 177 GLY A N 1
ATOM 1353 C CA . GLY A 1 177 ? -1.177 6.019 6.224 1.00 96.50 177 GLY A CA 1
ATOM 1354 C C . GLY A 1 177 ? -0.083 5.086 5.761 1.00 96.50 177 GLY A C 1
ATOM 1355 O O . GLY A 1 177 ? 0.608 4.432 6.553 1.00 96.50 177 GLY A O 1
ATOM 1356 N N . ASP A 1 178 ? 0.103 5.039 4.457 1.00 94.38 178 ASP A N 1
ATOM 1357 C CA . ASP A 1 178 ? 1.097 4.149 3.902 1.00 94.38 178 ASP A CA 1
ATOM 1358 C C . ASP A 1 178 ? 2.517 4.731 3.876 1.00 94.38 178 ASP A C 1
ATOM 1360 O O . ASP A 1 178 ? 2.752 5.908 4.158 1.00 94.38 178 ASP A O 1
ATOM 1364 N N . ASP A 1 179 ? 3.491 3.886 3.563 1.00 94.56 179 ASP A N 1
ATOM 1365 C CA . ASP A 1 179 ? 4.912 4.214 3.531 1.00 94.56 179 ASP A CA 1
ATOM 1366 C C . ASP A 1 179 ? 5.294 5.251 2.461 1.00 94.56 179 ASP A C 1
ATOM 1368 O O . ASP A 1 179 ? 6.132 6.121 2.719 1.00 94.56 179 ASP A O 1
ATOM 1372 N N . ASN A 1 180 ? 4.675 5.228 1.280 1.00 94.56 180 ASN A N 1
ATOM 1373 C CA . ASN A 1 180 ? 4.870 6.249 0.256 1.00 94.56 180 ASN A CA 1
ATOM 1374 C C . ASN A 1 180 ? 4.204 7.568 0.636 1.00 94.56 180 ASN A C 1
ATOM 1376 O O . ASN A 1 180 ? 4.835 8.615 0.471 1.00 94.56 180 ASN A O 1
ATOM 1380 N N . MET A 1 181 ? 2.974 7.547 1.144 1.00 95.38 181 MET A N 1
ATOM 1381 C CA . MET A 1 181 ? 2.268 8.764 1.553 1.00 95.38 181 MET A CA 1
ATOM 1382 C C . MET A 1 181 ? 2.940 9.434 2.747 1.00 95.38 181 MET A C 1
ATOM 1384 O O . MET A 1 181 ? 3.290 10.613 2.676 1.00 95.38 181 MET A O 1
ATOM 1388 N N . LEU A 1 182 ? 3.217 8.687 3.815 1.00 96.25 182 LEU A N 1
ATOM 1389 C CA . LEU A 1 182 ? 3.873 9.239 4.999 1.00 96.25 182 LEU A CA 1
ATOM 1390 C C . LEU A 1 182 ? 5.350 9.553 4.747 1.00 96.25 182 LEU A C 1
ATOM 1392 O O . LEU A 1 182 ? 5.856 10.548 5.266 1.00 96.25 182 LEU A O 1
ATOM 1396 N N . GLY A 1 183 ? 6.030 8.794 3.883 1.00 95.06 183 GLY A N 1
ATOM 1397 C CA . GLY A 1 183 ? 7.360 9.158 3.393 1.00 95.06 183 GLY A CA 1
ATOM 1398 C C . GLY A 1 183 ? 7.354 10.481 2.621 1.00 95.06 183 GLY A C 1
ATOM 1399 O O . GLY A 1 183 ? 8.261 11.295 2.776 1.00 95.06 183 GLY A O 1
ATOM 1400 N N . THR A 1 184 ? 6.302 10.742 1.842 1.00 95.31 184 THR A N 1
ATOM 1401 C CA . THR A 1 184 ? 6.122 12.012 1.128 1.00 95.31 184 THR A CA 1
ATOM 1402 C C . THR A 1 184 ? 5.932 13.170 2.116 1.00 95.31 184 THR A C 1
ATOM 1404 O O . THR A 1 184 ? 6.646 14.174 2.008 1.00 95.31 184 THR A O 1
ATOM 1407 N N . ILE A 1 185 ? 5.081 13.001 3.137 1.00 95.81 185 ILE A N 1
ATOM 1408 C CA . ILE A 1 185 ? 4.919 13.974 4.234 1.00 95.81 185 ILE A CA 1
ATOM 1409 C C . ILE A 1 185 ? 6.253 14.236 4.939 1.00 95.81 185 ILE A C 1
ATOM 1411 O O . ILE A 1 185 ? 6.622 15.391 5.139 1.00 95.81 185 ILE A O 1
ATOM 1415 N N . GLY A 1 186 ? 7.012 13.184 5.258 1.00 95.81 186 GLY A N 1
ATOM 1416 C CA . GLY A 1 186 ? 8.315 13.293 5.921 1.00 95.81 186 GLY A CA 1
ATOM 1417 C C . GLY A 1 186 ? 9.358 14.090 5.129 1.00 95.81 186 GLY A C 1
ATOM 1418 O O . GLY A 1 186 ? 10.293 14.627 5.715 1.00 95.81 186 GLY A O 1
ATOM 1419 N N . THR A 1 187 ? 9.183 14.214 3.810 1.00 95.69 187 THR A N 1
ATOM 1420 C CA . THR A 1 187 ? 10.026 15.053 2.937 1.00 95.69 187 THR A CA 1
ATOM 1421 C C . THR A 1 187 ? 9.464 16.454 2.680 1.00 95.69 187 THR A C 1
ATOM 1423 O O . THR A 1 187 ? 10.038 17.205 1.897 1.00 95.69 187 THR A O 1
ATOM 1426 N N . GLY A 1 188 ? 8.344 16.816 3.312 1.00 95.50 188 GLY A N 1
ATOM 1427 C CA . GLY A 1 188 ? 7.684 18.114 3.145 1.00 95.50 188 GLY A CA 1
ATOM 1428 C C . GLY A 1 188 ? 6.883 18.266 1.847 1.00 95.50 188 GLY A C 1
ATOM 1429 O O . GLY A 1 188 ? 6.366 19.347 1.578 1.00 95.50 188 GLY A O 1
ATOM 1430 N N . ASN A 1 189 ? 6.739 17.209 1.043 1.00 95.94 189 ASN A N 1
ATOM 1431 C CA . ASN A 1 189 ? 6.019 17.239 -0.233 1.00 95.94 189 ASN A CA 1
ATOM 1432 C C . ASN A 1 189 ? 4.496 17.124 -0.023 1.00 95.94 189 ASN A C 1
ATOM 1434 O O . ASN A 1 189 ? 3.856 16.137 -0.365 1.00 95.94 189 ASN A O 1
ATOM 1438 N N . ILE A 1 190 ? 3.925 18.147 0.605 1.00 95.06 190 ILE A N 1
ATOM 1439 C CA . ILE A 1 190 ? 2.500 18.235 0.962 1.00 95.06 190 ILE A CA 1
ATOM 1440 C C . ILE A 1 190 ? 1.793 19.414 0.279 1.00 95.06 190 ILE A C 1
ATOM 1442 O O . ILE A 1 190 ? 0.661 19.737 0.621 1.00 95.06 190 ILE A O 1
ATOM 1446 N N . ALA A 1 191 ? 2.482 20.071 -0.652 1.00 93.56 191 ALA A N 1
ATOM 1447 C CA . ALA A 1 191 ? 2.011 21.210 -1.428 1.00 93.56 191 ALA A CA 1
ATOM 1448 C C . ALA A 1 191 ? 2.652 21.182 -2.825 1.00 93.56 191 ALA A C 1
ATOM 1450 O O . ALA A 1 191 ? 3.632 20.469 -3.064 1.00 93.56 191 ALA A O 1
ATOM 1451 N N . HIS A 1 192 ? 2.103 21.958 -3.758 1.00 91.25 192 HIS A N 1
ATOM 1452 C CA . HIS A 1 192 ? 2.634 22.045 -5.117 1.00 91.25 192 HIS A CA 1
ATOM 1453 C C . HIS A 1 192 ? 4.104 22.502 -5.147 1.00 91.25 192 HIS A C 1
ATOM 1455 O O . HIS A 1 192 ? 4.518 23.381 -4.395 1.00 91.25 192 HIS A O 1
ATOM 1461 N N . GLY A 1 193 ? 4.879 21.933 -6.077 1.00 89.56 193 GLY A N 1
ATOM 1462 C CA . GLY A 1 193 ? 6.257 22.354 -6.369 1.00 89.56 193 GLY A CA 1
ATOM 1463 C C . GLY A 1 193 ? 7.353 21.414 -5.864 1.00 89.56 193 GLY A C 1
ATOM 1464 O O . GLY A 1 193 ? 8.513 21.607 -6.225 1.00 89.56 193 GLY A O 1
ATOM 1465 N N . LEU A 1 194 ? 7.009 20.376 -5.096 1.00 93.31 194 LEU A N 1
ATOM 1466 C CA . LEU A 1 194 ? 7.961 19.373 -4.614 1.00 93.31 194 LEU A CA 1
ATOM 1467 C C . LEU A 1 194 ? 7.732 18.000 -5.259 1.00 93.31 194 LEU A C 1
ATOM 1469 O O . LEU A 1 194 ? 6.622 17.625 -5.634 1.00 93.31 194 LEU A O 1
ATOM 1473 N N . VAL A 1 195 ? 8.825 17.246 -5.397 1.00 94.31 195 VAL A N 1
ATOM 1474 C CA . VAL A 1 195 ? 8.823 15.860 -5.879 1.00 94.31 195 VAL A CA 1
ATOM 1475 C C . VAL A 1 195 ? 9.689 15.027 -4.947 1.00 94.31 195 VAL A C 1
ATOM 1477 O O . VAL A 1 195 ? 10.840 15.369 -4.682 1.00 94.31 195 VAL A O 1
ATOM 1480 N N . THR A 1 196 ? 9.153 13.899 -4.490 1.00 95.31 196 THR A N 1
ATOM 1481 C CA . THR A 1 196 ? 9.868 12.956 -3.630 1.00 95.31 196 THR A CA 1
ATOM 1482 C C . THR A 1 196 ? 10.356 11.773 -4.456 1.00 95.31 196 THR A C 1
ATOM 1484 O O . THR A 1 196 ? 9.562 10.949 -4.926 1.00 95.31 196 THR A O 1
ATOM 1487 N N . LEU A 1 197 ? 11.679 11.648 -4.588 1.00 94.19 197 LEU A N 1
ATOM 1488 C CA . LEU A 1 197 ? 12.341 10.492 -5.190 1.00 94.19 197 LEU A CA 1
ATOM 1489 C C . LEU A 1 197 ? 12.888 9.581 -4.088 1.00 94.19 197 LEU A C 1
ATOM 1491 O O . LEU A 1 197 ? 13.738 9.988 -3.303 1.00 94.19 197 LEU A O 1
ATOM 1495 N N . SER A 1 198 ? 12.404 8.342 -4.031 1.00 91.69 198 SER A N 1
ATOM 1496 C CA . SER A 1 198 ? 12.959 7.294 -3.171 1.00 91.69 198 SER A CA 1
ATOM 1497 C C . SER A 1 198 ? 13.734 6.351 -4.065 1.00 91.69 198 SER A C 1
ATOM 1499 O O . SER A 1 198 ? 13.157 5.743 -4.964 1.00 91.69 198 SER A O 1
ATOM 1501 N N . LEU A 1 199 ? 15.041 6.262 -3.836 1.00 90.75 199 LEU A N 1
ATOM 1502 C CA . LEU A 1 199 ? 15.964 5.451 -4.625 1.00 90.75 199 LEU A CA 1
ATOM 1503 C C . LEU A 1 199 ? 16.454 4.271 -3.779 1.00 90.75 199 LEU A C 1
ATOM 1505 O O . LEU A 1 199 ? 17.616 4.207 -3.383 1.00 90.75 199 LEU A O 1
ATOM 1509 N N . GLY A 1 200 ? 15.535 3.362 -3.457 1.00 88.31 200 GLY A N 1
ATOM 1510 C CA . GLY A 1 200 ? 15.821 2.124 -2.734 1.00 88.31 200 GLY A CA 1
ATOM 1511 C C . GLY A 1 200 ? 16.162 0.968 -3.674 1.00 88.31 200 GLY A C 1
ATOM 1512 O O . GLY A 1 200 ? 16.631 1.163 -4.801 1.00 88.31 200 GLY A O 1
ATOM 1513 N N . THR A 1 201 ? 15.944 -0.270 -3.217 1.00 84.50 201 THR A N 1
ATOM 1514 C CA . THR A 1 201 ? 16.030 -1.480 -4.064 1.00 84.50 201 THR A CA 1
ATOM 1515 C C . THR A 1 201 ? 15.142 -1.329 -5.304 1.00 84.50 201 THR A C 1
ATOM 1517 O O . THR A 1 201 ? 15.594 -1.587 -6.423 1.00 84.50 201 THR A O 1
ATOM 1520 N N . SER A 1 202 ? 13.922 -0.840 -5.079 1.00 86.56 202 SER A N 1
ATOM 1521 C CA . SER A 1 202 ? 12.981 -0.283 -6.052 1.00 86.56 202 SER A CA 1
ATOM 1522 C C . SER A 1 202 ? 12.924 1.244 -5.916 1.00 86.56 202 SER A C 1
ATOM 1524 O O . SER A 1 202 ? 13.415 1.815 -4.939 1.00 86.56 202 SER A O 1
ATOM 1526 N N . GLY A 1 203 ? 12.332 1.908 -6.905 1.00 90.12 203 GLY A N 1
ATOM 1527 C CA . GLY A 1 203 ? 12.184 3.356 -6.952 1.00 90.12 203 GLY A CA 1
ATOM 1528 C C . GLY A 1 203 ? 10.741 3.808 -6.887 1.00 90.12 203 GLY A C 1
ATOM 1529 O O . GLY A 1 203 ? 9.864 3.160 -7.460 1.00 90.12 203 GLY A O 1
ATOM 1530 N N . THR A 1 204 ? 10.509 4.953 -6.253 1.00 93.06 204 THR A N 1
ATOM 1531 C CA . THR A 1 204 ? 9.242 5.677 -6.376 1.00 93.06 204 THR A CA 1
ATOM 1532 C C . THR A 1 204 ? 9.467 7.162 -6.622 1.00 93.06 204 THR A C 1
ATOM 1534 O O . THR A 1 204 ? 10.297 7.806 -5.973 1.00 93.06 204 THR A O 1
ATOM 1537 N N . VAL A 1 205 ? 8.696 7.713 -7.556 1.00 94.06 205 VAL A N 1
ATOM 1538 C CA . VAL A 1 205 ? 8.609 9.150 -7.830 1.00 94.06 205 VAL A CA 1
ATOM 1539 C C . VAL A 1 205 ? 7.189 9.579 -7.512 1.00 94.06 205 VAL A C 1
ATOM 1541 O O . VAL A 1 205 ? 6.240 8.981 -8.017 1.00 94.06 205 VAL A O 1
ATOM 1544 N N . ARG A 1 206 ? 7.056 10.575 -6.637 1.00 94.69 206 ARG A N 1
ATOM 1545 C CA . ARG A 1 206 ? 5.766 11.062 -6.137 1.00 94.69 206 ARG A CA 1
ATOM 1546 C C . ARG A 1 206 ? 5.722 12.576 -6.146 1.00 94.69 206 ARG A C 1
ATOM 1548 O O . ARG A 1 206 ? 6.716 13.216 -5.805 1.00 94.69 206 ARG A O 1
ATOM 1555 N N . ALA A 1 207 ? 4.567 13.129 -6.476 1.00 94.75 207 ALA A N 1
ATOM 1556 C CA . ALA A 1 207 ? 4.287 14.556 -6.382 1.00 94.75 207 ALA A CA 1
ATOM 1557 C C . ALA A 1 207 ? 2.951 14.773 -5.671 1.00 94.75 207 ALA A C 1
ATOM 1559 O O . ALA A 1 207 ? 2.091 13.898 -5.713 1.00 94.75 207 ALA A O 1
ATOM 1560 N N . TYR A 1 208 ? 2.780 15.930 -5.040 1.00 95.56 208 TYR A N 1
ATOM 1561 C CA . TYR A 1 208 ? 1.503 16.336 -4.466 1.00 95.56 208 TYR A CA 1
ATOM 1562 C C . TYR A 1 208 ? 0.616 17.048 -5.499 1.00 95.56 208 TYR A C 1
ATOM 1564 O O . TYR A 1 208 ? 1.106 17.811 -6.338 1.00 95.56 208 TYR A O 1
ATOM 1572 N N . SER A 1 209 ? -0.696 16.829 -5.404 1.00 94.81 209 SER A N 1
ATOM 1573 C CA . SER A 1 209 ? -1.718 17.554 -6.162 1.00 94.81 209 SER A CA 1
ATOM 1574 C C . SER A 1 209 ? -2.910 17.922 -5.276 1.00 94.81 209 SER A C 1
ATOM 1576 O O . SER A 1 209 ? -3.414 17.080 -4.533 1.00 94.81 209 SER A O 1
ATOM 1578 N N . GLU A 1 210 ? -3.404 19.157 -5.382 1.00 94.50 210 GLU A N 1
ATOM 1579 C CA . GLU A 1 210 ? -4.619 19.613 -4.681 1.00 94.50 210 GLU A CA 1
ATOM 1580 C C . GLU A 1 210 ? -5.912 19.046 -5.274 1.00 94.50 210 GLU A C 1
ATOM 1582 O O . GLU A 1 210 ? -6.943 19.026 -4.609 1.00 94.50 210 GLU A O 1
ATOM 1587 N N . ALA A 1 211 ? -5.858 18.578 -6.520 1.00 93.19 211 ALA A N 1
ATOM 1588 C CA . ALA A 1 211 ? -6.986 18.032 -7.261 1.00 93.19 211 ALA A CA 1
ATOM 1589 C C . ALA A 1 211 ? -6.693 16.596 -7.721 1.00 93.19 211 ALA A C 1
ATOM 1591 O O . ALA A 1 211 ? -5.520 16.240 -7.907 1.00 93.19 211 ALA A O 1
ATOM 1592 N N . PRO A 1 212 ? -7.732 15.771 -7.950 1.00 91.00 212 PRO A N 1
ATOM 1593 C CA . PRO A 1 212 ? -7.544 14.431 -8.483 1.00 91.00 212 PRO A CA 1
ATOM 1594 C C . PRO A 1 212 ? -6.846 14.478 -9.839 1.00 91.00 212 PRO A C 1
ATOM 1596 O O . PRO A 1 212 ? -7.245 15.228 -10.733 1.00 91.00 212 PRO A O 1
ATOM 1599 N N . VAL A 1 213 ? -5.807 13.659 -10.004 1.00 85.19 213 VAL A N 1
ATOM 1600 C CA . VAL A 1 213 ? -5.040 13.613 -11.249 1.00 85.19 213 VAL A CA 1
ATOM 1601 C C . VAL A 1 213 ? -5.667 12.599 -12.195 1.00 85.19 213 VAL A C 1
ATOM 1603 O O . VAL A 1 213 ? -5.654 11.397 -11.946 1.00 85.19 213 VAL A O 1
ATOM 1606 N N . ILE A 1 214 ? -6.177 13.074 -13.328 1.00 80.31 214 ILE A N 1
ATOM 1607 C CA . ILE A 1 214 ? -6.551 12.193 -14.435 1.00 80.31 214 ILE A CA 1
ATOM 1608 C C . ILE A 1 214 ? -5.283 11.932 -15.241 1.00 80.31 214 ILE A C 1
ATOM 1610 O O . ILE A 1 214 ? -4.879 12.739 -16.080 1.00 80.31 214 ILE A O 1
ATOM 1614 N N . ALA A 1 215 ? -4.609 10.827 -14.934 1.00 72.50 215 ALA A N 1
ATOM 1615 C CA . ALA A 1 215 ? -3.418 10.442 -15.664 1.00 72.50 215 ALA A CA 1
ATOM 1616 C C . ALA A 1 215 ? -3.782 10.073 -17.108 1.00 72.50 215 ALA A C 1
ATOM 1618 O O . ALA A 1 215 ? -4.612 9.205 -17.355 1.00 72.50 215 ALA A O 1
ATOM 1619 N N . ASN A 1 216 ? -3.103 10.690 -18.073 1.00 74.50 216 ASN A N 1
ATOM 1620 C CA . ASN A 1 216 ? -3.156 10.296 -19.485 1.00 74.50 216 ASN A CA 1
ATOM 1621 C C . ASN A 1 216 ? -2.288 9.057 -19.787 1.00 74.50 216 ASN A C 1
ATOM 1623 O O . ASN A 1 216 ? -2.057 8.730 -20.950 1.00 74.50 216 ASN A O 1
ATOM 1627 N N . ASN A 1 217 ? -1.753 8.413 -18.747 1.00 82.50 217 ASN A N 1
ATOM 1628 C CA . ASN A 1 217 ? -0.874 7.263 -18.840 1.00 82.50 217 ASN A CA 1
ATOM 1629 C C . ASN A 1 217 ? -1.125 6.315 -17.661 1.00 82.50 217 ASN A C 1
ATOM 1631 O O . ASN A 1 217 ? -0.974 6.707 -16.504 1.00 82.50 217 ASN A O 1
ATOM 1635 N N . ALA A 1 218 ? -1.434 5.059 -17.972 1.00 81.44 218 ALA A N 1
ATOM 1636 C CA . ALA A 1 218 ? -1.698 3.991 -17.013 1.00 81.44 218 ALA A CA 1
ATOM 1637 C C . ALA A 1 218 ? -0.558 3.692 -16.025 1.00 81.44 218 ALA A C 1
ATOM 1639 O O . ALA A 1 218 ? -0.795 3.087 -14.982 1.00 81.44 218 ALA A O 1
ATOM 1640 N N . MET A 1 219 ? 0.675 4.113 -16.324 1.00 86.06 219 MET A N 1
ATOM 1641 C CA . MET A 1 219 ? 1.819 3.936 -15.423 1.00 86.06 219 MET A CA 1
ATOM 1642 C C . MET A 1 219 ? 1.771 4.845 -14.190 1.00 86.06 219 MET A C 1
ATOM 1644 O O . MET A 1 219 ? 2.504 4.597 -13.231 1.00 86.06 219 MET A O 1
ATOM 1648 N N . VAL A 1 220 ? 0.966 5.910 -14.217 1.00 90.00 220 VAL A N 1
ATOM 1649 C CA . VAL A 1 220 ? 0.806 6.813 -13.076 1.00 90.00 220 VAL A CA 1
ATOM 1650 C C . VAL A 1 220 ? -0.364 6.321 -12.237 1.00 90.00 220 VAL A C 1
ATOM 1652 O O . VAL A 1 220 ? -1.522 6.436 -12.633 1.00 90.00 220 VAL A O 1
ATOM 1655 N N . ALA A 1 221 ? -0.062 5.802 -11.052 1.00 91.12 221 ALA A N 1
ATOM 1656 C CA . ALA A 1 221 ? -1.083 5.495 -10.066 1.00 91.12 221 ALA A CA 1
ATOM 1657 C C . ALA A 1 221 ? -1.542 6.803 -9.410 1.00 91.12 221 ALA A C 1
ATOM 1659 O O . ALA A 1 221 ? -0.753 7.485 -8.754 1.00 91.12 221 ALA A O 1
ATOM 1660 N N . ASN A 1 222 ? -2.807 7.176 -9.607 1.00 90.69 222 ASN A N 1
ATOM 1661 C CA . ASN A 1 222 ? -3.395 8.346 -8.961 1.00 90.69 222 ASN A CA 1
ATOM 1662 C C . ASN A 1 222 ? -3.984 7.953 -7.603 1.00 90.69 222 ASN A C 1
ATOM 1664 O O . ASN A 1 222 ? -5.176 7.660 -7.497 1.00 90.69 222 ASN A O 1
ATOM 1668 N N . PHE A 1 223 ? -3.143 7.929 -6.573 1.00 95.38 223 PHE A N 1
ATOM 1669 C CA . PHE A 1 223 ? -3.582 7.705 -5.200 1.00 95.38 223 PHE A CA 1
ATOM 1670 C C . PHE A 1 223 ? -4.086 8.998 -4.552 1.00 95.38 223 PHE A C 1
ATOM 1672 O O . PHE A 1 223 ? -3.797 10.103 -5.014 1.00 95.38 223 PHE A O 1
ATOM 1679 N N . CYS A 1 224 ? -4.835 8.875 -3.461 1.00 96.12 224 CYS A N 1
ATOM 1680 C CA . CYS A 1 224 ? -5.032 9.991 -2.535 1.00 96.12 224 CYS A CA 1
ATOM 1681 C C . CYS A 1 224 ? -3.734 10.232 -1.744 1.00 96.12 224 CYS A C 1
ATOM 1683 O O . CYS A 1 224 ? -2.857 9.381 -1.729 1.00 96.12 224 CYS A O 1
ATOM 1685 N N . ALA A 1 225 ? -3.564 11.395 -1.124 1.00 96.19 225 ALA A N 1
ATOM 1686 C CA . ALA A 1 225 ? -2.435 11.656 -0.233 1.00 96.19 225 ALA A CA 1
ATOM 1687 C C . ALA A 1 225 ? -2.922 11.682 1.217 1.00 96.19 225 ALA A C 1
ATOM 1689 O O . ALA A 1 225 ? -3.895 12.380 1.504 1.00 96.19 225 ALA A O 1
ATOM 1690 N N . SER A 1 226 ? -2.182 11.071 2.149 1.00 96.31 226 SER A N 1
ATOM 1691 C CA . SER A 1 226 ? -2.459 11.189 3.595 1.00 96.31 226 SER A CA 1
ATOM 1692 C C . SER A 1 226 ? -2.201 12.601 4.171 1.00 96.31 226 SER A C 1
ATOM 1694 O O . SER A 1 226 ? -2.237 12.802 5.382 1.00 96.31 226 SER A O 1
ATOM 1696 N N . SER A 1 227 ? -1.938 13.603 3.323 1.00 95.12 227 SER A N 1
ATOM 1697 C CA . SER A 1 227 ? -1.933 15.034 3.663 1.00 95.12 227 SER A CA 1
ATOM 1698 C C . SER A 1 227 ? -3.226 15.763 3.260 1.00 95.12 227 SER A C 1
ATOM 1700 O O . SER A 1 227 ? -3.325 16.972 3.452 1.00 95.12 227 SER A O 1
ATOM 1702 N N . GLY A 1 228 ? -4.221 15.054 2.710 1.00 93.75 228 GLY A N 1
ATOM 1703 C CA . GLY A 1 228 ? -5.522 15.610 2.324 1.00 93.75 228 GLY A CA 1
ATOM 1704 C C . GLY A 1 228 ? -5.684 15.952 0.839 1.00 93.75 228 GLY A C 1
ATOM 1705 O O . GLY A 1 228 ? -6.769 16.391 0.455 1.00 93.75 228 GLY A O 1
ATOM 1706 N N . GLY A 1 229 ? -4.667 15.719 0.001 1.00 95.31 229 GLY A N 1
ATOM 1707 C CA . GLY A 1 229 ? -4.701 15.900 -1.461 1.00 95.31 229 GLY A CA 1
ATOM 1708 C C . GLY A 1 229 ? -4.644 14.580 -2.241 1.00 95.31 229 GLY A C 1
ATOM 1709 O O . GLY A 1 229 ? -5.237 13.577 -1.843 1.00 95.31 229 GLY A O 1
ATOM 1710 N N . TRP A 1 230 ? -3.914 14.581 -3.356 1.00 96.12 230 TRP A N 1
ATOM 1711 C CA . TRP A 1 230 ? -3.626 13.420 -4.202 1.00 96.12 230 TRP A CA 1
ATOM 1712 C C . TRP A 1 230 ? -2.126 13.225 -4.386 1.00 96.12 230 TRP A C 1
ATOM 1714 O O . TRP A 1 230 ? -1.344 14.175 -4.316 1.00 96.12 230 TRP A O 1
ATOM 1724 N N . LEU A 1 231 ? -1.742 11.976 -4.627 1.00 95.94 231 LEU A N 1
ATOM 1725 C CA . LEU A 1 231 ? -0.366 11.529 -4.764 1.00 95.94 231 LEU A CA 1
ATOM 1726 C C . LEU A 1 231 ? -0.204 10.732 -6.069 1.00 95.94 231 LEU A C 1
ATOM 1728 O O . LEU A 1 231 ? -0.173 9.498 -6.032 1.00 95.94 231 LEU A O 1
ATOM 1732 N N . PRO A 1 232 ? -0.103 11.392 -7.240 1.00 94.38 232 PRO A N 1
ATOM 1733 C CA . PRO A 1 232 ? 0.377 10.729 -8.445 1.00 94.38 232 PRO A CA 1
ATOM 1734 C C . PRO A 1 232 ? 1.739 10.083 -8.175 1.00 94.38 232 PRO A C 1
ATOM 1736 O O . PRO A 1 232 ? 2.709 10.747 -7.791 1.00 94.38 232 PRO A O 1
ATOM 1739 N N . LEU A 1 233 ? 1.794 8.772 -8.379 1.00 93.62 233 LEU A N 1
ATOM 1740 C CA . LEU A 1 233 ? 2.928 7.936 -8.030 1.00 93.62 233 LEU A CA 1
ATOM 1741 C C . LEU A 1 233 ? 3.330 7.063 -9.214 1.00 93.62 233 LEU A C 1
ATOM 1743 O O . LEU A 1 233 ? 2.495 6.447 -9.875 1.00 93.62 233 LEU A O 1
ATOM 1747 N N . ILE A 1 234 ? 4.638 6.953 -9.427 1.00 92.12 234 ILE A N 1
ATOM 1748 C CA . ILE A 1 234 ? 5.239 5.967 -10.325 1.00 92.12 234 ILE A CA 1
ATOM 1749 C C . ILE A 1 234 ? 6.183 5.099 -9.507 1.00 92.12 234 ILE A C 1
ATOM 1751 O O . ILE A 1 234 ? 6.970 5.614 -8.710 1.00 92.12 234 ILE A O 1
ATOM 1755 N N . CYS A 1 235 ? 6.112 3.786 -9.712 1.00 89.44 235 CYS A N 1
ATOM 1756 C CA . CYS A 1 235 ? 6.974 2.817 -9.051 1.00 89.44 235 CYS A CA 1
ATOM 1757 C C . CYS A 1 235 ? 7.715 1.956 -10.076 1.00 89.44 235 CYS A C 1
ATOM 1759 O O . CYS A 1 235 ? 7.083 1.277 -10.881 1.00 89.44 235 CYS A O 1
ATOM 1761 N N . THR A 1 236 ? 9.045 1.950 -9.999 1.00 88.25 236 THR A N 1
ATOM 1762 C CA . THR A 1 236 ? 9.930 1.086 -10.797 1.00 88.25 236 THR A CA 1
ATOM 1763 C C . THR A 1 236 ? 10.609 0.053 -9.904 1.00 88.25 236 THR A C 1
ATOM 1765 O O . THR A 1 236 ? 10.931 0.318 -8.746 1.00 88.25 236 THR A O 1
ATOM 1768 N N . MET A 1 237 ? 10.846 -1.138 -10.438 1.00 84.56 237 MET A N 1
ATOM 1769 C CA . MET A 1 237 ? 11.478 -2.244 -9.725 1.00 84.56 237 MET A CA 1
ATOM 1770 C C . MET A 1 237 ? 13.010 -2.162 -9.716 1.00 84.56 237 MET A C 1
ATOM 1772 O O . MET A 1 237 ? 13.641 -2.702 -8.804 1.00 84.56 237 MET A O 1
ATOM 1776 N N . ASN A 1 238 ? 13.622 -1.496 -10.699 1.00 88.00 238 ASN A N 1
ATOM 1777 C CA . ASN A 1 238 ? 15.048 -1.644 -11.002 1.00 88.00 238 ASN A CA 1
ATOM 1778 C C . ASN A 1 238 ? 15.866 -0.381 -10.695 1.00 88.00 238 ASN A C 1
ATOM 1780 O O . ASN A 1 238 ? 16.366 0.283 -11.598 1.00 88.00 238 ASN A O 1
ATOM 1784 N N . MET A 1 239 ? 16.049 -0.082 -9.405 1.00 90.06 239 MET A N 1
ATOM 1785 C CA . MET A 1 239 ? 16.876 1.040 -8.940 1.00 90.06 239 MET A CA 1
ATOM 1786 C C . MET A 1 239 ? 18.236 0.578 -8.404 1.00 90.06 239 MET A C 1
ATOM 1788 O O . MET A 1 239 ? 19.096 0.110 -9.155 1.00 90.06 239 MET A O 1
ATOM 1792 N N . THR A 1 240 ? 18.472 0.674 -7.090 1.00 90.12 240 THR A N 1
ATOM 1793 C CA . THR A 1 240 ? 19.769 0.293 -6.509 1.00 90.12 240 THR A CA 1
ATOM 1794 C C . THR A 1 240 ? 20.029 -1.208 -6.622 1.00 90.12 240 THR A C 1
ATOM 1796 O O . THR A 1 240 ? 21.185 -1.629 -6.611 1.00 90.12 240 THR A O 1
ATOM 1799 N N . SER A 1 241 ? 18.985 -2.021 -6.816 1.00 89.62 241 SER A N 1
ATOM 1800 C CA . SER A 1 241 ? 19.110 -3.443 -7.151 1.00 89.62 241 SER A CA 1
ATOM 1801 C C . SER A 1 241 ? 19.852 -3.662 -8.471 1.00 89.62 241 SER A C 1
ATOM 1803 O O . SER A 1 241 ? 20.780 -4.471 -8.518 1.00 89.62 241 SER A O 1
ATOM 1805 N N . ALA A 1 242 ? 19.510 -2.904 -9.516 1.00 90.88 242 ALA A N 1
ATOM 1806 C CA . ALA A 1 242 ? 20.143 -2.988 -10.825 1.00 90.88 242 ALA A CA 1
ATOM 1807 C C . ALA A 1 242 ? 21.607 -2.542 -10.772 1.00 90.88 242 ALA A C 1
ATOM 1809 O O . ALA A 1 242 ? 22.496 -3.283 -11.198 1.00 90.88 242 ALA A O 1
ATOM 1810 N N . THR A 1 243 ? 21.887 -1.386 -10.163 1.00 90.56 243 THR A N 1
ATOM 1811 C CA . THR A 1 243 ? 23.270 -0.895 -10.026 1.00 90.56 243 THR A CA 1
ATOM 1812 C C . THR A 1 243 ? 24.115 -1.819 -9.148 1.00 90.56 243 THR A C 1
ATOM 1814 O O . THR A 1 243 ? 25.261 -2.112 -9.485 1.00 90.56 243 THR A O 1
ATOM 1817 N N . THR A 1 244 ? 23.543 -2.381 -8.076 1.00 91.69 244 THR A N 1
ATOM 1818 C CA . THR A 1 244 ? 24.209 -3.400 -7.248 1.00 91.69 244 THR A CA 1
ATOM 1819 C C . THR A 1 244 ? 24.510 -4.666 -8.041 1.00 91.69 244 THR A C 1
ATOM 1821 O O . THR A 1 244 ? 25.567 -5.269 -7.849 1.00 91.69 244 THR A O 1
ATOM 1824 N N . ARG A 1 245 ? 23.606 -5.090 -8.930 1.00 91.25 245 ARG A N 1
ATOM 1825 C CA . ARG A 1 245 ? 23.803 -6.291 -9.744 1.00 91.25 245 ARG A CA 1
ATOM 1826 C C . ARG A 1 245 ? 24.918 -6.097 -10.764 1.00 91.25 245 ARG A C 1
ATOM 1828 O O . ARG A 1 245 ? 25.778 -6.966 -10.865 1.00 91.25 245 ARG A O 1
ATOM 1835 N N . VAL A 1 246 ? 24.972 -4.937 -11.419 1.00 91.25 246 VAL A N 1
ATOM 1836 C CA . VAL A 1 246 ? 26.079 -4.569 -12.317 1.00 91.25 246 VAL A CA 1
ATOM 1837 C C . VAL A 1 246 ? 27.398 -4.462 -11.553 1.00 91.25 246 VAL A C 1
ATOM 1839 O O . VAL A 1 246 ? 28.396 -5.036 -11.978 1.00 91.25 246 VAL A O 1
ATOM 1842 N N . ARG A 1 247 ? 27.407 -3.817 -10.379 1.00 93.62 247 ARG A N 1
ATOM 1843 C CA . ARG A 1 247 ? 28.594 -3.752 -9.512 1.00 93.62 247 ARG A CA 1
ATOM 1844 C C . ARG A 1 247 ? 29.144 -5.145 -9.192 1.00 93.62 247 ARG A C 1
ATOM 1846 O O . ARG A 1 247 ? 30.343 -5.373 -9.322 1.00 93.62 247 ARG A O 1
ATOM 1853 N N . LYS A 1 248 ? 28.265 -6.068 -8.783 1.00 92.94 248 LYS A N 1
ATOM 1854 C CA . LYS A 1 248 ? 28.631 -7.457 -8.467 1.00 92.94 248 LYS A CA 1
ATOM 1855 C C . LYS A 1 248 ? 29.115 -8.223 -9.698 1.00 92.94 248 LYS A C 1
ATOM 1857 O O . LYS A 1 248 ? 30.093 -8.949 -9.583 1.00 92.94 248 LYS A O 1
ATOM 1862 N N . LEU A 1 249 ? 28.468 -8.041 -10.852 1.00 90.25 249 LEU A N 1
ATOM 1863 C CA . LEU A 1 249 ? 28.877 -8.659 -12.118 1.00 90.25 249 LEU A CA 1
ATOM 1864 C C . LEU A 1 249 ? 30.308 -8.262 -12.507 1.00 90.25 249 LEU A C 1
ATOM 1866 O O . LEU A 1 249 ? 31.063 -9.091 -12.996 1.00 90.25 249 LEU A O 1
ATOM 1870 N N . LEU A 1 250 ? 30.687 -7.013 -12.241 1.00 90.38 250 LEU A N 1
ATOM 1871 C CA . LEU A 1 250 ? 32.029 -6.493 -12.507 1.00 90.38 250 LEU A CA 1
ATOM 1872 C C . LEU A 1 250 ? 33.051 -6.826 -11.405 1.00 90.38 250 LEU A C 1
ATOM 1874 O O . LEU A 1 250 ? 34.200 -6.406 -11.503 1.00 90.38 250 LEU A O 1
ATOM 1878 N N . GLY A 1 251 ? 32.646 -7.527 -10.339 1.00 94.44 251 GLY A N 1
ATOM 1879 C CA . GLY A 1 251 ? 33.524 -7.864 -9.215 1.00 94.44 251 GLY A CA 1
ATOM 1880 C C . GLY A 1 251 ? 34.020 -6.652 -8.417 1.00 94.44 251 GLY A C 1
ATOM 1881 O O . GLY A 1 251 ? 35.048 -6.741 -7.755 1.00 94.44 251 GLY A O 1
ATOM 1882 N N . LEU A 1 252 ? 33.320 -5.514 -8.482 1.00 94.06 252 LEU A N 1
ATOM 1883 C CA . LEU A 1 252 ? 33.757 -4.267 -7.848 1.00 94.06 252 LEU A CA 1
ATOM 1884 C C . LEU A 1 252 ? 33.196 -4.131 -6.431 1.00 94.06 252 LEU A C 1
ATOM 1886 O O . LEU A 1 252 ? 32.023 -4.426 -6.180 1.00 94.06 252 LEU A O 1
ATOM 1890 N N . ASP A 1 253 ? 33.987 -3.598 -5.501 1.00 95.19 253 ASP A N 1
ATOM 1891 C CA . ASP A 1 253 ? 33.451 -3.072 -4.245 1.00 95.19 253 ASP A CA 1
ATOM 1892 C C . ASP A 1 253 ? 32.736 -1.722 -4.460 1.00 95.19 253 ASP A C 1
ATOM 1894 O O . ASP A 1 253 ? 32.667 -1.195 -5.574 1.00 95.19 253 ASP A O 1
ATOM 1898 N N . LEU A 1 254 ? 32.115 -1.185 -3.406 1.00 93.25 254 LEU A N 1
ATOM 1899 C CA . LEU A 1 254 ? 31.356 0.063 -3.515 1.00 93.25 254 LEU A CA 1
ATOM 1900 C C . LEU A 1 254 ? 32.258 1.290 -3.735 1.00 93.25 254 LEU A C 1
ATOM 1902 O O . LEU A 1 254 ? 31.845 2.197 -4.456 1.00 93.25 254 LEU A O 1
ATOM 1906 N N . SER A 1 255 ? 33.464 1.315 -3.156 1.00 96.12 255 SER A N 1
ATOM 1907 C CA . SER A 1 255 ? 34.400 2.439 -3.312 1.00 96.12 255 SER A CA 1
ATOM 1908 C C . SER A 1 255 ? 34.889 2.513 -4.750 1.00 96.12 255 SER A C 1
ATOM 1910 O O . SER A 1 255 ? 34.661 3.510 -5.430 1.00 96.12 255 SER A O 1
ATOM 1912 N N . THR A 1 256 ? 35.424 1.403 -5.267 1.00 94.44 256 THR A N 1
ATOM 1913 C CA . THR A 1 256 ? 35.926 1.312 -6.640 1.00 94.44 256 THR A CA 1
ATOM 1914 C C . THR A 1 256 ? 34.815 1.562 -7.660 1.00 94.44 256 THR A C 1
ATOM 1916 O O . THR A 1 256 ? 35.045 2.193 -8.690 1.00 94.44 256 THR A O 1
ATOM 1919 N N . PHE A 1 257 ? 33.587 1.095 -7.403 1.00 92.56 257 PHE A N 1
ATOM 1920 C CA . PHE A 1 257 ? 32.447 1.390 -8.276 1.00 92.56 257 PHE A CA 1
ATOM 1921 C C . PHE A 1 257 ? 32.155 2.894 -8.345 1.00 92.56 257 PHE A C 1
ATOM 1923 O O . PHE A 1 257 ? 31.970 3.427 -9.438 1.00 92.56 257 PHE A O 1
ATOM 1930 N N . ASN A 1 258 ? 32.147 3.583 -7.200 1.00 92.19 258 ASN A N 1
ATOM 1931 C CA . ASN A 1 258 ? 31.909 5.025 -7.144 1.00 92.19 258 ASN A CA 1
ATOM 1932 C C . ASN A 1 258 ? 33.054 5.825 -7.781 1.00 92.19 258 ASN A C 1
ATOM 1934 O O . ASN A 1 258 ? 32.788 6.769 -8.520 1.00 92.19 258 ASN A O 1
ATOM 1938 N N . GLU A 1 259 ? 34.305 5.423 -7.561 1.00 93.62 259 GLU A N 1
ATOM 1939 C CA . GLU A 1 259 ? 35.479 6.027 -8.203 1.00 93.62 259 GLU A CA 1
ATOM 1940 C C . GLU A 1 259 ? 35.418 5.888 -9.729 1.00 93.62 259 GLU A C 1
ATOM 1942 O O . GLU A 1 259 ? 35.617 6.859 -10.458 1.00 93.62 259 GLU A O 1
ATOM 1947 N N . ARG A 1 260 ? 35.082 4.697 -10.242 1.00 89.69 260 ARG A N 1
ATOM 1948 C CA . ARG A 1 260 ? 34.913 4.482 -11.688 1.00 89.69 260 ARG A CA 1
ATOM 1949 C C . ARG A 1 260 ? 33.748 5.283 -12.253 1.00 89.69 260 ARG A C 1
ATOM 1951 O O . ARG A 1 260 ? 33.872 5.814 -13.350 1.00 89.69 260 ARG A O 1
ATOM 1958 N N . LEU A 1 261 ? 32.643 5.389 -11.515 1.00 88.12 261 LEU A N 1
ATOM 1959 C CA . LEU A 1 261 ? 31.495 6.195 -11.923 1.00 88.12 261 LEU A CA 1
ATOM 1960 C C . LEU A 1 261 ? 31.853 7.684 -12.009 1.00 88.12 261 LEU A C 1
ATOM 1962 O O . LEU A 1 261 ? 31.447 8.340 -12.962 1.00 88.12 261 LEU A O 1
ATOM 1966 N N . ALA A 1 262 ? 32.619 8.205 -11.047 1.00 91.25 262 ALA A N 1
ATOM 1967 C CA . ALA A 1 262 ? 33.040 9.606 -11.023 1.00 91.25 262 ALA A CA 1
ATOM 1968 C C . ALA A 1 262 ? 33.960 9.973 -12.200 1.00 91.25 262 ALA A C 1
ATOM 1970 O O . ALA A 1 262 ? 33.931 11.107 -12.667 1.00 91.25 262 ALA A O 1
ATOM 1971 N N . ASN A 1 263 ? 34.742 9.007 -12.690 1.00 88.56 263 ASN A N 1
ATOM 1972 C CA . ASN A 1 263 ? 35.639 9.181 -13.833 1.00 88.56 263 ASN A CA 1
ATOM 1973 C C . ASN A 1 263 ? 34.999 8.813 -15.184 1.00 88.56 263 ASN A C 1
ATOM 1975 O O . ASN A 1 263 ? 35.615 9.017 -16.228 1.00 88.56 263 ASN A O 1
ATOM 1979 N N . ALA A 1 264 ? 33.788 8.250 -15.191 1.00 86.50 264 ALA A N 1
ATOM 1980 C CA . ALA A 1 264 ? 33.109 7.881 -16.425 1.00 86.50 264 ALA A CA 1
ATOM 1981 C C . ALA A 1 264 ? 32.532 9.119 -17.123 1.00 86.50 264 ALA A C 1
ATOM 1983 O O . ALA A 1 264 ? 31.951 10.004 -16.493 1.00 86.50 264 ALA A O 1
ATOM 1984 N N . LEU A 1 265 ? 32.623 9.153 -18.453 1.00 86.06 265 LEU A N 1
ATOM 1985 C CA . LEU A 1 265 ? 32.026 10.229 -19.234 1.00 86.06 265 LEU A CA 1
ATOM 1986 C C . LEU A 1 265 ? 30.495 10.172 -19.165 1.00 86.06 265 LEU A C 1
ATOM 1988 O O . LEU A 1 265 ? 29.866 9.108 -19.257 1.00 86.06 265 LEU A O 1
ATOM 1992 N N . ILE A 1 266 ? 29.877 11.350 -19.045 1.00 87.44 266 ILE A N 1
ATOM 1993 C CA . ILE A 1 266 ? 28.422 11.481 -19.116 1.00 87.44 266 ILE A CA 1
ATOM 1994 C C . ILE A 1 266 ? 27.950 10.944 -20.470 1.00 87.44 266 ILE A C 1
ATOM 1996 O O . ILE A 1 266 ? 28.400 11.386 -21.522 1.00 87.44 266 ILE A O 1
ATOM 2000 N N . GLY A 1 267 ? 26.992 10.016 -20.435 1.00 84.06 267 GLY A N 1
ATOM 2001 C CA . GLY A 1 267 ? 26.475 9.357 -21.636 1.00 84.06 267 GLY A CA 1
ATOM 2002 C C . GLY A 1 267 ? 27.102 7.996 -21.933 1.00 84.06 267 GLY A C 1
ATOM 2003 O O . GLY A 1 267 ? 26.679 7.382 -22.908 1.00 84.06 267 GLY A O 1
ATOM 2004 N N . ALA A 1 268 ? 28.034 7.524 -21.092 1.00 86.19 268 ALA A N 1
ATOM 2005 C CA . ALA A 1 268 ? 28.633 6.187 -21.164 1.00 86.19 268 ALA A CA 1
ATOM 2006 C C . ALA A 1 268 ? 29.172 5.833 -22.562 1.00 86.19 268 ALA A C 1
ATOM 2008 O O . ALA A 1 268 ? 29.086 4.686 -22.985 1.00 86.19 268 ALA A O 1
ATOM 2009 N N . GLU A 1 269 ? 29.659 6.842 -23.295 1.00 86.38 269 GLU A N 1
ATOM 2010 C CA . GLU A 1 269 ? 30.209 6.696 -24.651 1.00 86.38 269 GLU A CA 1
ATOM 2011 C C . GLU A 1 269 ? 29.276 5.960 -25.633 1.00 86.38 269 GLU A C 1
ATOM 2013 O O . GLU A 1 269 ? 29.726 5.274 -26.538 1.00 86.38 269 GLU A O 1
ATOM 2018 N N . GLY A 1 270 ? 27.956 6.112 -25.467 1.00 85.88 270 GLY A N 1
ATOM 2019 C CA . GLY A 1 270 ? 26.952 5.493 -26.343 1.00 85.88 270 GLY A CA 1
ATOM 2020 C C . GLY A 1 270 ? 26.312 4.224 -25.777 1.00 85.88 270 GLY A C 1
ATOM 2021 O O . GLY A 1 270 ? 25.218 3.856 -26.218 1.00 85.88 270 GLY A O 1
ATOM 2022 N N . VAL A 1 271 ? 26.895 3.628 -24.731 1.00 88.44 271 VAL A N 1
ATOM 2023 C CA . VAL A 1 271 ? 26.332 2.444 -24.073 1.00 88.44 271 VAL A CA 1
ATOM 2024 C C . VAL A 1 271 ? 24.995 2.782 -23.411 1.00 88.44 271 VAL A C 1
ATOM 2026 O O . VAL A 1 271 ? 24.852 3.745 -22.652 1.00 88.44 271 VAL A O 1
ATOM 2029 N N . THR A 1 272 ? 23.983 1.959 -23.682 1.00 90.06 272 THR A N 1
ATOM 2030 C CA . THR A 1 272 ? 22.646 2.080 -23.090 1.00 90.06 272 THR A CA 1
ATOM 2031 C C . THR A 1 272 ? 22.272 0.805 -22.362 1.00 90.06 272 THR A C 1
ATOM 2033 O O . THR A 1 272 ? 22.377 -0.280 -22.924 1.00 90.06 272 THR A O 1
ATOM 2036 N N . VAL A 1 273 ? 21.786 0.947 -21.129 1.00 89.81 273 VAL A N 1
ATOM 2037 C CA . VAL A 1 273 ? 21.307 -0.179 -20.326 1.00 89.81 273 VAL A CA 1
ATOM 2038 C C . VAL A 1 273 ? 19.810 -0.043 -20.122 1.00 89.81 273 VAL A C 1
ATOM 2040 O O . VAL A 1 273 ? 19.344 0.986 -19.639 1.00 89.81 273 VAL A O 1
ATOM 2043 N N . LEU A 1 274 ? 19.068 -1.091 -20.473 1.00 92.19 274 LEU A N 1
ATOM 2044 C CA . LEU A 1 274 ? 17.712 -1.301 -19.976 1.00 92.19 274 LEU A CA 1
ATOM 2045 C C . LEU A 1 274 ? 17.826 -2.186 -18.735 1.00 92.19 274 LEU A C 1
ATOM 2047 O O . LEU A 1 274 ? 18.166 -3.362 -18.875 1.00 92.19 274 LEU A O 1
ATOM 2051 N N . PRO A 1 275 ? 17.612 -1.654 -17.521 1.00 90.62 275 PRO A N 1
ATOM 2052 C CA . PRO A 1 275 ? 17.996 -2.340 -16.294 1.00 90.62 275 PRO A CA 1
ATOM 2053 C C . PRO A 1 275 ? 16.941 -3.345 -15.806 1.00 90.62 275 PRO A C 1
ATOM 2055 O O . PRO A 1 275 ? 16.854 -3.569 -14.607 1.00 90.62 275 PRO A O 1
ATOM 2058 N N . PHE A 1 276 ? 16.149 -3.966 -16.687 1.00 90.44 276 PHE A N 1
ATOM 2059 C CA . PHE A 1 276 ? 15.032 -4.858 -16.332 1.00 90.44 276 PHE A CA 1
ATOM 2060 C C . PHE A 1 276 ? 15.501 -6.242 -15.841 1.00 90.44 276 PHE A C 1
ATOM 2062 O O . PHE A 1 276 ? 15.143 -7.283 -16.382 1.00 90.44 276 PHE A O 1
ATOM 2069 N N . PHE A 1 277 ? 16.352 -6.271 -14.815 1.00 87.06 277 PHE A N 1
ATOM 2070 C CA . PHE A 1 277 ? 16.933 -7.495 -14.257 1.00 87.06 277 PHE A CA 1
ATOM 2071 C C . PHE A 1 277 ? 15.909 -8.381 -13.538 1.00 87.06 277 PHE A C 1
ATOM 2073 O O . PHE A 1 277 ? 16.200 -9.555 -13.303 1.00 87.06 277 PHE A O 1
ATOM 2080 N N . ASN A 1 278 ? 14.752 -7.820 -13.178 1.00 84.75 278 ASN A N 1
ATOM 2081 C CA . ASN A 1 278 ? 13.667 -8.485 -12.459 1.00 84.75 278 ASN A CA 1
ATOM 2082 C C . ASN A 1 278 ? 12.310 -8.314 -13.181 1.00 84.75 278 ASN A C 1
ATOM 2084 O O . ASN A 1 278 ? 11.276 -8.261 -12.513 1.00 84.75 278 ASN A O 1
ATOM 2088 N N . GLY A 1 279 ? 12.302 -8.134 -14.510 1.00 87.31 279 GLY A N 1
ATOM 2089 C CA . GLY A 1 279 ? 11.147 -7.546 -15.202 1.00 87.31 279 GLY A CA 1
ATOM 2090 C C . GLY A 1 279 ? 10.965 -6.075 -14.816 1.00 87.31 279 GLY A C 1
ATOM 2091 O O . GLY A 1 279 ? 11.845 -5.487 -14.188 1.00 87.31 279 GLY A O 1
ATOM 2092 N N . GLU A 1 280 ? 9.841 -5.459 -15.173 1.00 86.06 280 GLU A N 1
ATOM 2093 C CA . GLU A 1 280 ? 9.515 -4.081 -14.789 1.00 86.06 280 GLU A CA 1
ATOM 2094 C C . GLU A 1 280 ? 8.019 -3.892 -14.496 1.00 86.06 280 GLU A C 1
ATOM 2096 O O . GLU A 1 280 ? 7.169 -4.590 -15.053 1.00 86.06 280 GLU A O 1
ATOM 2101 N N . ARG A 1 281 ? 7.714 -2.946 -13.597 1.00 80.06 281 ARG A N 1
ATOM 2102 C CA . ARG A 1 281 ? 6.348 -2.543 -13.225 1.00 80.06 281 ARG A CA 1
ATOM 2103 C C . ARG A 1 281 ? 5.882 -1.310 -13.994 1.00 80.06 281 ARG A C 1
ATOM 2105 O O . ARG A 1 281 ? 4.753 -1.286 -14.469 1.00 80.06 281 ARG A O 1
ATOM 2112 N N . ALA A 1 282 ? 6.732 -0.292 -14.099 1.00 83.75 282 ALA A N 1
ATOM 2113 C CA . ALA A 1 282 ? 6.461 0.916 -14.868 1.00 83.75 282 ALA A CA 1
ATOM 2114 C C . ALA A 1 282 ? 7.636 1.171 -15.828 1.00 83.75 282 ALA A C 1
ATOM 2116 O O . ALA A 1 282 ? 8.692 1.619 -15.372 1.00 83.75 282 ALA A O 1
ATOM 2117 N N . PRO A 1 283 ? 7.491 0.877 -17.136 1.00 79.75 283 PRO A N 1
ATOM 2118 C CA . PRO A 1 283 ? 6.318 0.290 -17.809 1.00 79.75 283 PRO A CA 1
ATOM 2119 C C . PRO A 1 283 ? 6.033 -1.166 -17.409 1.00 79.75 283 PRO A C 1
ATOM 2121 O O . PRO A 1 283 ? 6.930 -1.867 -16.946 1.00 79.75 283 PRO A O 1
ATOM 2124 N N . ALA A 1 284 ? 4.787 -1.619 -17.599 1.00 79.12 284 ALA A N 1
ATOM 2125 C CA . ALA A 1 284 ? 4.324 -2.961 -17.230 1.00 79.12 284 ALA A CA 1
ATOM 2126 C C . ALA A 1 284 ? 4.927 -4.041 -18.146 1.00 79.12 284 ALA A C 1
ATOM 2128 O O . ALA A 1 284 ? 4.296 -4.523 -19.084 1.00 79.12 284 ALA A O 1
ATOM 2129 N N . LEU A 1 285 ? 6.179 -4.408 -17.875 1.00 85.69 285 LEU A N 1
ATOM 2130 C CA . LEU A 1 285 ? 6.964 -5.372 -18.640 1.00 85.69 285 LEU A CA 1
ATOM 2131 C C . LEU A 1 285 ? 7.482 -6.487 -17.714 1.00 85.69 285 LEU A C 1
ATOM 2133 O O . LEU A 1 285 ? 8.691 -6.615 -17.507 1.00 85.69 285 LEU A O 1
ATOM 2137 N N . PRO A 1 286 ? 6.600 -7.325 -17.143 1.00 81.94 286 PRO A N 1
ATOM 2138 C CA . PRO A 1 286 ? 6.983 -8.307 -16.123 1.00 81.94 286 PRO A CA 1
ATOM 2139 C C . PRO A 1 286 ? 7.953 -9.382 -16.634 1.00 81.94 286 PRO A C 1
ATOM 2141 O O . PRO A 1 286 ? 8.678 -9.970 -15.841 1.00 81.94 286 PRO A O 1
ATOM 2144 N N . GLN A 1 287 ? 7.980 -9.625 -17.948 1.00 86.19 287 GLN A N 1
ATOM 2145 C CA . GLN A 1 287 ? 8.863 -10.602 -18.598 1.00 86.19 287 GLN A CA 1
ATOM 2146 C C . GLN A 1 287 ? 10.081 -9.958 -19.277 1.00 86.19 287 GLN A C 1
ATOM 2148 O O . GLN A 1 287 ? 10.837 -10.644 -19.963 1.00 86.19 287 GLN A O 1
ATOM 2153 N N . ALA A 1 288 ? 10.269 -8.639 -19.142 1.00 89.25 288 ALA A N 1
ATOM 2154 C CA . ALA A 1 288 ? 11.436 -7.988 -19.719 1.00 89.25 288 ALA A CA 1
ATOM 2155 C C . ALA A 1 288 ? 12.725 -8.445 -19.034 1.00 89.25 288 ALA A C 1
ATOM 2157 O O . ALA A 1 288 ? 12.765 -8.734 -17.839 1.00 89.25 288 ALA A O 1
ATOM 2158 N N . THR A 1 289 ? 13.794 -8.464 -19.819 1.00 91.88 289 THR A N 1
ATOM 2159 C CA . THR A 1 289 ? 15.137 -8.807 -19.369 1.00 91.88 289 THR A CA 1
ATOM 2160 C C . THR A 1 289 ? 16.065 -7.609 -19.523 1.00 91.88 289 THR A C 1
ATOM 2162 O O . THR A 1 289 ? 15.815 -6.685 -20.307 1.00 91.88 289 THR A O 1
ATOM 2165 N N . ALA A 1 290 ? 17.148 -7.600 -18.749 1.00 92.12 290 ALA A N 1
ATOM 2166 C CA . ALA A 1 290 ? 18.148 -6.553 -18.857 1.00 92.12 290 ALA A CA 1
ATOM 2167 C C . ALA A 1 290 ? 18.913 -6.654 -20.183 1.00 92.12 290 ALA A C 1
ATOM 2169 O O . ALA A 1 290 ? 19.264 -7.749 -20.618 1.00 92.12 290 ALA A O 1
ATOM 2170 N N . ASN A 1 291 ? 19.200 -5.509 -20.800 1.00 92.06 291 ASN A N 1
ATOM 2171 C CA . ASN A 1 291 ? 19.904 -5.435 -22.079 1.00 92.06 291 ASN A CA 1
ATOM 2172 C C . ASN A 1 291 ? 20.967 -4.332 -22.061 1.00 92.06 291 ASN A C 1
ATOM 2174 O O . ASN A 1 291 ? 20.728 -3.251 -21.520 1.00 92.06 291 ASN A O 1
ATOM 2178 N N . PHE A 1 292 ? 22.111 -4.603 -22.691 1.00 90.25 292 PHE A N 1
ATOM 2179 C CA . PHE A 1 292 ? 23.192 -3.646 -22.923 1.00 90.25 292 PHE A CA 1
ATOM 2180 C C . PHE A 1 292 ? 23.321 -3.425 -24.431 1.00 90.25 292 PHE A C 1
ATOM 2182 O O . PHE A 1 292 ? 23.581 -4.368 -25.173 1.00 90.25 292 PHE A O 1
ATOM 2189 N N . PHE A 1 293 ? 23.121 -2.190 -24.882 1.00 89.81 293 PHE A N 1
ATOM 2190 C CA . PHE A 1 293 ? 23.159 -1.805 -26.292 1.00 89.81 293 PHE A CA 1
ATOM 2191 C C . PHE A 1 293 ? 24.292 -0.825 -26.568 1.00 89.81 293 PHE A C 1
ATOM 2193 O O . PHE A 1 293 ? 24.650 -0.036 -25.692 1.00 89.81 293 PHE A O 1
ATOM 2200 N N . GLY A 1 294 ? 24.777 -0.824 -27.813 1.00 85.81 294 GLY A N 1
ATOM 2201 C CA . GLY A 1 294 ? 25.740 0.167 -28.298 1.00 85.81 294 GLY A CA 1
ATOM 2202 C C . GLY A 1 294 ? 27.126 0.028 -27.678 1.00 85.81 294 GLY A C 1
ATOM 2203 O O . GLY A 1 294 ? 27.772 1.042 -27.468 1.00 85.81 294 GLY A O 1
ATOM 2204 N N . ALA A 1 295 ? 27.531 -1.199 -27.336 1.00 82.62 295 ALA A N 1
ATOM 2205 C CA . ALA A 1 295 ? 28.885 -1.504 -26.894 1.00 82.62 295 ALA A CA 1
ATOM 2206 C C . ALA A 1 295 ? 29.717 -2.047 -28.067 1.00 82.62 295 ALA A C 1
ATOM 2208 O O . ALA A 1 295 ? 29.286 -2.975 -28.754 1.00 82.62 295 ALA A O 1
ATOM 2209 N N . ASP A 1 296 ? 30.910 -1.496 -28.256 1.00 76.94 296 ASP A N 1
ATOM 2210 C CA . ASP A 1 296 ? 31.952 -1.979 -29.159 1.00 76.94 296 ASP A CA 1
ATOM 2211 C C . ASP A 1 296 ? 33.253 -2.311 -28.394 1.00 76.94 296 ASP A C 1
ATOM 2213 O O . ASP A 1 296 ? 33.325 -2.224 -27.164 1.00 76.94 296 ASP A O 1
ATOM 2217 N N . GLN A 1 297 ? 34.298 -2.714 -29.123 1.00 73.75 297 GLN A N 1
ATOM 2218 C CA . GLN A 1 297 ? 35.600 -3.080 -28.549 1.00 73.75 297 GLN A CA 1
ATOM 2219 C C . GLN A 1 297 ? 36.262 -1.966 -27.720 1.00 73.75 297 GLN A C 1
ATOM 2221 O O . GLN A 1 297 ? 37.025 -2.265 -26.806 1.00 73.75 297 GLN A O 1
ATOM 2226 N N . HIS A 1 298 ? 35.972 -0.697 -28.012 1.00 65.62 298 HIS A N 1
ATOM 2227 C CA . HIS A 1 298 ? 36.524 0.452 -27.300 1.00 65.62 298 HIS A CA 1
ATOM 2228 C C . HIS A 1 298 ? 35.777 0.712 -25.983 1.00 65.62 298 HIS A C 1
ATOM 2230 O O . HIS A 1 298 ? 36.346 1.276 -25.051 1.00 65.62 298 HIS A O 1
ATOM 2236 N N . GLN A 1 299 ? 34.524 0.255 -25.877 1.00 63.28 299 GLN A N 1
ATOM 2237 C CA . GLN A 1 299 ? 33.652 0.479 -24.717 1.00 63.28 299 GLN A CA 1
ATOM 2238 C C . GLN A 1 299 ? 33.546 -0.732 -23.770 1.00 63.28 299 GLN A C 1
ATOM 2240 O O . GLN A 1 299 ? 32.880 -0.643 -22.735 1.00 63.28 299 GLN A O 1
ATOM 2245 N N . LEU A 1 300 ? 34.218 -1.854 -24.059 1.00 61.31 300 LEU A N 1
ATOM 2246 C CA . LEU A 1 300 ? 34.242 -3.069 -23.225 1.00 61.31 300 LEU A CA 1
ATOM 2247 C C . LEU A 1 300 ? 35.132 -2.941 -21.967 1.00 61.31 300 LEU A C 1
ATOM 2249 O O . LEU A 1 300 ? 35.868 -3.853 -21.594 1.00 61.31 300 LEU A O 1
ATOM 2253 N N . HIS A 1 301 ? 35.035 -1.815 -21.260 1.00 63.94 301 HIS A N 1
ATOM 2254 C CA . HIS A 1 301 ? 35.690 -1.589 -19.973 1.00 63.94 301 HIS A CA 1
ATOM 2255 C C . HIS A 1 301 ? 34.660 -1.399 -18.855 1.00 63.94 301 HIS A C 1
ATOM 2257 O O . HIS A 1 301 ? 33.583 -0.834 -19.051 1.00 63.94 301 HIS A O 1
ATOM 2263 N N . ALA A 1 302 ? 35.002 -1.855 -17.645 1.00 60.25 302 ALA A N 1
ATOM 2264 C CA . ALA A 1 302 ? 34.089 -1.887 -16.499 1.00 60.25 302 ALA A CA 1
ATOM 2265 C C . ALA A 1 302 ? 33.406 -0.534 -16.209 1.00 60.25 302 ALA A C 1
ATOM 2267 O O . ALA A 1 302 ? 32.245 -0.514 -15.815 1.00 60.25 302 ALA A O 1
ATOM 2268 N N . SER A 1 303 ? 34.083 0.595 -16.443 1.00 59.28 303 SER A N 1
ATOM 2269 C CA . SER A 1 303 ? 33.544 1.948 -16.229 1.00 59.28 303 SER A CA 1
ATOM 2270 C C . SER A 1 303 ? 32.257 2.235 -17.015 1.00 59.28 303 SER A C 1
ATOM 2272 O O . SER A 1 303 ? 31.362 2.909 -16.499 1.00 59.28 303 SER A O 1
ATOM 2274 N N . GLN A 1 304 ? 32.109 1.683 -18.223 1.00 59.47 304 GLN A N 1
ATOM 2275 C CA . GLN A 1 304 ? 31.014 2.072 -19.123 1.00 59.47 304 GLN A CA 1
ATOM 2276 C C . GLN A 1 304 ? 29.741 1.285 -18.809 1.00 59.47 304 GLN A C 1
ATOM 2278 O O . GLN A 1 304 ? 28.638 1.832 -18.856 1.00 59.47 304 GLN A O 1
ATOM 2283 N N . PHE A 1 305 ? 29.893 0.051 -18.324 1.00 58.59 305 PHE A N 1
ATOM 2284 C CA . PHE A 1 305 ? 28.803 -0.727 -17.734 1.00 58.59 305 PHE A CA 1
ATOM 2285 C C . PHE A 1 305 ? 28.308 -0.108 -16.415 1.00 58.59 305 PHE A C 1
ATOM 2287 O O . PHE A 1 305 ? 27.101 -0.077 -16.166 1.00 58.59 305 PHE A O 1
ATOM 2294 N N . VAL A 1 306 ? 29.214 0.458 -15.605 1.00 62.00 306 VAL A N 1
ATOM 2295 C CA . VAL A 1 306 ? 28.871 1.212 -14.384 1.00 62.00 306 VAL A CA 1
ATOM 2296 C C . VAL A 1 306 ? 28.024 2.448 -14.717 1.00 62.00 306 VAL A C 1
ATOM 2298 O O . VAL A 1 306 ? 26.936 2.603 -14.157 1.00 62.00 306 VAL A O 1
ATOM 2301 N N . SER A 1 307 ? 28.469 3.284 -15.662 1.00 57.69 307 SER A N 1
ATOM 2302 C CA . SER A 1 307 ? 27.762 4.509 -16.079 1.00 57.69 307 SER A CA 1
ATOM 2303 C C . SER A 1 307 ? 26.424 4.216 -16.771 1.00 57.69 307 SER A C 1
ATOM 2305 O O . SER A 1 307 ? 25.393 4.799 -16.421 1.00 57.69 307 SER A O 1
ATOM 2307 N N . GLY A 1 308 ? 26.399 3.246 -17.691 1.00 53.62 308 GLY A N 1
ATOM 2308 C CA . GLY A 1 308 ? 25.193 2.854 -18.418 1.00 53.62 308 GLY A CA 1
ATOM 2309 C C . GLY A 1 308 ? 24.065 2.364 -17.502 1.00 53.62 308 GLY A C 1
ATOM 2310 O O . GLY A 1 308 ? 22.902 2.677 -17.752 1.00 53.62 308 GLY A O 1
ATOM 2311 N N . SER A 1 309 ? 24.395 1.676 -16.400 1.00 54.62 309 SER A N 1
ATOM 2312 C CA . SER A 1 309 ? 23.420 1.121 -15.444 1.00 54.62 309 SER A CA 1
ATOM 2313 C C . SER A 1 309 ? 22.580 2.157 -14.681 1.00 54.62 309 SER A C 1
ATOM 2315 O O . SER A 1 309 ? 21.595 1.785 -14.047 1.00 54.62 309 SER A O 1
ATOM 2317 N N . ARG A 1 310 ? 22.939 3.450 -14.742 1.00 52.34 310 ARG A N 1
ATOM 2318 C CA . ARG A 1 310 ? 22.179 4.563 -14.140 1.00 52.34 310 ARG A CA 1
ATOM 2319 C C . ARG A 1 310 ? 21.351 5.372 -15.146 1.00 52.34 310 ARG A C 1
ATOM 2321 O O . ARG A 1 310 ? 20.744 6.372 -14.764 1.00 52.34 310 ARG A O 1
ATOM 2328 N N . ARG A 1 311 ? 21.327 5.007 -16.433 1.00 45.78 311 ARG A N 1
ATOM 2329 C CA . ARG A 1 311 ? 20.647 5.816 -17.454 1.00 45.78 311 ARG A CA 1
ATOM 2330 C C . ARG A 1 311 ? 19.121 5.642 -17.405 1.00 45.78 311 ARG A C 1
ATOM 2332 O O . ARG A 1 311 ? 18.556 4.867 -18.163 1.00 45.78 311 ARG A O 1
ATOM 2339 N N . GLU A 1 312 ? 18.436 6.485 -16.637 1.00 42.69 312 GLU A N 1
ATOM 2340 C CA . GLU A 1 312 ? 17.016 6.806 -16.850 1.00 42.69 312 GLU A CA 1
ATOM 2341 C C . GLU A 1 312 ? 16.884 7.824 -17.992 1.00 42.69 312 GLU A C 1
ATOM 2343 O O . GLU A 1 312 ? 16.744 9.031 -17.796 1.00 42.69 312 GLU A O 1
ATOM 2348 N N . ARG A 1 313 ? 16.953 7.376 -19.245 1.00 37.22 313 ARG A N 1
ATOM 2349 C CA . ARG A 1 313 ? 16.418 8.186 -20.347 1.00 37.22 313 ARG A CA 1
ATOM 2350 C C . ARG A 1 313 ? 15.298 7.426 -20.998 1.00 37.22 313 ARG A C 1
ATOM 2352 O O . ARG A 1 313 ? 15.561 6.814 -22.014 1.00 37.22 313 ARG A O 1
ATOM 2359 N N . HIS A 1 314 ? 14.094 7.545 -20.441 1.00 36.50 314 HIS A N 1
ATOM 2360 C CA . HIS A 1 314 ? 12.800 7.519 -21.139 1.00 36.50 314 HIS A CA 1
ATOM 2361 C C . HIS A 1 314 ? 11.745 8.249 -20.270 1.00 36.50 314 HIS A C 1
ATOM 2363 O O . HIS A 1 314 ? 10.790 7.663 -19.793 1.00 36.50 314 HIS A O 1
ATOM 2369 N N . PHE A 1 315 ? 11.929 9.559 -20.045 1.00 32.59 315 PHE A N 1
ATOM 2370 C CA . PHE A 1 315 ? 10.859 10.443 -19.529 1.00 32.59 315 PHE A CA 1
ATOM 2371 C C . PHE A 1 315 ? 10.619 11.696 -20.386 1.00 32.59 315 PHE A C 1
ATOM 2373 O O . PHE A 1 315 ? 9.643 12.413 -20.194 1.00 32.59 315 PHE A O 1
ATOM 2380 N N . ARG A 1 316 ? 11.473 11.970 -21.384 1.00 28.34 316 ARG A N 1
ATOM 2381 C CA . ARG A 1 316 ? 11.356 13.184 -22.215 1.00 28.34 316 ARG A CA 1
ATOM 2382 C C . ARG A 1 316 ? 10.419 13.059 -23.423 1.00 28.34 316 ARG A C 1
ATOM 2384 O O . ARG A 1 316 ? 10.059 14.089 -23.982 1.00 28.34 316 ARG A O 1
ATOM 2391 N N . SER A 1 317 ? 10.003 11.858 -23.831 1.00 28.73 317 SER A N 1
ATOM 2392 C CA . SER A 1 317 ? 9.050 11.697 -24.945 1.00 28.73 317 SER A CA 1
ATOM 2393 C C . SER A 1 317 ? 7.580 11.723 -24.507 1.00 28.73 317 SER A C 1
ATOM 2395 O O . SER A 1 317 ? 6.735 12.078 -25.322 1.00 28.73 317 SER A O 1
ATOM 2397 N N . ALA A 1 318 ? 7.274 11.443 -23.234 1.00 27.45 318 ALA A N 1
ATOM 2398 C CA . ALA A 1 318 ? 5.906 11.450 -22.696 1.00 27.45 318 ALA A CA 1
ATOM 2399 C C . ALA A 1 318 ? 5.412 12.836 -22.221 1.00 27.45 318 ALA A C 1
ATOM 2401 O O . ALA A 1 318 ? 4.229 13.004 -21.951 1.00 27.45 318 ALA A O 1
ATOM 2402 N N . LEU A 1 319 ? 6.298 13.838 -22.137 1.00 27.12 319 LEU A N 1
ATOM 2403 C CA . LEU A 1 319 ? 6.002 15.168 -21.576 1.00 27.12 319 LEU A CA 1
ATOM 2404 C C . LEU A 1 319 ? 6.121 16.318 -22.590 1.00 27.12 319 LEU A C 1
ATOM 2406 O O . LEU A 1 319 ? 6.290 17.469 -22.199 1.00 27.12 319 LEU A O 1
ATOM 2410 N N . ARG A 1 320 ? 6.020 16.058 -23.902 1.00 24.48 320 ARG A N 1
ATOM 2411 C CA . ARG A 1 320 ? 5.760 17.160 -24.844 1.00 24.48 320 ARG A CA 1
ATOM 2412 C C . ARG A 1 320 ? 4.280 17.543 -24.737 1.00 24.48 320 ARG A C 1
ATOM 2414 O O . ARG A 1 320 ? 3.451 16.723 -25.132 1.00 24.48 320 ARG A O 1
ATOM 2421 N N . PRO A 1 321 ? 3.913 18.755 -24.283 1.00 27.66 321 PRO A N 1
ATOM 2422 C CA . PRO A 1 321 ? 2.536 19.204 -24.400 1.00 27.66 321 PRO A CA 1
ATOM 2423 C C . PRO A 1 321 ? 2.220 19.387 -25.889 1.00 27.66 321 PRO A C 1
ATOM 2425 O O . PRO A 1 321 ? 2.630 20.360 -26.521 1.00 27.66 321 PRO A O 1
ATOM 2428 N N . ARG A 1 322 ? 1.499 18.433 -26.485 1.00 33.88 322 ARG A N 1
ATOM 2429 C CA . ARG A 1 322 ? 0.748 18.675 -27.720 1.00 33.88 322 ARG A CA 1
ATOM 2430 C C . ARG A 1 322 ? -0.555 19.367 -27.336 1.00 33.88 322 ARG A C 1
ATOM 2432 O O . ARG A 1 322 ? -1.574 18.709 -27.211 1.00 33.88 322 ARG A O 1
ATOM 2439 N N . ALA A 1 323 ? -0.470 20.669 -27.096 1.00 29.95 323 ALA A N 1
ATOM 2440 C CA . ALA A 1 323 ? -1.521 21.671 -27.280 1.00 29.95 323 ALA A CA 1
ATOM 2441 C C . ALA A 1 323 ? -1.130 22.901 -26.463 1.00 29.95 323 ALA A C 1
ATOM 2443 O O . ALA A 1 323 ? -1.019 22.845 -25.239 1.00 29.95 323 ALA A O 1
ATOM 2444 N N . ALA A 1 324 ? -0.920 24.018 -27.154 1.00 27.70 324 ALA A N 1
ATOM 2445 C CA . ALA A 1 324 ? -0.904 25.321 -26.521 1.00 27.70 324 ALA A CA 1
ATOM 2446 C C . ALA A 1 324 ? -2.243 25.517 -25.795 1.00 27.70 324 ALA A C 1
ATOM 2448 O O . ALA A 1 324 ? -3.308 25.455 -26.412 1.00 27.70 324 ALA A O 1
ATOM 2449 N N . TRP A 1 325 ? -2.171 25.724 -24.486 1.00 23.69 325 TRP A N 1
ATOM 2450 C CA . TRP A 1 325 ? -3.302 26.110 -23.658 1.00 23.69 325 TRP A CA 1
ATOM 2451 C C . TRP A 1 325 ? -3.813 27.467 -24.164 1.00 23.69 325 TRP A C 1
ATOM 2453 O O . TRP A 1 325 ? -3.150 28.490 -24.005 1.00 23.69 325 TRP A O 1
ATOM 2463 N N . ARG A 1 326 ? -4.953 27.472 -24.861 1.00 24.98 326 ARG A N 1
ATOM 2464 C CA . ARG A 1 326 ? -5.701 28.694 -25.176 1.00 24.98 326 ARG A CA 1
ATOM 2465 C C . ARG A 1 326 ? -6.799 28.838 -24.124 1.00 24.98 326 ARG A C 1
ATOM 2467 O O . ARG A 1 326 ? -7.699 27.998 -24.119 1.00 24.98 326 ARG A O 1
ATOM 2474 N N . PRO A 1 327 ? -6.777 29.869 -23.265 1.00 26.47 327 PRO A N 1
ATOM 2475 C CA . PRO A 1 327 ? -7.925 30.154 -22.425 1.00 26.47 327 PRO A CA 1
ATOM 2476 C C . PRO A 1 327 ? -9.086 30.617 -23.310 1.00 26.47 327 PRO A C 1
ATOM 2478 O O . PRO A 1 327 ? -8.942 31.475 -24.184 1.00 26.47 327 PRO A O 1
ATOM 2481 N N . SER A 1 328 ? -10.240 29.991 -23.112 1.00 24.92 328 SER A N 1
ATOM 2482 C CA . SER A 1 328 ? -11.470 30.276 -23.832 1.00 24.92 328 SER A CA 1
ATOM 2483 C C . SER A 1 328 ? -12.287 31.372 -23.142 1.00 24.92 328 SER A C 1
ATOM 2485 O O . SER A 1 328 ? -12.676 31.204 -21.992 1.00 24.92 328 SER A O 1
ATOM 2487 N N . ARG A 1 329 ? -12.650 32.370 -23.960 1.00 27.50 329 ARG A N 1
ATOM 2488 C CA . ARG A 1 329 ? -13.827 33.265 -23.925 1.00 27.50 329 ARG A CA 1
ATOM 2489 C C . ARG A 1 329 ? -13.850 34.450 -22.948 1.00 27.50 329 ARG A C 1
ATOM 2491 O O . ARG A 1 329 ? -13.939 34.284 -21.743 1.00 27.50 329 ARG A O 1
ATOM 2498 N N . GLY A 1 330 ? -14.022 35.627 -23.560 1.00 27.33 330 GLY A N 1
ATOM 2499 C CA . GLY A 1 330 ? -15.186 36.475 -23.289 1.00 27.33 330 GLY A CA 1
ATOM 2500 C C . GLY A 1 330 ? -14.963 37.648 -22.343 1.00 27.33 330 GLY A C 1
ATOM 2501 O O . GLY A 1 330 ? -15.231 37.519 -21.160 1.00 27.33 330 GLY A O 1
ATOM 2502 N N . CYS A 1 331 ? -14.565 38.796 -22.895 1.00 23.38 331 CYS A N 1
ATOM 2503 C CA . CYS A 1 331 ? -15.023 40.121 -22.463 1.00 23.38 331 CYS A CA 1
ATOM 2504 C C . CYS A 1 331 ? -14.672 41.132 -23.566 1.00 23.38 331 CYS A C 1
ATOM 2506 O O . CYS A 1 331 ? -13.497 41.359 -23.855 1.00 23.38 331 CYS A O 1
ATOM 2508 N N . GLU A 1 332 ? -15.691 41.691 -24.218 1.00 26.83 332 GLU A N 1
ATOM 2509 C CA . GLU A 1 332 ? -15.551 42.863 -25.088 1.00 26.83 332 GLU A CA 1
ATOM 2510 C C . GLU A 1 332 ? -15.236 44.115 -24.246 1.00 26.83 332 GLU A C 1
ATOM 2512 O O . GLU A 1 332 ? -15.688 44.212 -23.101 1.00 26.83 332 GLU A O 1
ATOM 2517 N N . PRO A 1 333 ? -14.467 45.083 -24.775 1.00 27.73 333 PRO A N 1
ATOM 2518 C CA . PRO A 1 333 ? -14.078 46.269 -24.030 1.00 27.73 333 PRO A CA 1
ATOM 2519 C C . PRO A 1 333 ? -15.155 47.352 -24.147 1.00 27.73 333 PRO A C 1
ATOM 2521 O O . PRO A 1 333 ? -15.393 47.873 -25.235 1.00 27.73 333 PRO A O 1
ATOM 2524 N N . ASN A 1 334 ? -15.754 47.750 -23.021 1.00 26.33 334 ASN A N 1
ATOM 2525 C CA . ASN A 1 334 ? -16.439 49.036 -22.942 1.00 26.33 334 ASN A CA 1
ATOM 2526 C C . ASN A 1 334 ? -15.466 50.095 -22.408 1.00 26.33 334 ASN A C 1
ATOM 2528 O O . ASN A 1 334 ? -14.791 49.920 -21.394 1.00 26.33 334 ASN A O 1
ATOM 2532 N N . THR A 1 335 ? -15.356 51.170 -23.170 1.00 33.06 335 THR A N 1
ATOM 2533 C CA . THR A 1 335 ? -14.460 52.305 -22.985 1.00 33.06 335 THR A CA 1
ATOM 2534 C C . THR A 1 335 ? -14.877 53.172 -21.803 1.00 33.06 335 THR A C 1
ATOM 2536 O O . THR A 1 335 ? -15.992 53.674 -21.815 1.00 33.06 335 THR A O 1
ATOM 2539 N N . SER A 1 336 ? -13.957 53.431 -20.867 1.00 25.52 336 SER A N 1
ATOM 2540 C CA . SER A 1 336 ? -13.653 54.759 -20.296 1.00 25.52 336 SER A CA 1
ATOM 2541 C C . SER A 1 336 ? -12.887 54.595 -18.980 1.00 25.52 336 SER A C 1
ATOM 2543 O O . SER A 1 336 ? -13.484 54.289 -17.958 1.00 25.52 336 SER A O 1
ATOM 2545 N N . ASP A 1 337 ? -11.569 54.771 -18.992 1.00 26.45 337 ASP A N 1
ATOM 2546 C CA . ASP A 1 337 ? -10.943 55.930 -18.346 1.00 26.45 337 ASP A CA 1
ATOM 2547 C C . ASP A 1 337 ? -9.420 55.861 -18.541 1.00 26.45 337 ASP A C 1
ATOM 2549 O O . ASP A 1 337 ? -8.746 54.879 -18.227 1.00 26.45 337 ASP A O 1
ATOM 2553 N N . ARG A 1 338 ? -8.880 56.922 -19.133 1.00 29.95 338 ARG A N 1
ATOM 2554 C CA . ARG A 1 338 ? -7.450 57.144 -19.326 1.00 29.95 338 ARG A CA 1
ATOM 2555 C C . ARG A 1 338 ? -6.963 57.900 -18.099 1.00 29.95 338 ARG A C 1
ATOM 2557 O O . ARG A 1 338 ? -7.323 59.066 -17.984 1.00 29.95 338 ARG A O 1
ATOM 2564 N N . ARG A 1 339 ? -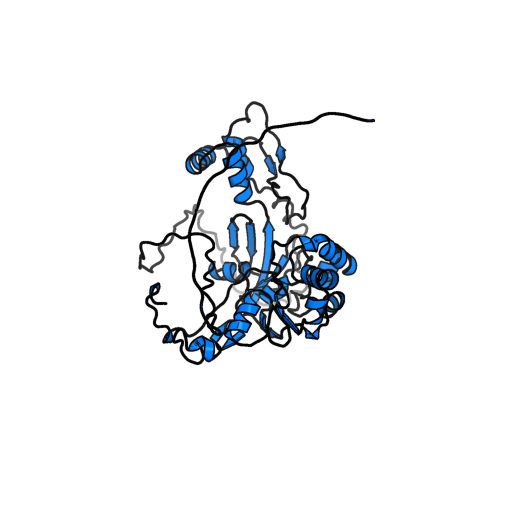6.062 57.317 -17.294 1.00 28.95 339 ARG A N 1
ATOM 2565 C CA . ARG A 1 339 ? -4.953 58.037 -16.616 1.00 28.95 339 ARG A CA 1
ATOM 2566 C C . ARG A 1 339 ? -4.103 57.113 -15.731 1.00 28.95 339 ARG A C 1
ATOM 2568 O O . ARG A 1 339 ? -4.400 56.918 -14.562 1.00 28.95 339 ARG A O 1
ATOM 2575 N N . ARG A 1 340 ? -2.999 56.624 -16.306 1.00 26.66 340 ARG A N 1
ATOM 2576 C CA . ARG A 1 340 ? -1.621 56.549 -15.757 1.00 26.66 340 ARG A CA 1
ATOM 2577 C C . ARG A 1 340 ? -0.862 55.445 -16.495 1.00 26.66 340 ARG A C 1
ATOM 2579 O O . ARG A 1 340 ? -0.899 54.280 -16.128 1.00 26.66 340 ARG A O 1
ATOM 2586 N N . CYS A 1 341 ? -0.177 55.840 -17.559 1.00 22.78 341 CYS A N 1
ATOM 2587 C CA . CYS A 1 341 ? 0.871 55.055 -18.200 1.00 22.78 341 CYS A CA 1
ATOM 2588 C C . CYS A 1 341 ? 2.061 55.986 -18.394 1.00 22.78 341 CYS A C 1
ATOM 2590 O O . CYS A 1 341 ? 2.085 56.753 -19.350 1.00 22.78 341 CYS A O 1
ATOM 2592 N N . GLN A 1 342 ? 3.006 55.932 -17.461 1.00 22.83 342 GLN A N 1
ATOM 2593 C CA . GLN A 1 342 ? 4.401 56.306 -17.667 1.00 22.83 342 GLN A CA 1
ATOM 2594 C C . GLN A 1 342 ? 5.236 55.363 -16.795 1.00 22.83 342 GLN A C 1
ATOM 2596 O O . GLN A 1 342 ? 5.291 55.539 -15.585 1.00 22.83 342 GLN A O 1
ATOM 2601 N N . GLU A 1 343 ? 5.734 54.290 -17.417 1.00 24.00 343 GLU A N 1
ATOM 2602 C CA . GLU A 1 343 ? 7.141 53.840 -17.432 1.00 24.00 343 GLU A CA 1
ATOM 2603 C C . GLU A 1 343 ? 7.294 52.305 -17.544 1.00 24.00 343 GLU A C 1
ATOM 2605 O O . GLU A 1 343 ? 6.457 51.558 -17.033 1.00 24.00 343 GLU A O 1
ATOM 2610 N N . PRO A 1 344 ? 8.338 51.815 -18.251 1.00 24.08 344 PRO A N 1
ATOM 2611 C CA . PRO A 1 344 ? 8.574 50.398 -18.497 1.00 24.08 344 PRO A CA 1
ATOM 2612 C C . PRO A 1 344 ? 9.487 49.789 -17.421 1.00 24.08 344 PRO A C 1
ATOM 2614 O O . PRO A 1 344 ? 10.610 50.248 -17.217 1.00 24.08 344 PRO A O 1
ATOM 2617 N N . CYS A 1 345 ? 9.060 48.705 -16.771 1.00 22.91 345 CYS A N 1
ATOM 2618 C CA . CYS A 1 345 ? 9.948 47.946 -15.890 1.00 22.91 345 CYS A CA 1
ATOM 2619 C C . CYS A 1 345 ? 10.913 47.083 -16.712 1.00 22.91 345 CYS A C 1
ATOM 2621 O O . CYS A 1 345 ? 10.577 45.995 -17.179 1.00 22.91 345 CYS A O 1
ATOM 2623 N N . MET A 1 346 ? 12.129 47.607 -16.860 1.00 23.52 346 MET A N 1
ATOM 2624 C CA . MET A 1 346 ? 13.347 46.853 -17.134 1.00 23.52 346 MET A CA 1
ATOM 2625 C C . MET A 1 346 ? 13.557 45.740 -16.098 1.00 23.52 346 MET A C 1
ATOM 2627 O O . MET A 1 346 ? 13.313 45.927 -14.906 1.00 23.52 346 MET A O 1
ATOM 2631 N N . ALA A 1 347 ? 14.064 44.600 -16.563 1.00 27.62 347 ALA A N 1
ATOM 2632 C CA . ALA A 1 347 ? 14.643 43.564 -15.719 1.00 27.62 347 ALA A CA 1
ATOM 2633 C C . ALA A 1 347 ? 16.044 43.998 -15.251 1.00 27.62 347 ALA A C 1
ATOM 2635 O O . ALA A 1 347 ? 16.843 44.386 -16.107 1.00 27.62 347 ALA A O 1
ATOM 2636 N N . PRO A 1 348 ? 16.388 43.892 -13.955 1.00 26.34 348 PRO A N 1
ATOM 2637 C CA . PRO A 1 348 ? 17.772 43.930 -13.532 1.00 26.34 348 PRO A CA 1
ATOM 2638 C C . PRO A 1 348 ? 18.330 42.509 -13.376 1.00 26.34 348 PRO A C 1
ATOM 2640 O O . PRO A 1 348 ? 17.802 41.672 -12.647 1.00 26.34 348 PRO A O 1
ATOM 2643 N N . ASP A 1 349 ? 19.441 42.321 -14.078 1.00 27.08 349 ASP A N 1
ATOM 2644 C CA . ASP A 1 349 ? 20.588 41.477 -13.759 1.00 27.08 349 ASP A CA 1
ATOM 2645 C C . ASP A 1 349 ? 20.533 39.956 -13.959 1.00 27.08 349 ASP A C 1
ATOM 2647 O O . ASP A 1 349 ? 19.910 39.169 -13.246 1.00 27.08 349 ASP A O 1
ATOM 2651 N N . GLY A 1 350 ? 21.366 39.539 -14.921 1.00 36.38 350 GLY A N 1
ATOM 2652 C CA . GLY A 1 350 ? 21.919 38.201 -15.013 1.00 36.38 350 GLY A CA 1
ATOM 2653 C C . GLY A 1 350 ? 22.857 37.918 -13.839 1.00 36.38 350 GLY A C 1
ATOM 2654 O O . GLY A 1 350 ? 23.964 38.443 -13.766 1.00 36.38 350 GLY A O 1
ATOM 2655 N N . GLY A 1 351 ? 22.426 37.023 -12.955 1.00 23.77 351 GLY A N 1
ATOM 2656 C CA . GLY A 1 351 ? 23.244 36.426 -11.905 1.00 23.77 351 GLY A CA 1
ATOM 2657 C C . GLY A 1 351 ? 23.314 34.910 -12.074 1.00 23.77 351 GLY A C 1
ATOM 2658 O O . GLY A 1 351 ? 22.302 34.242 -12.275 1.00 23.77 351 GLY A O 1
ATOM 2659 N N . ARG A 1 352 ? 24.525 34.348 -12.000 1.00 23.31 352 ARG A N 1
ATOM 2660 C CA . ARG A 1 352 ? 24.753 32.900 -11.901 1.00 23.31 352 ARG A CA 1
ATOM 2661 C C . ARG A 1 352 ? 24.206 32.407 -10.560 1.00 23.31 352 ARG A C 1
ATOM 2663 O O . ARG A 1 352 ? 24.600 32.921 -9.518 1.00 23.31 352 ARG A O 1
ATOM 2670 N N . TYR A 1 353 ? 23.352 31.387 -10.571 1.00 24.06 353 TYR A N 1
ATOM 2671 C CA . TYR A 1 353 ? 22.907 30.736 -9.339 1.00 24.06 353 TYR A CA 1
ATOM 2672 C C . TYR A 1 353 ? 24.040 29.877 -8.759 1.00 24.06 353 TYR A C 1
ATOM 2674 O O . TYR A 1 353 ? 24.423 28.862 -9.341 1.00 24.06 353 TYR A O 1
ATOM 2682 N N . HIS A 1 354 ? 24.565 30.283 -7.604 1.00 22.33 354 HIS A N 1
ATOM 2683 C CA . HIS A 1 354 ? 25.335 29.420 -6.712 1.00 22.33 354 HIS A CA 1
ATOM 2684 C C . HIS A 1 354 ? 24.377 28.784 -5.697 1.00 22.33 354 HIS A C 1
ATOM 2686 O O . HIS A 1 354 ? 23.602 29.479 -5.043 1.00 22.33 354 HIS A O 1
ATOM 2692 N N . TRP A 1 355 ? 24.427 27.458 -5.565 1.00 23.73 355 TRP A N 1
ATOM 2693 C CA . TRP A 1 355 ? 23.707 26.729 -4.524 1.00 23.73 355 TRP A CA 1
ATOM 2694 C C . TRP A 1 355 ? 24.371 26.994 -3.168 1.00 23.73 355 TRP A C 1
ATOM 2696 O O . TRP A 1 355 ? 25.471 26.506 -2.917 1.00 23.73 355 TRP A O 1
ATOM 2706 N N . HIS A 1 356 ? 23.705 27.747 -2.294 1.00 21.33 356 HIS A N 1
ATOM 2707 C CA . HIS A 1 356 ? 24.041 27.799 -0.873 1.00 21.33 356 HIS A CA 1
ATOM 2708 C C . HIS A 1 356 ? 23.233 26.730 -0.126 1.00 21.33 356 HIS A C 1
ATOM 2710 O O . HIS A 1 356 ? 22.005 26.776 -0.095 1.00 21.33 356 HIS A O 1
ATOM 2716 N N . LEU A 1 357 ? 23.930 25.766 0.483 1.00 25.56 357 LEU A N 1
ATOM 2717 C CA . LEU A 1 357 ? 23.394 24.966 1.585 1.00 25.56 357 LEU A CA 1
ATOM 2718 C C . LEU A 1 357 ? 23.193 25.918 2.769 1.00 25.56 357 LEU A C 1
ATOM 2720 O O . LEU A 1 357 ? 24.164 26.367 3.369 1.00 25.56 357 LEU A O 1
ATOM 2724 N N . GLY A 1 358 ? 21.941 26.280 3.040 1.00 23.69 358 GLY A N 1
ATOM 2725 C CA . GLY A 1 358 ? 21.578 27.078 4.203 1.00 23.69 358 GLY A CA 1
ATOM 2726 C C . GLY A 1 358 ? 21.691 26.255 5.484 1.00 23.69 358 GLY A C 1
ATOM 2727 O O . GLY A 1 358 ? 21.128 25.163 5.578 1.00 23.69 358 GLY A O 1
ATOM 2728 N N . ASP A 1 359 ? 22.414 26.801 6.456 1.00 23.02 359 ASP A N 1
ATOM 2729 C CA . ASP A 1 359 ? 22.465 26.328 7.834 1.00 23.02 359 ASP A CA 1
ATOM 2730 C C . ASP A 1 359 ? 21.060 26.337 8.463 1.00 23.02 359 ASP A C 1
ATOM 2732 O O . ASP A 1 359 ? 20.403 27.374 8.553 1.00 23.02 359 ASP A O 1
ATOM 2736 N N . LEU A 1 360 ? 20.599 25.171 8.922 1.00 27.62 360 LEU A N 1
ATOM 2737 C CA . LEU A 1 360 ? 19.405 25.036 9.761 1.00 27.62 360 LEU A CA 1
ATOM 2738 C C . LEU A 1 360 ? 19.809 25.143 11.242 1.00 27.62 360 LEU A C 1
ATOM 2740 O O . LEU A 1 360 ? 20.693 24.399 11.681 1.00 27.62 360 LEU A O 1
ATOM 2744 N N . PRO A 1 361 ? 19.161 25.997 12.057 1.00 25.92 361 PRO A N 1
ATOM 2745 C CA . PRO A 1 361 ? 19.527 26.167 13.452 1.00 25.92 361 PRO A CA 1
ATOM 2746 C C . PRO A 1 361 ? 18.729 25.197 14.327 1.00 25.92 361 PRO A C 1
ATOM 2748 O O . PRO A 1 361 ? 17.741 25.588 14.922 1.00 25.92 361 PRO A O 1
ATOM 2751 N N . TYR A 1 362 ? 19.148 23.937 14.437 1.00 26.08 362 TYR A N 1
ATOM 2752 C CA . TYR A 1 362 ? 18.796 23.095 15.591 1.00 26.08 362 TYR A CA 1
ATOM 2753 C C . TYR A 1 362 ? 19.942 22.128 15.879 1.00 26.08 362 TYR A C 1
ATOM 2755 O O . TYR A 1 362 ? 20.058 21.036 15.322 1.00 26.08 362 TYR A O 1
ATOM 2763 N N . GLY A 1 363 ? 20.843 22.576 16.750 1.00 25.30 363 GLY A N 1
ATOM 2764 C CA . GLY A 1 363 ? 21.923 21.765 17.279 1.00 25.30 363 GLY A CA 1
ATOM 2765 C C . GLY A 1 363 ? 21.432 20.895 18.428 1.00 25.30 363 GLY A C 1
ATOM 2766 O O . GLY A 1 363 ? 21.193 21.408 19.506 1.00 25.30 363 GLY A O 1
ATOM 2767 N N . HIS A 1 364 ? 21.378 19.583 18.211 1.00 24.31 364 HIS A N 1
ATOM 2768 C CA . HIS A 1 364 ? 21.800 18.582 19.193 1.00 24.31 364 HIS A CA 1
ATOM 2769 C C . HIS A 1 364 ? 22.285 17.343 18.432 1.00 24.31 364 HIS A C 1
ATOM 2771 O O . HIS A 1 364 ? 21.514 16.570 17.870 1.00 24.31 364 HIS A O 1
ATOM 2777 N N . ARG A 1 365 ? 23.612 17.174 18.374 1.00 23.78 365 ARG A N 1
ATOM 2778 C CA . ARG A 1 365 ? 24.261 15.982 17.814 1.00 23.78 365 ARG A CA 1
ATOM 2779 C C . ARG A 1 365 ? 24.099 14.825 18.799 1.00 23.78 365 ARG A C 1
ATOM 2781 O O . ARG A 1 365 ? 24.831 14.769 19.782 1.00 23.78 365 ARG A O 1
ATOM 2788 N N . CYS A 1 366 ? 23.218 13.872 18.508 1.00 22.22 366 CYS A N 1
ATOM 2789 C CA . CYS A 1 366 ? 23.304 12.546 19.113 1.00 22.22 366 CYS A CA 1
ATOM 2790 C C . CYS A 1 366 ? 24.284 11.710 18.274 1.00 22.22 366 CYS A C 1
ATOM 2792 O O . CYS A 1 366 ? 23.993 11.328 17.140 1.00 22.22 366 CYS A O 1
ATOM 2794 N N . ARG A 1 367 ? 25.507 11.515 18.783 1.00 24.95 367 ARG A N 1
ATOM 2795 C CA . ARG A 1 367 ? 26.474 10.581 18.192 1.00 24.95 367 ARG A CA 1
ATOM 2796 C C . ARG A 1 367 ? 26.099 9.164 18.631 1.00 24.95 367 ARG A C 1
ATOM 2798 O O . ARG A 1 367 ? 25.884 8.930 19.813 1.00 24.95 367 ARG A O 1
ATOM 2805 N N . SER A 1 368 ? 26.153 8.241 17.674 1.00 25.97 368 SER A N 1
ATOM 2806 C CA . SER A 1 368 ? 25.960 6.785 17.780 1.00 25.97 368 SER A CA 1
ATOM 2807 C C . SER A 1 368 ? 24.518 6.274 17.639 1.00 25.97 368 SER A C 1
ATOM 2809 O O . SER A 1 368 ? 23.721 6.329 18.559 1.00 25.97 368 SER A O 1
ATOM 2811 N N . ALA A 1 369 ? 24.214 5.711 16.466 1.00 24.28 369 ALA A N 1
ATOM 2812 C CA . ALA A 1 369 ? 23.568 4.405 16.331 1.00 24.28 369 ALA A CA 1
ATOM 2813 C C . ALA A 1 369 ? 23.568 3.991 14.853 1.00 24.28 369 ALA A C 1
ATOM 2815 O O . ALA A 1 369 ? 23.280 4.778 13.954 1.00 24.28 369 ALA A O 1
ATOM 2816 N N . ARG A 1 370 ? 23.935 2.734 14.610 1.00 23.83 370 ARG A N 1
ATOM 2817 C CA . ARG A 1 370 ? 23.905 2.069 13.307 1.00 23.83 370 ARG A CA 1
ATOM 2818 C C . ARG A 1 370 ? 22.466 2.085 12.791 1.00 23.83 370 ARG A C 1
ATOM 2820 O O . ARG A 1 370 ? 21.594 1.492 13.415 1.00 23.83 370 ARG A O 1
ATOM 2827 N N . CYS A 1 371 ? 22.222 2.728 11.656 1.00 21.94 371 CYS A N 1
ATOM 2828 C CA . CYS A 1 371 ? 20.947 2.610 10.960 1.00 21.94 371 CYS A CA 1
ATOM 2829 C C . CYS A 1 371 ? 21.001 1.341 10.098 1.00 21.94 371 CYS A C 1
ATOM 2831 O O . CYS A 1 371 ? 21.472 1.361 8.963 1.00 21.94 371 CYS A O 1
ATOM 2833 N N . SER A 1 372 ? 20.617 0.206 10.683 1.00 24.09 372 SER A N 1
ATOM 2834 C CA . SER A 1 372 ? 20.324 -1.009 9.929 1.00 24.09 372 SER A CA 1
ATOM 2835 C C . SER A 1 372 ? 18.873 -0.970 9.466 1.00 24.09 372 SER A C 1
ATOM 2837 O O . SER A 1 372 ? 17.951 -0.858 10.271 1.00 24.09 372 SER A O 1
ATOM 2839 N N . THR A 1 373 ? 18.704 -1.095 8.156 1.00 25.19 373 THR A N 1
ATOM 2840 C CA . THR A 1 373 ? 17.494 -1.534 7.457 1.00 25.19 373 THR A CA 1
ATOM 2841 C C . THR A 1 373 ? 16.692 -2.581 8.237 1.00 25.19 373 THR A C 1
ATOM 2843 O O . THR A 1 373 ? 17.269 -3.564 8.689 1.00 25.19 373 THR A O 1
ATOM 2846 N N . ALA A 1 374 ? 15.370 -2.381 8.300 1.00 29.88 374 ALA A N 1
ATOM 2847 C CA . ALA A 1 374 ? 14.340 -3.373 8.625 1.00 29.88 374 ALA A CA 1
ATOM 2848 C C . ALA A 1 374 ? 14.612 -4.245 9.869 1.00 29.88 374 ALA A C 1
ATOM 2850 O O . ALA A 1 374 ? 15.108 -5.365 9.776 1.00 29.88 374 ALA A O 1
ATOM 2851 N N . GLY A 1 375 ? 14.203 -3.751 11.038 1.00 22.20 375 GLY A N 1
ATOM 2852 C CA . GLY A 1 375 ? 14.091 -4.544 12.260 1.00 22.20 375 GLY A CA 1
ATOM 2853 C C . GLY A 1 375 ? 12.662 -4.505 12.784 1.00 22.20 375 GLY A C 1
ATOM 2854 O O . GLY A 1 375 ? 12.275 -3.550 13.451 1.00 22.20 375 GLY A O 1
ATOM 2855 N N . CYS A 1 376 ? 11.876 -5.538 12.481 1.00 22.78 376 CYS A N 1
ATOM 2856 C CA . CYS A 1 376 ? 10.635 -5.828 13.190 1.00 22.78 376 CYS A CA 1
ATOM 2857 C C . CYS A 1 376 ? 10.935 -6.015 14.683 1.00 22.78 376 CYS A C 1
ATOM 2859 O O . CYS A 1 376 ? 11.689 -6.913 15.053 1.00 22.78 376 CYS A O 1
ATOM 2861 N N . LEU A 1 377 ? 10.303 -5.219 15.544 1.00 21.28 377 LEU A N 1
ATOM 2862 C CA . LEU A 1 377 ? 10.217 -5.498 16.975 1.00 21.28 377 LEU A CA 1
ATOM 2863 C C . LEU A 1 377 ? 8.863 -6.170 17.237 1.00 21.28 377 LEU A C 1
ATOM 2865 O O . LEU A 1 377 ? 7.902 -5.537 17.653 1.00 21.28 377 LEU A O 1
ATOM 2869 N N . VAL A 1 378 ? 8.781 -7.472 16.950 1.00 23.09 378 VAL A N 1
ATOM 2870 C CA . VAL A 1 378 ? 7.757 -8.342 17.544 1.00 23.09 378 VAL A CA 1
ATOM 2871 C C . VAL A 1 378 ? 8.390 -8.918 18.801 1.00 23.09 378 VAL A C 1
ATOM 2873 O O . VAL A 1 378 ? 9.205 -9.837 18.730 1.00 23.09 378 VAL A O 1
ATOM 2876 N N . ARG A 1 379 ? 8.070 -8.341 19.961 1.00 21.62 379 ARG A N 1
ATOM 2877 C CA . ARG A 1 379 ? 8.449 -8.916 21.253 1.00 21.62 379 ARG A CA 1
ATOM 2878 C C . ARG A 1 379 ? 7.248 -9.694 21.797 1.00 21.62 379 ARG A C 1
ATOM 2880 O O . ARG A 1 379 ? 6.196 -9.121 22.029 1.00 21.62 379 ARG A O 1
ATOM 2887 N N . ALA A 1 380 ? 7.459 -11.007 21.882 1.00 23.27 380 ALA A N 1
ATOM 2888 C CA . ALA A 1 380 ? 6.701 -12.079 22.531 1.00 23.27 380 ALA A CA 1
ATOM 2889 C C . ALA A 1 380 ? 5.365 -11.733 23.228 1.00 23.27 380 ALA A C 1
ATOM 2891 O O . ALA A 1 380 ? 5.346 -11.055 24.252 1.00 23.27 380 ALA A O 1
ATOM 2892 N N . LEU A 1 381 ? 4.276 -12.356 22.752 1.00 24.92 381 LEU A N 1
ATOM 2893 C CA . LEU A 1 381 ? 3.086 -12.627 23.566 1.00 24.92 381 LEU A CA 1
ATOM 2894 C C . LEU A 1 381 ? 3.447 -13.563 24.743 1.00 24.92 381 LEU A C 1
ATOM 2896 O O . LEU A 1 381 ? 4.187 -14.530 24.529 1.00 24.92 381 LEU A O 1
ATOM 2900 N N . PRO A 1 382 ? 2.891 -13.372 25.954 1.00 24.34 382 PRO A N 1
ATOM 2901 C CA . PRO A 1 382 ? 3.050 -14.331 27.041 1.00 24.34 382 PRO A CA 1
ATOM 2902 C C . PRO A 1 382 ? 2.171 -15.566 26.803 1.00 24.34 382 PRO A C 1
ATOM 2904 O O . PRO A 1 382 ? 0.944 -15.485 26.822 1.00 24.34 382 PRO A O 1
ATOM 2907 N N . GLN A 1 383 ? 2.797 -16.731 26.632 1.00 24.83 383 GLN A N 1
ATOM 2908 C CA . GLN A 1 383 ? 2.133 -18.019 26.830 1.00 24.83 383 GLN A CA 1
ATOM 2909 C C . GLN A 1 383 ? 2.089 -18.321 28.333 1.00 24.83 383 GLN A C 1
ATOM 2911 O O . GLN A 1 383 ? 3.114 -18.620 28.943 1.00 24.83 383 GLN A O 1
ATOM 2916 N N . HIS A 1 384 ? 0.900 -18.281 28.931 1.00 22.78 384 HIS A N 1
ATOM 2917 C CA . HIS A 1 384 ? 0.638 -18.900 30.228 1.00 22.78 384 HIS A CA 1
ATOM 2918 C C . HIS A 1 384 ? -0.612 -19.779 30.144 1.00 22.78 384 HIS A C 1
ATOM 2920 O O . HIS A 1 384 ? -1.582 -19.404 29.495 1.00 22.78 384 HIS A O 1
ATOM 2926 N N . LEU A 1 385 ? -0.551 -20.904 30.877 1.00 24.95 385 LEU A N 1
ATOM 2927 C CA . LEU A 1 385 ? -1.456 -22.070 30.952 1.00 24.95 385 LEU A CA 1
ATOM 2928 C C . LEU A 1 385 ? -1.052 -23.171 29.941 1.00 24.95 385 LEU A C 1
ATOM 2930 O O . LEU A 1 385 ? -1.198 -22.993 28.746 1.00 24.95 385 LEU A O 1
ATOM 2934 N N . ALA A 1 386 ? -0.489 -24.327 30.308 1.00 24.66 386 ALA A N 1
ATOM 2935 C CA . ALA A 1 386 ? -0.498 -25.047 31.576 1.00 24.66 386 ALA A CA 1
ATOM 2936 C C . ALA A 1 386 ? 0.801 -25.859 31.779 1.00 24.66 386 ALA A C 1
ATOM 2938 O O . ALA A 1 386 ? 1.291 -26.525 30.871 1.00 24.66 386 ALA A O 1
ATOM 2939 N N . ARG A 1 387 ? 1.339 -25.833 33.005 1.00 23.08 387 ARG A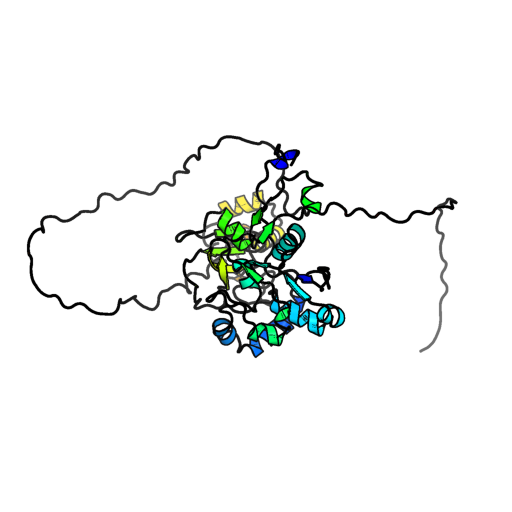 N 1
ATOM 2940 C CA . ARG A 1 387 ? 2.327 -26.803 33.500 1.00 23.08 387 ARG A CA 1
ATOM 2941 C C . ARG A 1 387 ? 1.591 -27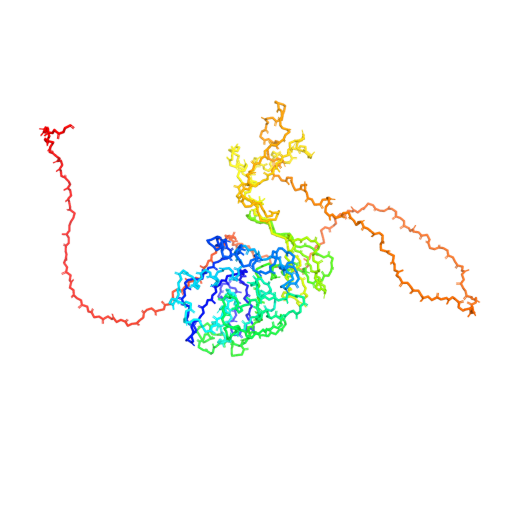.940 34.208 1.00 23.08 387 ARG A C 1
ATOM 2943 O O . ARG A 1 387 ? 0.845 -27.662 35.142 1.00 23.08 387 ARG A O 1
ATOM 2950 N N . ARG A 1 388 ? 1.930 -29.192 33.888 1.00 23.14 388 ARG A N 1
ATOM 2951 C CA . ARG A 1 388 ? 2.144 -30.259 34.886 1.00 23.14 388 ARG A CA 1
ATOM 2952 C C . ARG A 1 388 ? 3.301 -31.175 34.440 1.00 23.14 388 ARG A C 1
ATOM 2954 O O . ARG A 1 388 ? 3.522 -31.272 33.236 1.00 23.14 388 ARG A O 1
ATOM 2961 N N . PRO A 1 389 ? 4.083 -31.758 35.373 1.00 26.06 389 PRO A N 1
ATOM 2962 C CA . PRO A 1 389 ? 5.466 -32.161 35.109 1.00 26.06 389 PRO A CA 1
ATOM 2963 C C . PRO A 1 389 ? 5.729 -33.680 35.211 1.00 26.06 389 PRO A C 1
ATOM 2965 O O . PRO A 1 389 ? 4.865 -34.432 35.652 1.00 26.06 389 PRO A O 1
ATOM 2968 N N . LEU A 1 390 ? 6.996 -34.028 34.920 1.00 22.59 390 LEU A N 1
ATOM 2969 C CA . LEU A 1 390 ? 7.769 -35.245 35.254 1.00 22.59 390 LEU A CA 1
ATOM 2970 C C . LEU A 1 390 ? 7.705 -36.411 34.247 1.00 22.59 390 LEU A C 1
ATOM 2972 O O . LEU A 1 390 ? 6.704 -37.102 34.142 1.00 22.59 390 LEU A O 1
ATOM 2976 N N . CYS A 1 391 ? 8.822 -36.714 33.575 1.00 21.95 391 CYS A N 1
ATOM 2977 C CA . CYS A 1 391 ? 9.879 -37.570 34.132 1.00 21.95 391 CYS A CA 1
ATOM 2978 C C . CYS A 1 391 ? 11.155 -37.541 33.271 1.00 21.95 391 CYS A C 1
ATOM 2980 O O . CYS A 1 391 ? 11.110 -37.340 32.060 1.00 21.95 391 CYS A O 1
ATOM 2982 N N . ALA A 1 392 ? 12.293 -37.702 33.942 1.00 23.28 392 ALA A N 1
ATOM 2983 C CA . ALA A 1 392 ? 13.646 -37.666 33.402 1.00 23.28 392 ALA A CA 1
ATOM 2984 C C . ALA A 1 392 ? 14.183 -39.074 33.093 1.00 23.28 392 ALA A C 1
ATOM 2986 O O . ALA A 1 392 ? 13.716 -40.044 33.683 1.00 23.28 392 ALA A O 1
ATOM 2987 N N . THR A 1 393 ? 15.188 -39.126 32.210 1.00 25.02 393 THR A N 1
ATOM 2988 C CA . THR A 1 393 ? 16.290 -40.107 31.994 1.00 25.02 393 THR A CA 1
ATOM 2989 C C . THR A 1 393 ? 16.562 -40.137 30.481 1.00 25.02 393 THR A C 1
ATOM 2991 O O . THR A 1 393 ? 15.631 -40.075 29.695 1.00 25.02 393 THR A O 1
ATOM 2994 N N . GLY A 1 394 ? 17.766 -40.160 29.919 1.00 23.38 394 GLY A N 1
ATOM 2995 C CA . GLY A 1 394 ? 19.140 -40.244 30.394 1.00 23.38 394 GLY A CA 1
ATOM 2996 C C . GLY A 1 394 ? 19.999 -40.617 29.167 1.00 23.38 394 GLY A C 1
ATOM 2997 O O . GLY A 1 394 ? 19.625 -41.508 28.421 1.00 23.38 394 GLY A O 1
ATOM 2998 N N . ALA A 1 395 ? 21.083 -39.872 28.937 1.00 24.27 395 ALA A N 1
ATOM 2999 C CA . ALA A 1 395 ? 22.306 -40.175 28.171 1.00 24.27 395 ALA A CA 1
ATOM 3000 C C . ALA A 1 395 ? 22.323 -41.227 27.022 1.00 24.27 395 ALA A C 1
ATOM 3002 O O . ALA A 1 395 ? 22.180 -42.422 27.245 1.00 24.27 395 ALA A O 1
ATOM 3003 N N . SER A 1 396 ? 22.810 -40.830 25.836 1.00 25.27 396 SER A N 1
ATOM 3004 C CA . SER A 1 396 ? 24.221 -41.022 25.407 1.00 25.27 396 SER A CA 1
ATOM 3005 C C . SER A 1 396 ? 24.401 -41.128 23.878 1.00 25.27 396 SER A C 1
ATOM 3007 O O . SER A 1 396 ? 23.557 -41.631 23.145 1.00 25.27 396 SER A O 1
ATOM 3009 N N . ARG A 1 397 ? 25.542 -40.599 23.415 1.00 26.94 397 ARG A N 1
ATOM 3010 C CA . ARG A 1 397 ? 26.117 -40.720 22.063 1.00 26.94 397 ARG A CA 1
ATOM 3011 C C . ARG A 1 397 ? 26.738 -42.108 21.853 1.00 26.94 397 ARG A C 1
ATOM 3013 O O . ARG A 1 397 ? 27.340 -42.599 22.803 1.00 26.94 397 ARG A O 1
ATOM 3020 N N . ARG A 1 398 ? 26.757 -42.598 20.600 1.00 26.11 398 ARG A N 1
ATOM 3021 C CA . ARG A 1 398 ? 27.907 -43.190 19.847 1.00 26.11 398 ARG A CA 1
ATOM 3022 C C . ARG A 1 398 ? 27.393 -43.907 18.583 1.00 26.11 398 ARG A C 1
ATOM 3024 O O . ARG A 1 398 ? 26.380 -44.583 18.642 1.00 26.11 398 ARG A O 1
ATOM 3031 N N . GLU A 1 399 ? 27.844 -43.482 17.403 1.00 26.06 399 GLU A N 1
ATOM 3032 C CA . GLU A 1 399 ? 28.911 -44.067 16.554 1.00 26.06 399 GLU A CA 1
ATOM 3033 C C . GLU A 1 399 ? 28.410 -45.129 15.558 1.00 26.06 399 GLU A C 1
ATOM 3035 O O . GLU A 1 399 ? 27.719 -46.080 15.901 1.00 26.06 399 GLU A O 1
ATOM 3040 N N . ILE A 1 400 ? 28.780 -44.901 14.296 1.00 30.47 400 ILE A N 1
ATOM 3041 C CA . ILE A 1 400 ? 28.567 -45.732 13.104 1.00 30.47 400 ILE A CA 1
ATOM 3042 C C . ILE A 1 400 ? 29.648 -46.824 13.065 1.00 30.47 400 ILE A C 1
ATOM 3044 O O . ILE A 1 400 ? 30.794 -46.535 13.417 1.00 30.47 400 ILE A O 1
ATOM 3048 N N . PRO A 1 401 ? 29.344 -48.028 12.543 1.00 32.09 401 PRO A N 1
ATOM 3049 C CA . PRO A 1 401 ? 30.244 -48.573 11.518 1.00 32.09 401 PRO A CA 1
ATOM 3050 C C . PRO A 1 401 ? 29.555 -49.316 10.351 1.00 32.09 401 PRO A C 1
ATOM 3052 O O . PRO A 1 401 ? 28.660 -50.130 10.541 1.00 32.09 401 PRO A O 1
ATOM 3055 N N . ASN A 1 402 ? 30.072 -49.015 9.153 1.00 29.27 402 ASN A N 1
ATOM 3056 C CA . ASN A 1 402 ? 30.345 -49.835 7.958 1.00 29.27 402 ASN A CA 1
ATOM 3057 C C . ASN A 1 402 ? 29.386 -50.934 7.439 1.00 29.27 402 ASN A C 1
ATOM 3059 O O . ASN A 1 402 ? 29.013 -51.880 8.121 1.00 29.27 402 ASN A O 1
ATOM 3063 N N . GLN A 1 403 ? 29.152 -50.842 6.120 1.00 28.97 403 GLN A N 1
ATOM 3064 C CA . GLN A 1 403 ? 28.607 -51.865 5.212 1.00 28.97 403 GLN A CA 1
ATOM 3065 C C . GLN A 1 403 ? 29.478 -53.140 5.127 1.00 28.97 403 GLN A C 1
ATOM 3067 O O . GLN A 1 403 ? 30.655 -53.112 5.491 1.00 28.97 403 GLN A O 1
ATOM 3072 N N . PRO A 1 404 ? 28.952 -54.214 4.500 1.00 34.06 404 PRO A N 1
ATOM 3073 C CA . PRO A 1 404 ? 29.392 -54.481 3.124 1.00 34.06 404 PRO A CA 1
ATOM 3074 C C . PRO A 1 404 ? 28.282 -54.887 2.132 1.00 34.06 404 PRO A C 1
ATOM 3076 O O . PRO A 1 404 ? 27.209 -55.372 2.481 1.00 34.06 404 PRO A O 1
ATOM 3079 N N . GLN A 1 405 ? 28.603 -54.657 0.858 1.00 33.19 405 GLN A N 1
ATOM 3080 C CA . GLN A 1 405 ? 27.832 -54.901 -0.361 1.00 33.19 405 GLN A CA 1
ATOM 3081 C C . GLN A 1 405 ? 27.523 -56.385 -0.619 1.00 33.19 405 GLN A C 1
ATOM 3083 O O . GLN A 1 405 ? 28.416 -57.214 -0.498 1.00 33.19 405 GLN A O 1
ATOM 3088 N N . THR A 1 406 ? 26.332 -56.689 -1.152 1.00 28.30 406 THR A N 1
ATOM 3089 C CA . THR A 1 406 ? 26.126 -57.776 -2.134 1.00 28.30 406 THR A CA 1
ATOM 3090 C C . THR A 1 406 ? 24.931 -57.481 -3.065 1.00 28.30 406 THR A C 1
ATOM 3092 O O . THR A 1 406 ? 23.800 -57.260 -2.647 1.00 28.30 406 THR A O 1
ATOM 3095 N N . ARG A 1 407 ? 25.207 -57.482 -4.370 1.00 32.44 407 ARG A N 1
ATOM 3096 C CA . ARG A 1 407 ? 24.323 -57.749 -5.528 1.00 32.44 407 ARG A CA 1
ATOM 3097 C C . ARG A 1 407 ? 25.187 -58.626 -6.456 1.00 32.44 407 ARG A C 1
ATOM 3099 O O . ARG A 1 407 ? 26.401 -58.408 -6.429 1.00 32.44 407 ARG A O 1
ATOM 3106 N N . PRO A 1 408 ? 24.662 -59.555 -7.293 1.00 41.56 408 PRO A N 1
ATOM 3107 C CA . PRO A 1 408 ? 23.751 -59.174 -8.387 1.00 41.56 408 PRO A CA 1
ATOM 3108 C C . PRO A 1 408 ? 22.790 -60.266 -8.942 1.00 41.56 408 PRO A C 1
ATOM 3110 O O . PRO A 1 408 ? 22.853 -61.427 -8.554 1.00 41.56 408 PRO A O 1
ATOM 3113 N N . ARG A 1 409 ? 22.035 -59.855 -9.990 1.00 28.36 409 ARG A N 1
ATOM 3114 C CA . ARG A 1 409 ? 21.323 -60.624 -11.058 1.00 28.36 409 ARG A CA 1
ATOM 3115 C C . ARG A 1 409 ? 19.856 -60.991 -10.758 1.00 28.36 409 ARG A C 1
ATOM 3117 O O . ARG A 1 409 ? 19.559 -61.360 -9.638 1.00 28.36 409 ARG A O 1
ATOM 3124 N N . ARG A 1 410 ? 18.887 -60.955 -11.690 1.00 27.12 410 ARG A N 1
ATOM 3125 C CA . ARG A 1 410 ? 18.774 -60.726 -13.165 1.00 27.12 410 ARG A CA 1
ATOM 3126 C C . ARG A 1 410 ? 17.246 -60.716 -13.480 1.00 27.12 410 ARG A C 1
ATOM 3128 O O . ARG A 1 410 ? 16.531 -61.412 -12.773 1.00 27.12 410 ARG A O 1
ATOM 3135 N N . CYS A 1 411 ? 16.658 -59.866 -14.325 1.00 27.52 411 CYS A N 1
ATOM 3136 C CA . CYS A 1 411 ? 16.328 -59.955 -15.775 1.00 27.52 411 CYS A CA 1
ATOM 3137 C C . CYS A 1 411 ? 15.242 -58.855 -15.962 1.00 27.52 411 CYS A C 1
ATOM 3139 O O . CYS A 1 411 ? 14.426 -58.707 -15.054 1.00 27.52 411 CYS A O 1
ATOM 3141 N N . LEU A 1 412 ? 15.204 -57.984 -16.971 1.00 32.91 412 LEU A N 1
ATOM 3142 C CA . LEU A 1 412 ? 15.189 -58.122 -18.433 1.00 32.91 412 LEU A CA 1
ATOM 3143 C C . LEU A 1 412 ? 15.961 -56.963 -19.077 1.00 32.91 412 LEU A C 1
ATOM 3145 O O . LEU A 1 412 ? 15.972 -55.871 -18.463 1.00 32.91 412 LEU A O 1
#

Foldseek 3Di:
DVVVPDDQAVFQADAFAAAFQKKFFAFPVLHGLDPIQALPDQPLVVLLVVLCVVLVHQVSLCVQQVARDDRSHQQSVLQCCCVPPVVSNVRGQAIDDPRQSVLCVFFVAQEAELQSVSRRSQHRQQVSGGNQVSVVVRHHSNRYGHYDYLADFSHFGDPVVCPVSVYHGRHTYGNHHYPVQVVCVVVVQLDPDDWDWDQDLKIKIKHWDQHFDNDPDNQFRWGAHSSRTIIGMHIKNFGVVLLVVLCVVLVHDPVVLVVLQVVADQCLQVKAKPSCCQAIVVVDGRPDHIDIPDDDPVSPDSSSSSNNSHDPPDPVVVPDPPDDDDDDDDDDDDDDDDDDDDDDDDDDDDDDDDDDPDDDPDDDDDPDDDPDPDDDPPDDDDDDDDDDDDDDDDDDDDDDDDDDDDDDDDDD

Secondary structure (DSSP, 8-state):
-GGGT--GGG--EE--EE-TT-BEEE-TTS-BSS--B-TT--TTHHHHHHHHHHHTHHHHHHHTTSS---TTSHHHHHHHHHHH-HHHHHT--EEE-HHHHHHHHHH---EEEHHHHTTSSSEETTTTEE-HHHHHTTS-GGGPPEEE-TTSEEEE--HHHHHTTTPPTTPEEE--EEHHHHHHHHTT-SSTT-EEEEESSSEEEEE-BSS----SSTTSEEEE-TTSSEEEEEEES-SHHHHHHHHHHTT--HHHHHHHHHHSPTTGGG-EEE--BTBBTTTTBTT---EEES--TTT-SHHHHHHHTT----SSSTT---S--------PPPP----------PPP---------PPP------------S---------------------------------------

InterPro domains:
  IPR018484 Carbohydrate kinase FGGY, N-terminal [PF00370] (5-186)
  IPR043129 ATPase, nucleotide binding domain [SSF53067] (3-188)
  IPR043129 ATPase, nucleotide binding domain [SSF53067] (189-298)
  IPR050406 FGGY Carbohydrate Kinase [PTHR43095] (6-299)

Sequence (412 aa):
MTDACIEPRAIRAIGVSGQQHGLVALDAAGEPVHPAKLWCDTETANHNTALVDRLGGETGCLDKPGLVLQTGYTASKLAWLRDSRPDAYRRIDSLLLPHDYLNFWLTGERVSEVGDASGTGYFDSRTRRWREDILAEIAPTRVLPRLIESHKQAGVVRYALAREPGLAEGVVVSSGGDDNMLGTIGTGNIAHGLVTLSLGTSGTVRAYSEAPVIANNAMVANFCASSGGWLPLICTMNMTSATTRVRKLLGLDLSTFNERLANALIGAEGVTVLPFFNGERAPALPQATANFFGADQHQLHASQFVSGSRRERHFRSALRPRAAWRPSRGCEPNTSDRRRCQEPCMAPDGGRYHWHLGDLPYGHRCRSARCSTAGCLVRALPQHLARRPLCATGASRREIPNQPQTRPRRCL

Radius of gyration: 29.02 Å; chains: 1; bounding box: 57×119×64 Å